Protein AF-A0A8X7R296-F1 (afdb_monomer)

Mean predicted aligned error: 15.23 Å

Structure (mmCIF, N/CA/C/O backbone):
data_AF-A0A8X7R296-F1
#
_entry.id   AF-A0A8X7R296-F1
#
loop_
_atom_site.group_PDB
_atom_site.id
_atom_site.type_symbol
_atom_site.label_atom_id
_atom_site.label_alt_id
_atom_site.label_comp_id
_atom_site.label_a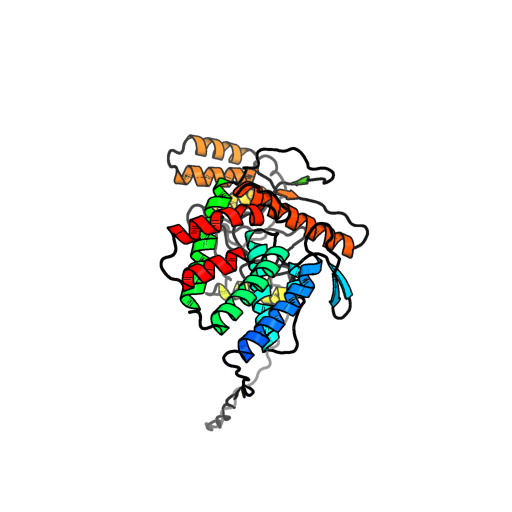sym_id
_atom_site.label_entity_id
_atom_site.label_seq_id
_atom_site.pdbx_PDB_ins_code
_atom_site.Cartn_x
_atom_site.Cartn_y
_atom_site.Cartn_z
_atom_site.occupancy
_atom_site.B_iso_or_equiv
_atom_site.auth_seq_id
_atom_site.auth_comp_id
_atom_site.auth_asym_id
_atom_site.auth_atom_id
_atom_site.pdbx_PDB_model_num
ATOM 1 N N . MET A 1 1 ? -4.028 -14.687 37.277 1.00 32.25 1 MET A N 1
ATOM 2 C CA . MET A 1 1 ? -5.172 -14.828 38.200 1.00 32.25 1 MET A CA 1
ATOM 3 C C . MET A 1 1 ? -5.267 -16.308 38.543 1.00 32.25 1 MET A C 1
ATOM 5 O O . MET A 1 1 ? -5.390 -17.102 37.622 1.00 32.25 1 MET A O 1
ATOM 9 N N . PHE A 1 2 ? -5.073 -16.680 39.810 1.00 21.44 2 PHE A N 1
ATOM 10 C CA . PHE A 1 2 ? -5.195 -18.061 40.290 1.00 21.44 2 PHE A CA 1
ATOM 11 C C . PHE A 1 2 ? -6.380 -18.157 41.248 1.00 21.44 2 PHE A C 1
ATOM 13 O O . PHE A 1 2 ? -6.538 -17.301 42.114 1.00 21.44 2 PHE A O 1
ATOM 20 N N . ALA A 1 3 ? -7.131 -19.245 41.118 1.00 24.81 3 ALA A N 1
ATOM 21 C CA . ALA A 1 3 ? -7.859 -19.893 42.195 1.00 24.81 3 ALA A CA 1
ATOM 22 C C . ALA A 1 3 ? -7.569 -21.395 42.056 1.00 24.81 3 ALA A C 1
ATOM 24 O O . ALA A 1 3 ? -7.641 -21.939 40.955 1.00 24.81 3 ALA A O 1
ATOM 25 N N . VAL A 1 4 ? -7.161 -22.032 43.151 1.00 26.17 4 VAL A N 1
ATOM 26 C CA . VAL A 1 4 ? -6.888 -23.471 43.244 1.00 26.17 4 VAL A CA 1
ATOM 27 C C . VAL A 1 4 ? -7.960 -24.080 44.140 1.00 26.17 4 VAL A C 1
ATOM 29 O O . VAL A 1 4 ? -8.259 -23.520 45.192 1.00 26.17 4 VAL A O 1
ATOM 32 N N . SER A 1 5 ? -8.470 -25.254 43.773 1.00 25.97 5 SER A N 1
ATOM 33 C CA . SER A 1 5 ? -8.954 -26.242 44.739 1.00 25.97 5 SER A CA 1
ATOM 34 C C . SER A 1 5 ? -8.457 -27.645 44.334 1.00 25.97 5 SER A C 1
ATOM 36 O O . SER A 1 5 ? -8.076 -27.844 43.177 1.00 25.97 5 SER A O 1
ATOM 38 N N . PRO A 1 6 ? -8.316 -28.579 45.294 1.00 37.69 6 PRO A N 1
ATOM 39 C CA . PRO A 1 6 ? -7.335 -29.659 45.230 1.00 37.69 6 PRO A CA 1
ATOM 40 C C . PRO A 1 6 ? -7.943 -30.984 44.764 1.00 37.69 6 PRO A C 1
ATOM 42 O O . PRO A 1 6 ? -9.063 -31.324 45.139 1.00 37.69 6 PRO A O 1
ATOM 45 N N . SER A 1 7 ? -7.185 -31.792 44.019 1.00 27.77 7 SER A N 1
ATOM 46 C CA . SER A 1 7 ? -7.490 -33.217 43.829 1.00 27.77 7 SER A CA 1
ATOM 47 C C . SER A 1 7 ? -6.237 -34.022 43.469 1.00 27.77 7 SER A C 1
ATOM 49 O O . SER A 1 7 ? -5.738 -33.955 42.354 1.00 27.77 7 SER A O 1
ATOM 51 N N . TYR A 1 8 ? -5.770 -34.779 44.463 1.00 29.72 8 TYR A N 1
ATOM 52 C CA . TYR A 1 8 ? -5.101 -36.082 44.383 1.00 29.72 8 TYR A CA 1
ATOM 53 C C . TYR A 1 8 ? -3.861 -36.245 43.488 1.00 29.72 8 TYR A C 1
ATOM 55 O O . TYR A 1 8 ? -3.920 -36.683 42.343 1.00 29.72 8 TYR A O 1
ATOM 63 N N . PHE A 1 9 ? -2.700 -36.045 44.119 1.00 28.92 9 PHE A N 1
ATOM 64 C CA . PHE A 1 9 ? -1.478 -36.785 43.807 1.00 28.92 9 PHE A CA 1
ATOM 65 C C . PHE A 1 9 ? -1.543 -38.169 44.476 1.00 28.92 9 PHE A C 1
ATOM 67 O O . PHE A 1 9 ? -1.840 -38.258 45.667 1.00 28.92 9 PHE A O 1
ATOM 74 N N . SER A 1 10 ? -1.201 -39.226 43.739 1.00 29.33 10 SER A N 1
ATOM 75 C CA . SER A 1 10 ? -0.796 -40.518 44.302 1.00 29.33 10 SER A CA 1
ATOM 76 C C . SER A 1 10 ? 0.700 -40.701 44.012 1.00 29.33 10 SER A C 1
ATOM 78 O O . SER A 1 10 ? 1.083 -40.656 42.840 1.00 29.33 10 SER A O 1
ATOM 80 N N . PRO A 1 11 ? 1.579 -40.830 45.023 1.00 30.75 11 PRO A N 1
ATOM 81 C CA . PRO A 1 11 ? 3.006 -41.002 44.795 1.00 30.75 11 PRO A CA 1
ATOM 82 C C . PRO A 1 11 ? 3.338 -42.494 44.681 1.00 30.75 11 PRO A C 1
ATOM 84 O O . PRO A 1 11 ? 3.336 -43.220 45.673 1.00 30.75 11 PRO A O 1
ATOM 87 N N . ALA A 1 12 ? 3.661 -42.964 43.475 1.00 29.72 12 ALA A N 1
ATOM 88 C CA . ALA A 1 12 ? 4.285 -44.272 43.315 1.00 29.72 12 ALA A CA 1
ATOM 89 C C . ALA A 1 12 ? 5.745 -44.194 43.786 1.00 29.72 12 ALA A C 1
ATOM 91 O O . ALA A 1 12 ? 6.591 -43.527 43.189 1.00 29.72 12 ALA A O 1
ATOM 92 N N . THR A 1 13 ? 6.011 -44.866 44.899 1.00 30.28 13 THR A N 1
ATOM 93 C CA . THR A 1 13 ? 7.327 -45.100 45.485 1.00 30.28 13 THR A CA 1
ATOM 94 C C . THR A 1 13 ? 8.173 -45.948 44.533 1.00 30.28 13 THR A C 1
ATOM 96 O O . THR A 1 13 ? 7.827 -47.094 44.261 1.00 30.28 13 THR A O 1
ATOM 99 N N . ILE A 1 14 ? 9.298 -45.419 44.048 1.00 32.19 14 ILE A N 1
ATOM 100 C CA . ILE A 1 14 ? 10.356 -46.227 43.428 1.00 32.19 14 ILE A CA 1
ATOM 101 C C . ILE A 1 14 ? 11.633 -45.998 44.233 1.00 32.19 14 ILE A C 1
ATOM 103 O O . ILE A 1 14 ? 12.154 -44.887 44.329 1.00 32.19 14 ILE A O 1
ATOM 107 N N . SER A 1 15 ? 12.084 -47.070 44.870 1.00 32.31 15 SER A N 1
ATOM 108 C CA . SER A 1 15 ? 13.287 -47.177 45.687 1.00 32.31 15 SER A CA 1
ATOM 109 C C . SER A 1 15 ? 14.568 -47.042 44.844 1.00 32.31 15 SER A C 1
ATOM 111 O O . SER A 1 15 ? 14.596 -47.465 43.687 1.00 32.31 15 SER A O 1
ATOM 113 N N . PRO A 1 16 ? 15.670 -46.496 45.396 1.00 30.05 16 PRO A N 1
ATOM 114 C CA . PRO A 1 16 ? 16.922 -46.380 44.664 1.00 30.05 16 PRO A CA 1
ATOM 115 C C . PRO A 1 16 ? 17.756 -47.656 44.839 1.00 30.05 16 PRO A C 1
ATOM 117 O O . PRO A 1 16 ? 18.419 -47.846 45.859 1.00 30.05 16 PRO A O 1
ATOM 120 N N . SER A 1 17 ? 17.777 -48.534 43.835 1.00 31.56 17 SER A N 1
ATOM 121 C CA . SER A 1 17 ? 18.782 -49.599 43.760 1.00 31.56 17 SER A CA 1
ATOM 122 C C . SER A 1 17 ? 20.071 -49.061 43.134 1.00 31.56 17 SER A C 1
ATOM 124 O O . SER A 1 17 ? 20.116 -48.731 41.948 1.00 31.56 17 SER A O 1
ATOM 126 N N . ARG A 1 18 ? 21.139 -48.992 43.935 1.00 35.25 18 ARG A N 1
ATOM 127 C CA . ARG A 1 18 ? 22.523 -48.817 43.474 1.00 35.25 18 ARG A CA 1
ATOM 128 C C . ARG A 1 18 ? 22.931 -49.993 42.581 1.00 35.25 18 ARG A C 1
ATOM 130 O O . ARG A 1 18 ? 22.953 -51.121 43.059 1.00 35.25 18 ARG A O 1
ATOM 137 N N . SER A 1 19 ? 23.366 -49.731 41.351 1.00 33.00 19 SER A N 1
ATOM 138 C CA . SER A 1 19 ? 24.403 -50.536 40.687 1.00 33.00 19 SER A CA 1
ATOM 139 C C . SER A 1 19 ? 24.993 -49.809 39.470 1.00 33.00 19 SER A C 1
ATOM 141 O O . SER A 1 19 ? 24.275 -49.217 38.672 1.00 33.00 19 SER A O 1
ATOM 143 N N . GLY A 1 20 ? 26.323 -49.862 39.353 1.00 34.09 20 GLY A N 1
ATOM 144 C CA . GLY A 1 20 ? 27.045 -49.788 38.081 1.00 34.09 20 GLY A CA 1
ATOM 145 C C . GLY A 1 20 ? 27.287 -48.406 37.469 1.00 34.09 20 GLY A C 1
ATOM 146 O O . GLY A 1 20 ? 26.498 -47.915 36.668 1.00 34.09 20 GLY A O 1
ATOM 147 N N . GLN A 1 21 ? 28.470 -47.838 37.722 1.00 43.06 21 GLN A N 1
ATOM 148 C CA . GLN A 1 21 ? 29.092 -46.891 36.794 1.00 43.06 21 GLN A CA 1
ATOM 149 C C . GLN A 1 21 ? 29.380 -47.607 35.462 1.00 43.06 21 GLN A C 1
ATOM 151 O O . GLN A 1 21 ? 30.377 -48.309 35.326 1.00 43.06 21 GLN A O 1
ATOM 156 N N . GLY A 1 22 ? 28.504 -47.425 34.477 1.00 34.72 22 GLY A N 1
ATOM 157 C CA . GLY A 1 22 ? 28.733 -47.791 33.081 1.00 34.72 22 GLY A CA 1
ATOM 158 C C . GLY A 1 22 ? 28.617 -46.544 32.213 1.00 34.72 22 GLY A C 1
ATOM 159 O O . GLY A 1 22 ? 27.585 -45.871 32.223 1.00 34.72 22 GLY A O 1
ATOM 160 N N . LYS A 1 23 ? 29.683 -46.197 31.482 1.00 39.69 23 LYS A N 1
ATOM 161 C CA . LYS A 1 23 ? 29.687 -45.096 30.508 1.00 39.69 23 LYS A CA 1
ATOM 162 C C . LYS A 1 23 ? 28.541 -45.310 29.510 1.00 39.69 23 LYS A C 1
ATOM 164 O O . LYS A 1 23 ? 28.574 -46.265 28.739 1.00 39.69 23 LYS A O 1
ATOM 169 N N . LYS A 1 24 ? 27.533 -44.430 29.519 1.00 38.16 24 LYS A N 1
ATOM 170 C CA . LYS A 1 24 ? 26.468 -44.432 28.505 1.00 38.16 24 LYS A CA 1
ATOM 171 C C . LYS A 1 24 ? 27.106 -44.222 27.122 1.00 38.16 24 LYS A C 1
ATOM 173 O O . LYS A 1 24 ? 27.844 -43.245 26.970 1.00 38.16 24 LYS A O 1
ATOM 178 N N . PRO A 1 25 ? 26.840 -45.076 26.119 1.00 38.59 25 PRO A N 1
ATOM 179 C CA . PRO A 1 25 ? 27.273 -44.803 24.758 1.00 38.59 25 PRO A CA 1
ATOM 180 C C . PRO A 1 25 ? 26.563 -43.533 24.276 1.00 38.59 25 PRO A C 1
ATOM 182 O O . PRO A 1 25 ? 25.335 -43.438 24.309 1.00 38.59 25 PRO A O 1
ATOM 185 N N . GLN A 1 26 ? 27.342 -42.526 23.880 1.00 43.84 26 GLN A N 1
ATOM 186 C CA . GLN A 1 26 ? 26.810 -41.342 23.215 1.00 43.84 26 GLN A CA 1
ATOM 187 C C . GLN A 1 26 ? 26.196 -41.795 21.888 1.00 43.84 26 GLN A C 1
ATOM 189 O O . GLN A 1 26 ? 26.910 -42.210 20.979 1.00 43.84 26 GLN A O 1
ATOM 194 N N . LEU A 1 27 ? 24.867 -41.734 21.786 1.00 46.25 27 LEU A N 1
ATOM 195 C CA . LEU A 1 27 ? 24.171 -41.844 20.507 1.00 46.25 27 LEU A CA 1
ATOM 196 C C . LEU A 1 27 ? 24.776 -40.795 19.562 1.00 46.25 27 LEU A C 1
ATOM 198 O O . LEU A 1 27 ? 24.855 -39.624 19.956 1.00 46.25 27 LEU A O 1
ATOM 202 N N . PRO A 1 28 ? 25.222 -41.166 18.349 1.00 42.44 28 PRO A N 1
ATOM 203 C CA . PRO A 1 28 ? 25.764 -40.188 17.424 1.00 42.44 28 PRO A CA 1
ATOM 204 C C . PRO A 1 28 ? 24.664 -39.165 17.152 1.00 42.44 28 PRO A C 1
ATOM 206 O O . PRO A 1 28 ? 23.569 -39.519 16.708 1.00 42.44 28 PRO A O 1
ATOM 209 N N . ARG A 1 29 ? 24.938 -37.891 17.460 1.00 47.31 29 ARG A N 1
ATOM 210 C CA . ARG A 1 29 ? 24.100 -36.772 17.028 1.00 47.31 29 ARG A CA 1
ATOM 211 C C . ARG A 1 29 ? 23.959 -36.916 15.516 1.00 47.31 29 ARG A C 1
ATOM 213 O O . ARG A 1 29 ? 24.919 -36.650 14.797 1.00 47.31 29 ARG A O 1
ATOM 220 N N . LYS A 1 30 ? 22.799 -37.378 15.035 1.00 42.38 30 LYS A N 1
ATOM 221 C CA . LYS A 1 30 ? 22.458 -37.299 13.615 1.00 42.38 30 LYS A CA 1
ATOM 222 C C . LYS A 1 30 ? 22.523 -35.818 13.270 1.00 42.38 30 LYS A C 1
ATOM 224 O O . LYS A 1 30 ? 21.625 -35.062 13.629 1.00 42.38 30 LYS A O 1
ATOM 229 N N . LEU A 1 31 ? 23.626 -35.404 12.650 1.00 40.22 31 LEU A N 1
ATOM 230 C CA . LEU A 1 31 ? 23.714 -34.127 11.966 1.00 40.22 31 LEU A CA 1
ATOM 231 C C . LEU A 1 31 ? 22.526 -34.105 11.014 1.00 40.22 31 LEU A C 1
ATOM 233 O O . LEU A 1 31 ? 22.425 -34.936 10.110 1.00 40.22 31 LEU A O 1
ATOM 237 N N . LEU A 1 32 ? 21.582 -33.215 11.294 1.00 36.75 32 LEU A N 1
ATOM 238 C CA . LEU A 1 32 ? 20.447 -32.959 10.433 1.00 36.75 32 LEU A CA 1
ATOM 239 C C . LEU A 1 32 ? 21.031 -32.242 9.215 1.00 36.75 32 LEU A C 1
ATOM 241 O O . LEU A 1 32 ? 21.147 -31.022 9.181 1.00 36.75 32 LEU A O 1
ATOM 245 N N . VAL A 1 33 ? 21.539 -33.027 8.264 1.00 44.25 33 VAL A N 1
ATOM 246 C CA . VAL A 1 33 ? 22.033 -32.509 6.995 1.00 44.25 33 VAL A CA 1
ATOM 247 C C . VAL A 1 33 ? 20.798 -32.074 6.228 1.00 44.25 33 VAL A C 1
ATOM 249 O O . VAL A 1 33 ? 20.128 -32.883 5.587 1.00 44.25 33 VAL A O 1
ATOM 252 N N . VAL A 1 34 ? 20.470 -30.788 6.328 1.00 50.19 34 VAL A N 1
ATOM 253 C CA . VAL A 1 34 ? 19.532 -30.148 5.413 1.00 50.19 34 VAL A CA 1
ATOM 254 C C . VAL A 1 34 ? 20.194 -30.206 4.040 1.00 50.19 34 VAL A C 1
ATOM 256 O O . VAL A 1 34 ? 21.065 -29.401 3.717 1.00 50.19 34 VAL A O 1
ATOM 259 N N . ARG A 1 35 ? 19.837 -31.212 3.236 1.00 44.44 35 ARG A N 1
ATOM 260 C CA . ARG A 1 35 ? 20.174 -31.227 1.814 1.00 44.44 35 ARG A CA 1
ATOM 261 C C . ARG A 1 35 ? 19.370 -30.106 1.167 1.00 44.44 35 ARG A C 1
ATOM 263 O O . ARG A 1 35 ? 18.205 -30.292 0.835 1.00 44.44 35 ARG A O 1
ATOM 270 N N . ALA A 1 36 ? 19.975 -28.929 1.033 1.00 60.97 36 ALA A N 1
ATOM 271 C CA . ALA A 1 36 ? 19.446 -27.912 0.143 1.00 60.97 36 ALA A CA 1
ATOM 272 C C . ALA A 1 36 ? 19.445 -28.512 -1.271 1.00 60.97 36 ALA A C 1
ATOM 274 O O . ALA A 1 36 ? 20.496 -28.920 -1.766 1.00 60.97 36 ALA A O 1
ATOM 275 N N . GLY A 1 37 ? 18.267 -28.627 -1.889 1.00 66.50 37 GLY A N 1
ATOM 276 C CA . GLY A 1 37 ? 18.167 -28.990 -3.301 1.00 66.50 37 GLY A CA 1
ATOM 277 C C . GLY A 1 37 ? 19.021 -28.049 -4.157 1.00 66.50 37 GLY A C 1
ATOM 278 O O . GLY A 1 37 ? 19.278 -26.906 -3.762 1.00 66.50 37 GLY A O 1
ATOM 279 N N . GLY A 1 38 ? 19.488 -28.530 -5.313 1.00 77.31 38 GLY A N 1
ATOM 280 C CA . GLY A 1 38 ? 20.261 -27.708 -6.246 1.00 77.31 38 GLY A CA 1
ATOM 281 C C . GLY A 1 38 ? 19.511 -26.414 -6.572 1.00 77.31 38 GLY A C 1
ATOM 282 O O . GLY A 1 38 ? 18.326 -26.447 -6.896 1.00 77.31 38 GLY A O 1
ATOM 283 N N . LYS A 1 39 ? 20.182 -25.265 -6.441 1.00 84.06 39 LYS A N 1
ATOM 284 C CA . LYS A 1 39 ? 19.585 -23.961 -6.754 1.00 84.06 39 LYS A CA 1
ATOM 285 C C . LYS A 1 39 ? 19.756 -23.666 -8.241 1.00 84.06 39 LYS A C 1
ATOM 287 O O . LYS A 1 39 ? 20.866 -23.744 -8.759 1.00 84.06 39 LYS A O 1
ATOM 292 N N . ARG A 1 40 ? 18.664 -23.294 -8.910 1.00 83.88 40 ARG A N 1
ATOM 293 C CA . ARG A 1 40 ? 18.690 -22.759 -10.277 1.00 83.88 40 ARG A CA 1
ATOM 294 C C . ARG A 1 40 ? 19.170 -21.309 -10.223 1.00 83.88 40 ARG A C 1
ATOM 296 O O . ARG A 1 40 ? 18.634 -20.522 -9.448 1.00 83.88 40 ARG A O 1
ATOM 303 N N . ILE A 1 41 ? 20.172 -20.968 -11.029 1.00 87.31 41 ILE A N 1
ATOM 304 C CA . ILE A 1 41 ? 20.720 -19.611 -11.121 1.00 87.31 41 ILE A CA 1
ATOM 305 C C . ILE A 1 41 ? 20.628 -19.166 -12.579 1.00 87.31 41 ILE A C 1
ATOM 307 O O . ILE A 1 41 ? 21.134 -19.853 -13.463 1.00 87.31 41 ILE A O 1
ATOM 311 N N . LEU A 1 42 ? 19.960 -18.038 -12.820 1.00 88.25 42 LEU A N 1
ATOM 312 C CA . LEU A 1 42 ? 19.898 -17.379 -14.125 1.00 88.25 42 LEU A CA 1
ATOM 313 C C . LEU A 1 42 ? 20.680 -16.068 -14.078 1.00 88.25 42 LEU A C 1
ATOM 315 O O . LEU A 1 42 ? 20.716 -15.392 -13.048 1.00 88.25 42 LEU A O 1
ATOM 319 N N . TYR A 1 43 ? 21.259 -15.686 -15.213 1.00 88.25 43 TYR A N 1
ATOM 320 C CA . TYR A 1 43 ? 22.085 -14.489 -15.339 1.00 88.25 43 TYR A CA 1
ATOM 321 C C . TYR A 1 43 ? 21.601 -13.591 -16.475 1.00 88.25 43 TYR A C 1
ATOM 323 O O . TYR A 1 43 ? 20.925 -14.030 -17.403 1.00 88.25 43 TYR A O 1
ATOM 331 N N . GLY A 1 44 ? 21.982 -12.316 -16.409 1.00 86.50 44 GLY A N 1
ATOM 332 C CA . GLY A 1 44 ? 21.887 -11.397 -17.539 1.00 86.50 44 GLY A CA 1
ATOM 333 C C . GLY A 1 44 ? 20.464 -11.177 -18.054 1.00 86.50 44 GLY A C 1
ATOM 334 O O . GLY A 1 44 ? 19.623 -10.613 -17.354 1.00 86.50 44 GLY A O 1
ATOM 335 N N . LYS A 1 45 ? 20.243 -11.513 -19.327 1.00 87.38 45 LYS A N 1
ATOM 336 C CA . LYS A 1 45 ? 18.991 -11.266 -20.053 1.00 87.38 45 LYS A CA 1
ATOM 337 C C . LYS A 1 45 ? 17.892 -12.240 -19.622 1.00 87.38 45 LYS A C 1
ATOM 339 O O . LYS A 1 45 ? 16.842 -11.782 -19.189 1.00 87.38 45 LYS A O 1
ATOM 344 N N . ASP A 1 46 ? 18.186 -13.536 -19.611 1.00 88.56 46 ASP A N 1
ATOM 345 C CA . ASP A 1 46 ? 17.222 -14.599 -19.295 1.00 88.56 46 ASP A CA 1
ATOM 346 C C . ASP A 1 46 ? 16.600 -14.428 -17.900 1.00 88.56 46 ASP A C 1
ATOM 348 O O . ASP A 1 46 ? 15.412 -14.662 -17.698 1.00 88.56 46 ASP A O 1
ATOM 352 N N . SER A 1 47 ? 17.395 -13.959 -16.930 1.00 90.75 47 SER A N 1
ATOM 353 C CA . SER A 1 47 ? 16.908 -13.639 -15.581 1.00 90.75 47 SER A CA 1
ATOM 354 C C . SER A 1 47 ? 15.918 -12.469 -15.584 1.00 90.75 47 SER A C 1
ATOM 356 O O . SER A 1 47 ? 14.860 -12.540 -14.962 1.00 90.75 47 SER A O 1
ATOM 358 N N . ARG A 1 48 ? 16.229 -11.396 -16.324 1.00 89.69 48 ARG A N 1
ATOM 359 C CA . ARG A 1 48 ? 15.368 -10.208 -16.425 1.00 89.69 48 ARG A CA 1
ATOM 360 C C . ARG A 1 48 ? 14.072 -10.501 -17.172 1.00 89.69 48 ARG A C 1
ATOM 362 O O . ARG A 1 48 ? 13.030 -10.013 -16.757 1.00 89.69 48 ARG A O 1
ATOM 369 N N . GLU A 1 49 ? 14.131 -11.297 -18.234 1.00 91.94 49 GLU A N 1
ATOM 370 C CA . GLU A 1 49 ? 12.947 -11.697 -19.001 1.00 91.94 49 GLU A CA 1
ATOM 371 C C . GLU A 1 49 ? 12.018 -12.592 -18.178 1.00 91.94 49 GLU A C 1
ATOM 373 O O . GLU A 1 49 ? 10.815 -12.351 -18.159 1.00 91.94 49 GLU A O 1
ATOM 378 N N . ALA A 1 50 ? 12.562 -13.554 -17.425 1.00 92.88 50 ALA A N 1
ATOM 379 C CA . ALA A 1 50 ? 11.765 -14.379 -16.517 1.00 92.88 50 ALA A CA 1
ATOM 380 C C . ALA A 1 50 ? 11.102 -13.544 -15.403 1.00 92.88 50 ALA A C 1
ATOM 382 O O . ALA A 1 50 ? 9.921 -13.720 -15.112 1.00 92.88 50 ALA A O 1
ATOM 383 N N . LEU A 1 51 ? 11.829 -12.589 -14.810 1.00 93.69 51 LEU A N 1
ATOM 384 C CA . LEU A 1 51 ? 11.252 -11.669 -13.822 1.00 93.69 51 LEU A CA 1
ATOM 385 C C . LEU A 1 51 ? 10.148 -10.797 -14.435 1.00 93.69 51 LEU A C 1
ATOM 387 O O . LEU A 1 51 ? 9.079 -10.671 -13.841 1.00 93.69 51 LEU A O 1
ATOM 391 N N . GLN A 1 52 ? 10.382 -10.233 -15.625 1.00 94.69 52 GLN A N 1
ATOM 392 C CA . GLN A 1 52 ? 9.397 -9.417 -16.336 1.00 94.69 52 GLN A CA 1
ATOM 393 C C . GLN A 1 52 ? 8.138 -10.223 -16.668 1.00 94.69 52 GLN A C 1
ATOM 395 O O . GLN A 1 52 ? 7.041 -9.725 -16.457 1.00 94.69 52 GLN A O 1
ATOM 400 N N . ALA A 1 53 ? 8.273 -11.478 -17.105 1.00 95.06 53 ALA A N 1
ATOM 401 C CA . ALA A 1 53 ? 7.129 -12.341 -17.392 1.00 95.06 53 ALA A CA 1
ATOM 402 C C . ALA A 1 53 ? 6.240 -12.559 -16.156 1.00 95.06 53 ALA A C 1
ATOM 404 O O . ALA A 1 53 ? 5.015 -12.560 -16.263 1.00 95.06 53 ALA A O 1
ATOM 405 N N . GLY A 1 54 ? 6.844 -12.706 -14.973 1.00 94.62 54 GLY A N 1
ATOM 406 C CA . GLY A 1 54 ? 6.101 -12.792 -13.716 1.00 94.62 54 GLY A CA 1
ATOM 407 C C . GLY A 1 54 ? 5.394 -11.491 -13.330 1.00 94.62 54 GLY A C 1
ATOM 408 O O . GLY A 1 54 ? 4.234 -11.513 -12.918 1.00 94.62 54 GLY A O 1
ATOM 409 N N . ILE A 1 55 ? 6.078 -10.357 -13.514 1.00 95.62 55 ILE A N 1
ATOM 410 C CA . ILE A 1 55 ? 5.524 -9.010 -13.308 1.00 95.62 55 ILE A CA 1
ATOM 411 C C . ILE A 1 55 ? 4.325 -8.773 -14.232 1.00 95.62 55 ILE A C 1
ATOM 413 O O . ILE A 1 55 ? 3.276 -8.332 -13.765 1.00 95.62 55 ILE A O 1
ATOM 417 N N . ASP A 1 56 ? 4.468 -9.095 -15.518 1.00 95.62 56 ASP A N 1
ATOM 418 C CA . ASP A 1 56 ? 3.441 -8.893 -16.539 1.00 95.62 56 ASP A CA 1
ATOM 419 C C . ASP A 1 56 ? 2.195 -9.729 -16.229 1.00 95.62 56 ASP A C 1
ATOM 421 O O . ASP A 1 56 ? 1.099 -9.180 -16.200 1.00 95.62 56 ASP A O 1
ATOM 425 N N . LYS A 1 57 ? 2.347 -11.015 -15.874 1.00 94.56 57 LYS A N 1
ATOM 426 C CA . LYS A 1 57 ? 1.215 -11.887 -15.499 1.00 94.56 57 LYS A CA 1
ATOM 427 C C . LYS A 1 57 ? 0.392 -11.321 -14.341 1.00 94.56 57 LYS A C 1
ATOM 429 O O . LYS A 1 57 ? -0.837 -11.327 -14.401 1.00 94.56 57 LYS A O 1
ATOM 434 N N . LEU A 1 58 ? 1.055 -10.838 -13.289 1.00 93.81 58 LEU A N 1
ATOM 435 C CA . LEU A 1 58 ? 0.361 -10.257 -12.140 1.00 93.81 58 LEU A CA 1
ATOM 436 C C . LEU A 1 58 ? -0.290 -8.919 -12.500 1.00 93.81 58 LEU A C 1
ATOM 438 O O . LEU A 1 58 ? -1.454 -8.684 -12.176 1.00 93.81 58 LEU A O 1
ATOM 442 N N . ALA A 1 59 ? 0.445 -8.046 -13.184 1.00 94.25 59 ALA A N 1
ATOM 443 C CA . ALA A 1 59 ? -0.052 -6.736 -13.573 1.00 94.25 59 ALA A CA 1
ATOM 444 C C . ALA A 1 59 ? -1.227 -6.830 -14.554 1.00 94.25 59 ALA A C 1
ATOM 446 O O . ALA A 1 59 ? -2.182 -6.075 -14.412 1.00 94.25 59 ALA A O 1
ATOM 447 N N . A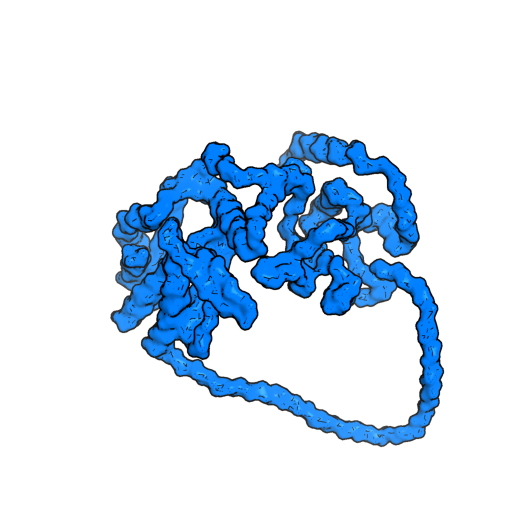SP A 1 60 ? -1.209 -7.772 -15.497 1.00 93.50 60 ASP A N 1
ATOM 448 C CA . ASP A 1 60 ? -2.311 -8.005 -16.431 1.00 93.50 60 ASP A CA 1
ATOM 449 C C . ASP A 1 60 ? -3.579 -8.436 -15.689 1.00 93.50 60 ASP A C 1
ATOM 451 O O . ASP A 1 60 ? -4.650 -7.876 -15.934 1.00 93.50 60 ASP A O 1
ATOM 455 N N . ALA A 1 61 ? -3.451 -9.342 -14.715 1.00 91.69 61 ALA A N 1
ATOM 456 C CA . ALA A 1 61 ? -4.566 -9.795 -13.887 1.00 91.69 61 ALA A CA 1
ATOM 457 C C . ALA A 1 61 ? -5.180 -8.673 -13.033 1.00 91.69 61 ALA A C 1
ATOM 459 O O . ALA A 1 61 ? -6.393 -8.644 -12.847 1.00 91.69 61 ALA A O 1
ATOM 460 N N . VAL A 1 62 ? -4.367 -7.740 -12.531 1.00 92.12 62 VAL A N 1
ATOM 461 C CA . VAL A 1 62 ? -4.842 -6.620 -11.700 1.00 92.12 62 VAL A CA 1
ATOM 462 C C . VAL A 1 62 ? -5.320 -5.439 -12.554 1.00 92.12 62 VAL A C 1
ATOM 464 O O . VAL A 1 62 ? -6.255 -4.738 -12.180 1.00 92.12 62 VAL A O 1
ATOM 467 N N . SER A 1 63 ? -4.748 -5.228 -13.741 1.00 91.44 63 SER A N 1
ATOM 468 C CA . SER A 1 63 ? -5.055 -4.072 -14.598 1.00 91.44 63 SER A CA 1
ATOM 469 C C . SER A 1 63 ? -6.516 -3.994 -15.043 1.00 91.44 63 SER A C 1
ATOM 471 O O . SER A 1 63 ? -7.036 -2.899 -15.264 1.00 91.44 63 SER A O 1
ATOM 473 N N . VAL A 1 64 ? -7.209 -5.134 -15.123 1.00 92.12 64 VAL A N 1
ATOM 474 C CA . VAL A 1 64 ? -8.626 -5.190 -15.507 1.00 92.12 64 VAL A CA 1
ATOM 475 C C . VAL A 1 64 ? -9.544 -4.509 -14.494 1.00 92.12 64 VAL A C 1
ATOM 477 O O . VAL A 1 64 ? -10.664 -4.159 -14.862 1.00 92.12 64 VAL A O 1
ATOM 480 N N . THR A 1 65 ? -9.094 -4.299 -13.251 1.00 89.62 65 THR A N 1
ATOM 481 C CA . THR A 1 65 ? -9.876 -3.625 -12.205 1.00 89.62 65 THR A CA 1
ATOM 482 C C . THR A 1 65 ? -9.696 -2.109 -12.195 1.00 89.62 65 THR A C 1
ATOM 484 O O . THR A 1 65 ? -10.362 -1.419 -11.425 1.00 89.62 65 THR A O 1
ATOM 487 N N . LEU A 1 66 ? -8.829 -1.555 -13.052 1.00 89.94 66 LEU A N 1
ATOM 488 C CA . LEU A 1 66 ? -8.530 -0.127 -13.039 1.00 89.94 66 LEU A CA 1
ATOM 489 C C . LEU A 1 66 ? -9.730 0.725 -13.490 1.00 89.94 66 LEU A C 1
ATOM 491 O O . LEU A 1 66 ? -10.247 0.594 -14.602 1.00 89.94 66 LEU A O 1
ATOM 495 N N . GLY A 1 67 ? -10.079 1.707 -12.659 1.00 86.75 67 GLY A N 1
ATOM 496 C CA . GLY A 1 67 ? -10.991 2.792 -13.010 1.00 86.75 67 GLY A CA 1
ATOM 497 C C . GLY A 1 67 ? -12.482 2.426 -12.957 1.00 86.75 67 GLY A C 1
ATOM 498 O O . GLY A 1 67 ? -12.862 1.315 -12.599 1.00 86.75 67 GLY A O 1
ATOM 499 N N . PRO A 1 68 ? -13.373 3.361 -13.338 1.00 84.75 68 PRO A N 1
ATOM 500 C CA . PRO A 1 68 ? -14.824 3.206 -13.171 1.00 84.75 68 PRO A CA 1
ATOM 501 C C . PRO A 1 68 ? -15.449 2.147 -14.091 1.00 84.75 68 PRO A C 1
ATOM 503 O O . PRO A 1 68 ? -16.589 1.743 -13.883 1.00 84.75 68 PRO A O 1
ATOM 506 N N . ARG A 1 69 ? -14.724 1.719 -15.131 1.00 87.81 69 ARG A N 1
ATOM 507 C CA . ARG A 1 69 ? -15.108 0.620 -16.033 1.00 87.81 69 ARG A CA 1
ATOM 508 C C . ARG A 1 69 ? -14.308 -0.659 -15.763 1.00 87.81 69 ARG A C 1
ATOM 510 O O . ARG A 1 69 ? -14.269 -1.536 -16.627 1.00 87.81 69 ARG A O 1
ATOM 517 N N . GLY A 1 70 ? -13.670 -0.743 -14.595 1.00 85.38 70 GLY A N 1
ATOM 518 C CA . GLY A 1 70 ? -12.993 -1.944 -14.133 1.00 85.38 70 GLY A CA 1
ATOM 519 C C . GLY A 1 70 ? -13.950 -3.135 -14.098 1.00 85.38 70 GLY A C 1
ATOM 520 O O . GLY A 1 70 ? -15.144 -2.997 -13.823 1.00 85.38 70 GLY A O 1
ATOM 521 N N . ARG A 1 71 ? -13.431 -4.312 -14.433 1.00 88.25 71 ARG A N 1
ATOM 522 C CA . ARG A 1 71 ? -14.162 -5.578 -14.405 1.00 88.25 71 ARG A CA 1
ATOM 523 C C . ARG A 1 71 ? -13.850 -6.321 -13.116 1.00 88.25 71 ARG A C 1
ATOM 525 O O . ARG A 1 71 ? -12.765 -6.183 -12.563 1.00 88.25 71 ARG A O 1
ATOM 532 N N . ASN A 1 72 ? -14.793 -7.145 -12.677 1.00 86.19 72 ASN A N 1
ATOM 533 C CA . ASN A 1 72 ? -14.563 -8.031 -11.546 1.00 86.19 72 ASN A CA 1
ATOM 534 C C . ASN A 1 72 ? -13.651 -9.187 -11.960 1.00 86.19 72 ASN A C 1
ATOM 536 O O . ASN A 1 72 ? -13.781 -9.727 -13.062 1.00 86.19 72 ASN A O 1
ATOM 540 N N . VAL A 1 73 ? -12.777 -9.587 -11.047 1.00 88.19 73 VAL A N 1
ATOM 541 C CA . VAL A 1 73 ? -11.934 -10.772 -11.168 1.00 88.19 73 VAL A CA 1
ATOM 542 C C . VAL A 1 73 ? -12.511 -11.860 -10.276 1.00 88.19 73 VAL A C 1
ATOM 544 O O . VAL A 1 73 ? -12.945 -11.609 -9.152 1.00 88.19 73 VAL A O 1
ATOM 547 N N . VAL A 1 74 ? -12.551 -13.078 -10.804 1.00 88.25 74 VAL A N 1
ATOM 548 C CA . VAL A 1 74 ? -13.028 -14.249 -10.073 1.00 88.25 74 VAL A CA 1
ATOM 549 C C . VAL A 1 74 ? -11.815 -15.001 -9.546 1.00 88.25 74 VAL A C 1
ATOM 551 O O . VAL A 1 74 ? -11.000 -15.480 -10.333 1.00 88.25 74 VAL A O 1
ATOM 554 N N . LEU A 1 75 ? -11.698 -15.093 -8.225 1.00 86.12 75 LEU A N 1
ATOM 555 C CA . LEU A 1 75 ? -10.668 -15.865 -7.542 1.00 86.12 75 LEU A CA 1
ATOM 556 C C . LEU A 1 75 ? -11.291 -17.162 -7.028 1.00 86.12 75 LEU A C 1
ATOM 558 O O . LEU A 1 75 ? -12.269 -17.139 -6.280 1.00 86.12 75 LEU A O 1
ATOM 562 N N . ALA A 1 76 ? -10.735 -18.291 -7.458 1.00 83.44 76 ALA A N 1
ATOM 563 C CA . ALA A 1 76 ? -11.098 -19.601 -6.940 1.00 83.44 76 ALA A CA 1
ATOM 564 C C . ALA A 1 76 ? -10.122 -19.970 -5.817 1.00 83.44 76 ALA A C 1
ATOM 566 O O . ALA A 1 76 ? -8.960 -20.278 -6.078 1.00 83.44 76 ALA A O 1
ATOM 567 N N . GLU A 1 77 ? -10.593 -19.918 -4.575 1.00 79.31 77 GLU A N 1
ATOM 568 C CA . GLU A 1 77 ? -9.925 -20.535 -3.429 1.00 79.31 77 GLU A CA 1
ATOM 569 C C . GLU A 1 77 ? -10.463 -21.962 -3.244 1.00 79.31 77 GLU A C 1
ATOM 571 O O . GLU A 1 77 ? -11.535 -22.285 -3.753 1.00 79.31 77 GLU A O 1
ATOM 576 N N . SER A 1 78 ? -9.727 -22.818 -2.522 1.00 74.50 78 SER A N 1
ATOM 577 C CA . SER A 1 78 ? -9.918 -24.281 -2.480 1.00 74.50 78 SER A CA 1
ATOM 578 C C . SER A 1 78 ? -11.370 -24.771 -2.401 1.00 74.50 78 SER A C 1
ATOM 580 O O . SER A 1 78 ? -11.676 -25.768 -3.043 1.00 74.50 78 SER A O 1
ATOM 582 N N . ASP A 1 79 ? -12.255 -24.061 -1.690 1.00 73.81 79 ASP A N 1
ATOM 583 C CA . ASP A 1 79 ? -13.682 -24.403 -1.571 1.00 73.81 79 ASP A CA 1
ATOM 584 C C . ASP A 1 79 ? -14.642 -23.218 -1.818 1.00 73.81 79 ASP A C 1
ATOM 586 O O . ASP A 1 79 ? -15.857 -23.366 -1.672 1.00 73.81 79 ASP A O 1
ATOM 590 N N . THR A 1 80 ? -14.143 -22.027 -2.181 1.00 80.44 80 THR A N 1
ATOM 591 C CA . THR A 1 80 ? -14.993 -20.837 -2.382 1.00 80.44 80 THR A CA 1
ATOM 592 C C . THR A 1 80 ? -14.592 -20.033 -3.612 1.00 80.44 80 THR A C 1
ATOM 594 O O . THR A 1 80 ? -13.418 -19.899 -3.950 1.00 80.44 80 THR A O 1
ATOM 597 N N . ILE A 1 81 ? -15.593 -19.476 -4.292 1.00 82.62 81 ILE A N 1
ATOM 598 C CA . ILE A 1 81 ? -15.390 -18.560 -5.412 1.00 82.62 81 ILE A CA 1
ATOM 599 C C . ILE A 1 81 ? -15.666 -17.148 -4.908 1.00 82.62 81 ILE A C 1
ATOM 601 O O . ILE A 1 81 ? -16.794 -16.833 -4.525 1.00 82.62 81 ILE A O 1
ATOM 605 N N . LYS A 1 82 ? -14.643 -16.295 -4.931 1.00 81.69 82 LYS A N 1
ATOM 606 C CA . LYS A 1 82 ? -14.746 -14.883 -4.563 1.00 81.69 82 LYS A CA 1
ATOM 607 C C . LYS A 1 82 ? -14.758 -14.028 -5.827 1.00 81.69 82 LYS A C 1
ATOM 609 O O . LYS A 1 82 ? -13.941 -14.213 -6.727 1.00 81.69 82 LYS A O 1
ATOM 614 N N . VAL A 1 83 ? -15.694 -13.088 -5.904 1.00 83.94 83 VAL A N 1
ATOM 615 C CA . VAL A 1 83 ? -15.762 -12.091 -6.981 1.00 83.94 83 VAL A CA 1
ATOM 616 C C . VAL A 1 83 ? -15.276 -10.776 -6.397 1.00 83.94 83 VAL A C 1
ATOM 618 O O . VAL A 1 83 ? -15.952 -10.201 -5.550 1.00 83.94 83 VAL A O 1
ATOM 621 N N . ILE A 1 84 ? -14.090 -10.337 -6.808 1.00 82.88 84 ILE A N 1
ATOM 622 C CA . ILE A 1 84 ? -13.380 -9.214 -6.190 1.00 82.88 84 ILE A CA 1
ATOM 623 C C . ILE A 1 84 ? -12.996 -8.200 -7.267 1.00 82.88 84 ILE A C 1
ATOM 625 O O . 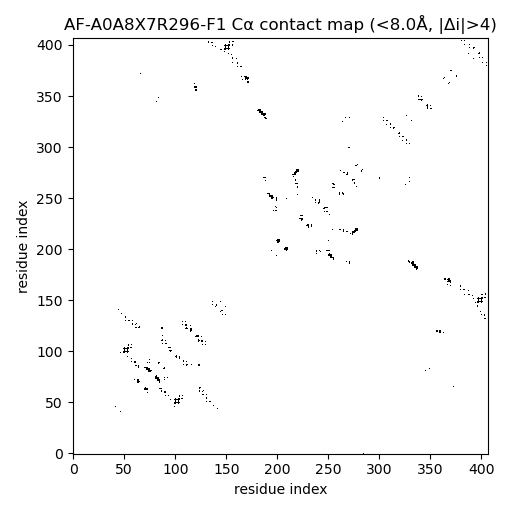ILE A 1 84 ? -12.677 -8.551 -8.403 1.00 82.88 84 ILE A O 1
ATOM 629 N N . ASN A 1 85 ? -13.032 -6.923 -6.906 1.00 80.50 85 ASN A N 1
ATOM 630 C CA . ASN A 1 85 ? -12.569 -5.810 -7.733 1.00 80.50 85 ASN A CA 1
ATOM 631 C C . ASN A 1 85 ? -11.396 -5.036 -7.102 1.00 80.50 85 ASN A C 1
ATOM 633 O O . ASN A 1 85 ? -10.886 -4.108 -7.724 1.00 80.50 85 ASN A O 1
ATOM 637 N N . ASP A 1 86 ? -10.945 -5.420 -5.908 1.00 83.69 86 ASP A N 1
ATOM 638 C CA . ASP A 1 86 ? -9.784 -4.829 -5.247 1.00 83.69 86 ASP A CA 1
ATOM 639 C C . ASP A 1 86 ? -8.464 -5.405 -5.788 1.00 83.69 86 ASP A C 1
ATOM 641 O O . ASP A 1 86 ? -8.200 -6.611 -5.727 1.00 83.69 86 ASP A O 1
ATOM 645 N N . GLY A 1 87 ? -7.603 -4.514 -6.283 1.00 83.81 87 GLY A N 1
ATOM 646 C CA . GLY A 1 87 ? -6.299 -4.864 -6.836 1.00 83.81 87 GLY A CA 1
ATOM 647 C C . GLY A 1 87 ? -5.326 -5.455 -5.813 1.00 83.81 87 GLY A C 1
ATOM 648 O O . GLY A 1 87 ? -4.520 -6.307 -6.184 1.00 83.81 87 GLY A O 1
ATOM 649 N N . VAL A 1 88 ? -5.398 -5.065 -4.532 1.00 85.62 88 VAL A N 1
ATOM 650 C CA . VAL A 1 88 ? -4.485 -5.590 -3.494 1.00 85.62 88 VAL A CA 1
ATOM 651 C C . VAL A 1 88 ? -4.792 -7.046 -3.198 1.00 85.62 88 VAL A C 1
ATOM 653 O O . VAL A 1 88 ? -3.883 -7.875 -3.136 1.00 85.62 88 VAL A O 1
ATOM 656 N N . THR A 1 89 ? -6.072 -7.358 -3.021 1.00 85.38 89 THR A N 1
ATOM 657 C CA . THR A 1 89 ? -6.535 -8.717 -2.744 1.00 85.38 89 THR A CA 1
ATOM 658 C C . THR A 1 89 ? -6.218 -9.648 -3.914 1.00 85.38 89 THR A C 1
ATOM 660 O O . THR A 1 89 ? -5.694 -10.739 -3.698 1.00 85.38 89 THR A O 1
ATOM 663 N N . ILE A 1 90 ? -6.422 -9.190 -5.157 1.00 88.75 90 ILE A N 1
ATOM 664 C CA . ILE A 1 90 ? -6.045 -9.951 -6.359 1.00 88.75 90 ILE A CA 1
ATOM 665 C C . ILE A 1 90 ? -4.533 -10.174 -6.414 1.00 88.75 90 ILE A C 1
ATOM 667 O O . ILE A 1 90 ? -4.094 -11.305 -6.607 1.00 88.75 90 ILE A O 1
ATOM 671 N N . ALA A 1 91 ? -3.726 -9.129 -6.202 1.00 89.31 91 ALA A N 1
ATOM 672 C CA . ALA A 1 91 ? -2.272 -9.248 -6.243 1.00 89.31 91 ALA A CA 1
ATOM 673 C C . ALA A 1 91 ? -1.757 -10.281 -5.230 1.00 89.31 91 ALA A C 1
ATOM 675 O O . ALA A 1 91 ? -0.907 -11.093 -5.584 1.00 89.31 91 ALA A O 1
ATOM 676 N N . LYS A 1 92 ? -2.295 -10.286 -4.001 1.00 88.44 92 LYS A N 1
ATOM 677 C CA . LYS A 1 92 ? -1.913 -11.227 -2.932 1.00 88.44 92 LYS A CA 1
ATOM 678 C C . LYS A 1 92 ? -2.287 -12.680 -3.220 1.00 88.44 92 LYS A C 1
ATOM 680 O O . LYS A 1 92 ? -1.615 -13.572 -2.719 1.00 88.44 92 LYS A O 1
ATOM 685 N N . ALA A 1 93 ? -3.346 -12.917 -3.989 1.00 87.88 93 ALA A N 1
ATOM 686 C CA . ALA A 1 93 ? -3.811 -14.264 -4.307 1.00 87.88 93 ALA A CA 1
ATOM 687 C C . ALA A 1 93 ? -3.017 -14.934 -5.443 1.00 87.88 93 ALA A C 1
ATOM 689 O O . ALA A 1 93 ? -3.124 -16.142 -5.643 1.00 87.88 93 ALA A O 1
ATOM 690 N N . ILE A 1 94 ? -2.250 -14.163 -6.219 1.00 89.38 94 ILE A N 1
ATOM 691 C CA . ILE A 1 94 ? -1.518 -14.678 -7.378 1.00 89.38 94 ILE A CA 1
ATOM 692 C C . ILE A 1 94 ? -0.201 -15.310 -6.925 1.00 89.38 94 ILE A C 1
ATOM 694 O O . ILE A 1 94 ? 0.707 -14.621 -6.473 1.00 89.38 94 ILE A O 1
ATOM 698 N N . GLU A 1 95 ? -0.062 -16.614 -7.141 1.00 91.06 95 GLU A N 1
ATOM 699 C CA . GLU A 1 95 ? 1.206 -17.335 -7.025 1.00 91.06 95 GLU A CA 1
ATOM 700 C C . GLU A 1 95 ? 1.508 -18.051 -8.343 1.00 91.06 95 GLU A C 1
ATOM 702 O O . GLU A 1 95 ? 0.637 -18.682 -8.948 1.00 91.06 95 GLU A O 1
ATOM 707 N N . LEU A 1 96 ? 2.749 -17.932 -8.818 1.00 92.94 96 LEU A N 1
ATOM 708 C CA . LEU A 1 96 ? 3.184 -18.518 -10.084 1.00 92.94 96 LEU A CA 1
ATOM 709 C C . LEU A 1 96 ? 3.980 -19.813 -9.851 1.00 92.94 96 LEU A C 1
ATOM 711 O O . LEU A 1 96 ? 4.760 -19.897 -8.900 1.00 92.94 96 LEU A O 1
ATOM 715 N N . PRO A 1 97 ? 3.847 -20.821 -10.735 1.00 91.81 97 PRO A N 1
ATOM 716 C CA . PRO A 1 97 ? 4.526 -22.106 -10.571 1.00 91.81 97 PRO A CA 1
ATOM 717 C C . PRO A 1 97 ? 6.041 -22.030 -10.813 1.00 91.81 97 PRO A C 1
ATOM 719 O O . PRO A 1 97 ? 6.799 -22.771 -10.185 1.00 91.81 97 PRO A O 1
ATOM 722 N N . ASP A 1 98 ? 6.509 -21.159 -11.718 1.00 92.56 98 ASP A N 1
ATOM 723 C CA . ASP A 1 98 ? 7.947 -20.947 -11.909 1.00 92.56 98 ASP A CA 1
ATOM 724 C C . ASP A 1 98 ? 8.493 -20.045 -10.799 1.00 92.56 98 ASP A C 1
ATOM 726 O O . ASP A 1 98 ? 8.015 -18.937 -10.575 1.00 92.56 98 ASP A O 1
ATOM 730 N N . THR A 1 99 ? 9.538 -20.508 -10.114 1.00 90.81 99 THR A N 1
ATOM 731 C CA . THR A 1 99 ? 10.106 -19.814 -8.951 1.00 90.81 99 THR A CA 1
ATOM 732 C C . THR A 1 99 ? 10.686 -18.434 -9.268 1.00 90.81 99 THR A C 1
ATOM 734 O O . THR A 1 99 ? 10.719 -17.577 -8.389 1.00 90.81 99 THR A O 1
ATOM 737 N N . ILE A 1 100 ? 11.195 -18.223 -10.487 1.00 91.38 100 ILE A N 1
ATOM 738 C CA . ILE A 1 100 ? 11.844 -16.967 -10.887 1.00 91.38 100 ILE A CA 1
ATOM 739 C C . ILE A 1 100 ? 10.784 -15.978 -11.360 1.00 91.38 100 ILE A C 1
ATOM 741 O O . ILE A 1 100 ? 10.810 -14.825 -10.941 1.00 91.38 100 ILE A O 1
ATOM 745 N N . GLU A 1 101 ? 9.804 -16.431 -12.140 1.00 94.06 101 GLU A N 1
ATOM 746 C CA . GLU A 1 101 ? 8.631 -15.611 -12.452 1.00 94.06 101 GLU A CA 1
ATOM 747 C C . GLU A 1 101 ? 7.884 -15.214 -11.169 1.00 94.06 101 GLU A C 1
ATOM 749 O O . GLU A 1 101 ? 7.552 -14.044 -10.974 1.00 94.06 101 GLU A O 1
ATOM 754 N N . ASN A 1 102 ? 7.690 -16.154 -10.238 1.00 94.50 102 ASN A N 1
ATOM 755 C CA . ASN A 1 102 ? 7.042 -15.880 -8.958 1.00 94.50 102 ASN A CA 1
ATOM 756 C C . ASN A 1 102 ? 7.812 -14.847 -8.126 1.00 94.50 102 ASN A C 1
ATOM 758 O O . ASN A 1 102 ? 7.202 -14.025 -7.445 1.00 94.50 102 ASN A O 1
ATOM 762 N N . ALA A 1 103 ? 9.146 -14.832 -8.209 1.00 92.94 103 ALA A N 1
ATOM 763 C CA . ALA A 1 103 ? 9.945 -13.785 -7.579 1.00 92.94 103 ALA A CA 1
ATOM 764 C C . ALA A 1 103 ? 9.623 -12.399 -8.168 1.00 92.94 103 ALA A C 1
ATOM 766 O O . ALA A 1 103 ? 9.506 -11.435 -7.415 1.00 92.94 103 ALA A O 1
ATOM 767 N N . GLY A 1 104 ? 9.416 -12.301 -9.486 1.00 93.50 104 GLY A N 1
ATOM 768 C CA . GLY A 1 104 ? 8.952 -11.077 -10.146 1.00 93.50 104 GLY A CA 1
ATOM 769 C C . GLY A 1 104 ? 7.568 -10.634 -9.661 1.00 93.50 104 GLY A C 1
ATOM 770 O O . GLY A 1 104 ? 7.393 -9.476 -9.282 1.00 93.50 104 GLY A O 1
ATOM 771 N N . ALA A 1 105 ? 6.612 -11.565 -9.587 1.00 94.31 105 ALA A N 1
ATOM 772 C CA . ALA A 1 105 ? 5.276 -11.299 -9.048 1.00 94.31 105 ALA A CA 1
ATOM 773 C C . ALA A 1 105 ? 5.334 -10.809 -7.587 1.00 94.31 105 ALA A C 1
ATOM 775 O O . ALA A 1 105 ? 4.735 -9.789 -7.250 1.00 94.31 105 ALA A O 1
ATOM 776 N N . THR A 1 106 ? 6.148 -11.458 -6.750 1.00 94.12 106 THR A N 1
ATOM 777 C CA . THR A 1 106 ? 6.337 -11.092 -5.334 1.00 94.12 106 THR A CA 1
ATOM 778 C C . THR A 1 106 ? 6.867 -9.662 -5.172 1.00 94.12 106 THR A C 1
ATOM 780 O O . THR A 1 106 ? 6.429 -8.926 -4.289 1.00 94.12 106 THR A O 1
ATOM 783 N N . LEU A 1 107 ? 7.781 -9.218 -6.045 1.00 92.88 107 LEU A N 1
ATOM 784 C CA . LEU A 1 107 ? 8.299 -7.844 -6.001 1.00 92.88 107 LEU A CA 1
ATOM 785 C C . LEU A 1 107 ? 7.200 -6.798 -6.232 1.00 92.88 107 LEU A C 1
ATOM 787 O O . LEU A 1 107 ? 7.224 -5.740 -5.608 1.00 92.88 107 LEU A O 1
ATOM 791 N N . ILE A 1 108 ? 6.238 -7.087 -7.108 1.00 93.00 108 ILE A N 1
ATOM 792 C CA . ILE A 1 108 ? 5.126 -6.177 -7.413 1.00 93.00 108 ILE A CA 1
ATOM 793 C C . ILE A 1 108 ? 4.031 -6.248 -6.349 1.00 93.00 108 ILE A C 1
ATOM 795 O O . ILE A 1 108 ? 3.453 -5.217 -6.006 1.00 93.00 108 ILE A O 1
ATOM 799 N N . GLN A 1 109 ? 3.790 -7.423 -5.762 1.00 92.31 109 GLN A N 1
ATOM 800 C CA . GLN A 1 109 ? 2.919 -7.556 -4.588 1.00 92.31 109 GLN A CA 1
ATOM 801 C C . GLN A 1 109 ? 3.374 -6.630 -3.458 1.00 92.31 109 GLN A C 1
ATOM 803 O O . GLN A 1 109 ? 2.558 -5.935 -2.857 1.00 92.31 109 GLN A O 1
ATOM 808 N N . GLU A 1 110 ? 4.683 -6.550 -3.223 1.00 91.81 110 GLU A N 1
ATOM 809 C CA . GLU A 1 110 ? 5.263 -5.674 -2.206 1.00 91.81 110 GLU A CA 1
ATOM 810 C C . GLU A 1 110 ? 5.001 -4.182 -2.490 1.00 91.81 110 GLU A C 1
ATOM 812 O O . GLU A 1 110 ? 4.778 -3.396 -1.566 1.00 91.81 110 GLU A O 1
ATOM 817 N N . VAL A 1 111 ? 4.990 -3.777 -3.768 1.00 92.25 111 VAL A N 1
ATOM 818 C CA . VAL A 1 111 ? 4.616 -2.411 -4.181 1.00 92.25 111 VAL A CA 1
ATOM 819 C C . VAL A 1 111 ? 3.151 -2.137 -3.843 1.00 92.25 111 VAL A C 1
ATOM 821 O O . VAL A 1 111 ? 2.839 -1.092 -3.271 1.00 92.25 111 VAL A O 1
ATOM 824 N N . ALA A 1 112 ? 2.261 -3.087 -4.138 1.00 90.69 112 ALA A N 1
ATOM 825 C CA . ALA A 1 112 ? 0.837 -2.969 -3.841 1.00 90.69 112 ALA A CA 1
ATOM 826 C C . ALA A 1 112 ? 0.567 -2.874 -2.330 1.00 90.69 112 ALA A C 1
ATOM 828 O O . ALA A 1 112 ? -0.195 -2.011 -1.895 1.00 90.69 112 ALA A O 1
ATOM 829 N N . ILE A 1 113 ? 1.232 -3.709 -1.523 1.00 89.50 113 ILE A N 1
ATOM 830 C CA . ILE A 1 113 ? 1.101 -3.709 -0.058 1.00 89.50 113 ILE A CA 1
ATOM 831 C C . ILE A 1 113 ? 1.528 -2.357 0.517 1.00 89.50 113 ILE A C 1
ATOM 833 O O . ILE A 1 113 ? 0.766 -1.744 1.262 1.00 89.50 113 ILE A O 1
ATOM 837 N N . LYS A 1 114 ? 2.697 -1.844 0.117 1.00 90.88 114 LYS A N 1
ATOM 838 C CA . LYS A 1 114 ? 3.196 -0.545 0.597 1.00 90.88 114 LYS A CA 1
ATOM 839 C C . LYS A 1 114 ? 2.296 0.617 0.196 1.00 90.88 114 LYS A C 1
ATOM 841 O O . LYS A 1 114 ? 2.091 1.531 0.994 1.00 90.88 114 LYS A O 1
ATOM 846 N N . MET A 1 115 ? 1.745 0.585 -1.018 1.00 89.25 115 MET A N 1
ATOM 847 C CA . MET A 1 115 ? 0.804 1.611 -1.468 1.00 89.25 115 MET A CA 1
ATOM 848 C C . MET A 1 115 ? -0.475 1.592 -0.622 1.00 89.25 115 MET A C 1
ATOM 850 O O . MET A 1 115 ? -0.930 2.638 -0.159 1.00 89.25 115 MET A O 1
ATOM 854 N N . ASN A 1 116 ? -1.006 0.400 -0.345 1.00 88.00 116 ASN A N 1
ATOM 855 C CA . ASN A 1 116 ? -2.186 0.236 0.495 1.00 88.00 116 ASN A CA 1
ATOM 856 C C . ASN A 1 116 ? -1.951 0.686 1.948 1.00 88.00 116 ASN A C 1
ATOM 858 O O . ASN A 1 116 ? -2.807 1.324 2.548 1.00 88.00 116 ASN A O 1
ATOM 862 N N . GLU A 1 117 ? -0.782 0.394 2.519 1.00 84.88 117 GLU A N 1
ATOM 863 C CA . GLU A 1 117 ? -0.438 0.825 3.881 1.00 84.88 117 GLU A CA 1
ATOM 864 C C . GLU A 1 117 ? -0.267 2.347 3.999 1.00 84.88 117 GLU A C 1
ATOM 866 O O . GLU A 1 117 ? -0.598 2.927 5.035 1.00 84.88 117 GLU A O 1
ATOM 871 N N . SER A 1 118 ? 0.246 2.999 2.949 1.00 84.50 118 SER A N 1
ATOM 872 C CA . SER A 1 118 ? 0.520 4.439 2.953 1.00 84.50 118 SER A CA 1
ATOM 873 C C . SER A 1 118 ? -0.704 5.284 2.594 1.00 84.50 118 SER A C 1
ATOM 875 O O . SER A 1 118 ? -1.001 6.256 3.289 1.00 84.50 118 SER A O 1
ATOM 877 N N . ALA A 1 119 ? -1.386 4.945 1.498 1.00 82.62 119 ALA A N 1
ATOM 878 C CA . ALA A 1 119 ? -2.480 5.734 0.930 1.00 82.62 119 ALA A CA 1
ATOM 879 C C . ALA A 1 119 ? -3.850 5.051 1.070 1.00 82.62 119 ALA A C 1
ATOM 881 O O . ALA A 1 119 ? -4.864 5.738 1.177 1.00 82.62 119 ALA A O 1
ATOM 882 N N . GLY A 1 120 ? -3.880 3.714 1.096 1.00 80.56 120 GLY A N 1
ATOM 883 C CA . GLY A 1 120 ? -5.114 2.919 1.140 1.00 80.56 120 GLY A CA 1
ATOM 884 C C . GLY A 1 120 ? -5.955 2.967 -0.137 1.00 80.56 120 GLY A C 1
ATOM 885 O O . GLY A 1 120 ? -7.128 2.627 -0.086 1.00 80.56 120 GLY A O 1
ATOM 886 N N . ASP A 1 121 ? -5.371 3.431 -1.244 1.00 84.75 121 ASP A N 1
ATOM 887 C CA . ASP A 1 121 ? -5.925 3.411 -2.603 1.00 84.75 121 ASP A CA 1
ATOM 888 C C . ASP A 1 121 ? -4.760 3.526 -3.615 1.00 84.75 121 ASP A C 1
ATOM 890 O O . ASP A 1 121 ? -3.604 3.735 -3.234 1.00 84.75 121 ASP A O 1
ATOM 894 N N . GLY A 1 122 ? -5.032 3.385 -4.913 1.00 87.50 122 GLY A N 1
ATOM 895 C CA . GLY A 1 122 ? -4.066 3.582 -5.997 1.00 87.50 122 GLY A CA 1
ATOM 896 C C . GLY A 1 122 ? -3.149 2.386 -6.242 1.00 87.50 122 GLY A C 1
ATOM 897 O O . GLY A 1 122 ? -2.139 2.508 -6.934 1.00 87.50 122 GLY A O 1
ATOM 898 N N . THR A 1 123 ? -3.493 1.224 -5.698 1.00 90.44 123 THR A N 1
ATOM 899 C CA . THR A 1 123 ? -2.688 -0.004 -5.755 1.00 90.44 123 THR A CA 1
ATOM 900 C C . THR A 1 123 ? -2.567 -0.528 -7.183 1.00 90.44 123 THR A C 1
ATOM 902 O O . THR A 1 123 ? -1.455 -0.760 -7.655 1.00 90.44 123 THR A O 1
ATOM 905 N N . THR A 1 124 ? -3.677 -0.592 -7.922 1.00 91.50 124 THR A N 1
ATOM 906 C CA . THR A 1 124 ? -3.692 -0.947 -9.349 1.00 91.50 124 THR A CA 1
ATOM 907 C C . THR A 1 124 ? -2.858 0.027 -10.185 1.00 91.50 124 THR A C 1
ATOM 909 O O . THR A 1 124 ? -2.060 -0.399 -11.019 1.00 91.50 124 THR A O 1
ATOM 912 N N . THR A 1 125 ? -2.970 1.335 -9.929 1.00 91.94 125 THR A N 1
ATOM 913 C CA . THR A 1 125 ? -2.162 2.358 -10.614 1.00 91.94 125 THR A CA 1
ATOM 914 C C . THR A 1 125 ? -0.671 2.158 -10.341 1.00 91.94 125 THR A C 1
ATOM 916 O O . THR A 1 125 ? 0.127 2.163 -11.275 1.00 91.94 125 THR A O 1
ATOM 919 N N . ALA A 1 126 ? -0.285 1.920 -9.084 1.00 92.81 126 ALA A N 1
ATOM 920 C CA . ALA A 1 126 ? 1.107 1.694 -8.701 1.00 92.81 126 ALA A CA 1
ATOM 921 C C . ALA A 1 126 ? 1.703 0.443 -9.369 1.00 92.81 126 ALA A C 1
ATOM 923 O O . ALA A 1 126 ? 2.842 0.486 -9.830 1.00 92.81 126 ALA A O 1
ATOM 924 N N . ILE A 1 127 ? 0.929 -0.643 -9.468 1.00 93.56 127 ILE A N 1
ATOM 925 C CA . ILE A 1 127 ? 1.338 -1.880 -10.151 1.00 93.56 127 ILE A CA 1
ATOM 926 C C . ILE A 1 127 ? 1.612 -1.623 -11.638 1.00 93.56 127 ILE A C 1
ATOM 928 O O . ILE A 1 127 ? 2.650 -2.040 -12.152 1.00 93.56 127 ILE A O 1
ATOM 932 N N . ILE A 1 128 ? 0.708 -0.917 -12.325 1.00 92.75 128 ILE A N 1
ATOM 933 C CA . ILE A 1 128 ? 0.842 -0.632 -13.761 1.00 92.75 128 ILE A CA 1
ATOM 934 C C . ILE A 1 128 ? 2.050 0.274 -14.019 1.00 92.75 128 ILE A C 1
ATOM 936 O O . ILE A 1 128 ? 2.874 -0.040 -14.877 1.00 92.75 128 ILE A O 1
ATOM 940 N N . LEU A 1 129 ? 2.204 1.349 -13.238 1.00 92.69 129 LEU A N 1
ATOM 941 C CA . LEU A 1 129 ? 3.366 2.237 -13.343 1.00 92.69 129 LEU A CA 1
ATOM 942 C C . LEU A 1 129 ? 4.673 1.472 -13.088 1.00 92.69 129 LEU A C 1
ATOM 944 O O . LEU A 1 129 ? 5.639 1.628 -13.832 1.00 92.69 129 LEU A O 1
ATOM 948 N N . ALA A 1 130 ? 4.703 0.605 -12.070 1.00 93.75 130 ALA A N 1
ATOM 949 C CA . ALA A 1 130 ? 5.874 -0.211 -11.766 1.00 93.75 130 ALA A CA 1
ATOM 950 C C . ALA A 1 130 ? 6.228 -1.160 -12.920 1.00 93.75 130 ALA A C 1
ATOM 952 O O . ALA A 1 130 ? 7.400 -1.236 -13.292 1.00 93.75 130 ALA A O 1
ATOM 953 N N . ARG A 1 131 ? 5.239 -1.837 -13.523 1.00 93.94 131 ARG A N 1
ATOM 954 C CA . ARG A 1 131 ? 5.456 -2.709 -14.689 1.00 93.94 131 ARG A CA 1
ATOM 955 C C . ARG A 1 131 ? 6.137 -1.955 -15.826 1.00 93.94 131 ARG A C 1
ATOM 957 O O . ARG A 1 131 ? 7.169 -2.413 -16.318 1.00 93.94 131 ARG A O 1
ATOM 964 N N . GLU A 1 132 ? 5.578 -0.819 -16.238 1.00 93.50 132 GLU A N 1
ATOM 965 C CA . GLU A 1 132 ? 6.095 -0.077 -17.392 1.00 93.50 132 GLU A CA 1
ATOM 966 C C . GLU A 1 132 ? 7.477 0.532 -17.106 1.00 93.50 132 GLU A C 1
ATOM 968 O O . GLU A 1 132 ? 8.373 0.451 -17.949 1.00 93.50 132 GLU A O 1
ATOM 973 N N . MET A 1 133 ? 7.710 1.040 -15.889 1.00 93.50 133 MET A N 1
ATOM 974 C CA . MET A 1 133 ? 9.027 1.541 -15.475 1.00 93.50 133 MET A CA 1
ATOM 975 C C . MET A 1 133 ? 10.096 0.443 -15.497 1.00 93.50 133 MET A C 1
ATOM 977 O O . MET A 1 133 ? 11.209 0.672 -15.976 1.00 93.50 133 MET A O 1
ATOM 981 N N . ILE A 1 134 ? 9.774 -0.754 -14.997 1.00 93.31 134 ILE A N 1
ATOM 982 C CA . ILE A 1 134 ? 10.704 -1.891 -14.985 1.00 93.31 134 ILE A CA 1
ATOM 983 C C . ILE A 1 134 ? 10.983 -2.361 -16.413 1.00 93.31 134 ILE A C 1
ATOM 985 O O . ILE A 1 134 ? 12.144 -2.586 -16.760 1.00 93.31 134 ILE A O 1
ATOM 989 N N . LYS A 1 135 ? 9.954 -2.439 -17.261 1.00 93.00 135 LYS A N 1
ATOM 990 C CA . LYS A 1 135 ? 10.084 -2.835 -18.665 1.00 93.00 135 LYS A CA 1
ATOM 991 C C . LYS A 1 135 ? 10.982 -1.874 -19.444 1.00 93.00 135 LYS A C 1
ATOM 993 O O . LYS A 1 135 ? 11.951 -2.307 -20.073 1.00 93.00 135 LYS A O 1
ATOM 998 N N . ALA A 1 136 ? 10.707 -0.573 -19.357 1.00 92.81 136 ALA A N 1
ATOM 999 C CA . ALA A 1 136 ? 11.489 0.465 -20.021 1.00 92.81 136 ALA A CA 1
ATOM 1000 C C . ALA A 1 136 ? 12.930 0.534 -19.479 1.00 92.81 136 ALA A C 1
ATOM 1002 O O . ALA A 1 136 ? 13.885 0.619 -20.254 1.00 92.81 136 ALA A O 1
ATOM 1003 N N . GLY A 1 137 ? 13.114 0.400 -18.162 1.00 92.69 137 GLY A N 1
ATOM 1004 C CA . GLY A 1 137 ? 14.437 0.332 -17.539 1.00 92.69 137 GLY A CA 1
ATOM 1005 C C . GLY A 1 137 ? 15.239 -0.906 -17.952 1.00 92.69 137 GLY A C 1
ATOM 1006 O O . GLY A 1 137 ? 16.424 -0.800 -18.270 1.00 92.69 137 GLY A O 1
ATOM 1007 N N . SER A 1 138 ? 14.604 -2.080 -18.010 1.00 91.50 138 SER A N 1
ATOM 1008 C CA . SER A 1 138 ? 15.242 -3.327 -18.453 1.00 91.50 138 SER A CA 1
ATOM 1009 C C . SER A 1 138 ? 15.731 -3.223 -19.900 1.00 91.50 138 SER A C 1
ATOM 1011 O O . SER A 1 138 ? 16.856 -3.636 -20.204 1.00 91.50 138 SER A O 1
ATOM 1013 N N . LEU A 1 139 ? 14.923 -2.597 -20.762 1.00 91.00 139 LEU A N 1
ATOM 1014 C CA . LEU A 1 139 ? 15.250 -2.308 -22.154 1.00 91.00 139 LEU A CA 1
ATOM 1015 C C . LEU A 1 139 ? 16.420 -1.319 -22.276 1.00 91.00 139 LEU A C 1
ATOM 1017 O O . LEU A 1 139 ? 17.371 -1.603 -23.002 1.00 91.00 139 LEU A O 1
ATOM 1021 N N . ALA A 1 140 ? 16.432 -0.227 -21.505 1.00 91.56 140 ALA A N 1
ATOM 1022 C CA . ALA A 1 140 ? 17.560 0.710 -21.479 1.00 91.56 140 ALA A CA 1
ATOM 1023 C C . ALA A 1 140 ? 18.879 0.021 -21.076 1.00 91.56 140 ALA A C 1
ATOM 1025 O O . ALA A 1 140 ? 19.912 0.208 -21.720 1.00 91.56 140 ALA A O 1
ATOM 1026 N N . ILE A 1 141 ? 18.846 -0.841 -20.054 1.00 91.25 141 ILE A N 1
ATOM 1027 C CA . ILE A 1 141 ? 20.023 -1.608 -19.612 1.00 91.25 141 ILE A CA 1
ATOM 1028 C C . ILE A 1 141 ? 20.453 -2.623 -20.682 1.00 91.25 141 ILE A C 1
ATOM 1030 O O . ILE A 1 141 ? 21.644 -2.867 -20.860 1.00 91.25 141 ILE A O 1
ATOM 1034 N N . ALA A 1 142 ? 19.511 -3.228 -21.415 1.00 89.06 142 ALA A N 1
ATOM 1035 C CA . ALA A 1 142 ? 19.834 -4.123 -22.528 1.00 89.06 142 ALA A CA 1
ATOM 1036 C C . ALA A 1 142 ? 20.582 -3.404 -23.668 1.00 89.06 142 ALA A C 1
ATOM 1038 O O . ALA A 1 142 ? 21.445 -4.016 -24.292 1.00 89.06 142 ALA A O 1
ATOM 1039 N N . PHE A 1 143 ? 20.322 -2.109 -23.876 1.00 89.81 143 PHE A N 1
ATOM 1040 C CA . PHE A 1 143 ? 21.063 -1.254 -24.813 1.00 89.81 143 PHE A CA 1
ATOM 1041 C C . PHE A 1 143 ? 22.402 -0.724 -24.269 1.00 89.81 143 PHE A C 1
ATOM 1043 O O . PHE A 1 143 ? 23.064 0.068 -24.935 1.00 89.81 143 PHE A O 1
ATOM 1050 N N . GLY A 1 144 ? 22.833 -1.170 -23.085 1.00 89.44 144 GLY A N 1
ATOM 1051 C CA . GLY A 1 144 ? 24.122 -0.801 -22.499 1.00 89.44 144 GLY A CA 1
ATOM 1052 C C . GLY A 1 144 ? 24.072 0.395 -21.548 1.00 89.44 144 GLY A C 1
ATOM 1053 O O . GLY A 1 144 ? 25.127 0.878 -21.140 1.00 89.44 144 GLY A O 1
ATOM 1054 N N . ALA A 1 145 ? 22.880 0.865 -21.159 1.00 90.88 145 ALA A N 1
ATOM 1055 C CA . ALA A 1 145 ? 22.769 1.942 -20.182 1.00 90.88 145 ALA A CA 1
ATOM 1056 C C . ALA A 1 145 ? 23.260 1.525 -18.788 1.00 90.88 145 ALA A C 1
ATOM 1058 O O . ALA A 1 145 ? 23.027 0.402 -18.328 1.00 90.88 145 ALA A O 1
ATOM 1059 N N . ASN A 1 146 ? 23.893 2.460 -18.074 1.00 92.88 146 ASN A N 1
ATOM 1060 C CA . ASN A 1 146 ? 24.291 2.234 -16.689 1.00 92.88 146 ASN A CA 1
ATOM 1061 C C . ASN A 1 146 ? 23.055 2.210 -15.773 1.00 92.88 146 ASN A C 1
ATOM 1063 O O . ASN A 1 146 ? 22.412 3.236 -15.549 1.00 92.88 146 ASN A O 1
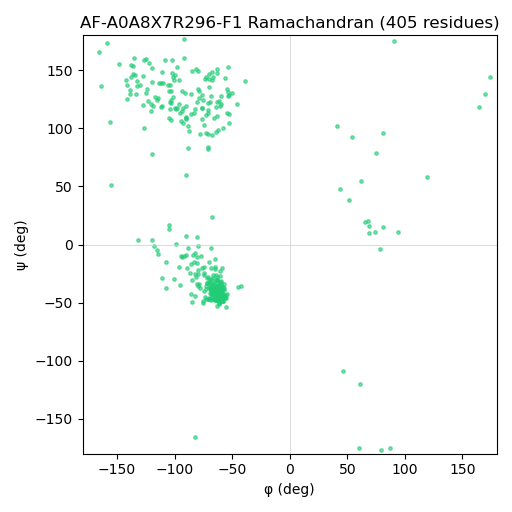ATOM 1067 N N . ALA A 1 147 ? 22.758 1.044 -15.195 1.00 90.94 147 ALA A N 1
ATOM 1068 C CA . ALA A 1 147 ? 21.591 0.841 -14.337 1.00 90.94 147 ALA A CA 1
ATOM 1069 C C . ALA A 1 147 ? 21.537 1.789 -13.120 1.00 90.94 147 ALA A C 1
ATOM 1071 O O . ALA A 1 147 ? 20.452 2.195 -12.704 1.00 90.94 147 ALA A O 1
ATOM 1072 N N . VAL A 1 148 ? 22.690 2.154 -12.546 1.00 93.00 148 VAL A N 1
ATOM 1073 C CA . VAL A 1 148 ? 22.762 3.034 -11.370 1.00 93.00 148 VAL A CA 1
ATOM 1074 C C . VAL A 1 148 ? 22.430 4.472 -11.758 1.00 93.00 148 VAL A C 1
ATOM 1076 O O . VAL A 1 148 ? 21.595 5.092 -11.100 1.00 93.00 148 VAL A O 1
ATOM 1079 N N . SER A 1 149 ? 23.018 4.981 -12.843 1.00 92.75 149 SER A N 1
ATOM 1080 C CA . SER A 1 149 ? 22.711 6.326 -13.346 1.00 92.75 149 SER A CA 1
ATOM 1081 C C . SER A 1 149 ? 21.246 6.444 -13.775 1.00 92.75 149 SER A C 1
ATOM 1083 O O . SER A 1 149 ? 20.575 7.394 -13.381 1.00 92.75 149 SER A O 1
ATOM 1085 N N . VAL A 1 150 ? 20.704 5.445 -14.484 1.00 92.88 150 VAL A N 1
ATOM 1086 C CA . VAL A 1 150 ? 19.282 5.422 -14.881 1.00 92.88 150 VAL A CA 1
ATOM 1087 C C . VAL A 1 150 ? 18.369 5.488 -13.653 1.00 92.88 150 VAL A C 1
ATOM 1089 O O . VAL A 1 150 ? 17.482 6.339 -13.584 1.00 92.88 150 VAL A O 1
ATOM 1092 N N . LYS A 1 151 ? 18.627 4.659 -12.632 1.00 93.31 151 LYS A N 1
ATOM 1093 C CA . LYS A 1 151 ? 17.875 4.682 -11.367 1.00 93.31 151 LYS A CA 1
ATOM 1094 C C . LYS A 1 151 ? 17.964 6.044 -10.669 1.00 93.31 151 LYS A C 1
ATOM 1096 O O . LYS A 1 151 ? 16.961 6.539 -10.155 1.00 93.31 151 LYS A O 1
ATOM 1101 N N . ASN A 1 152 ? 19.149 6.650 -10.625 1.00 92.44 152 ASN A N 1
ATOM 1102 C CA . ASN A 1 152 ? 19.338 7.969 -10.020 1.00 92.44 152 ASN A CA 1
ATOM 1103 C C . ASN A 1 152 ? 18.552 9.047 -10.773 1.00 92.44 152 ASN A C 1
ATOM 1105 O O . ASN A 1 152 ? 17.885 9.864 -10.134 1.00 92.44 152 ASN A O 1
ATOM 1109 N N . GLY A 1 153 ? 18.557 9.002 -12.107 1.00 92.25 153 GLY A N 1
ATOM 1110 C CA . GLY A 1 153 ? 17.766 9.890 -12.952 1.00 92.25 153 GLY A CA 1
ATOM 1111 C C . GLY A 1 153 ? 16.263 9.765 -12.699 1.00 92.25 153 GLY A C 1
ATOM 1112 O O . GLY A 1 153 ? 15.584 10.773 -12.481 1.00 92.25 153 GLY A O 1
ATOM 1113 N N . MET A 1 154 ? 15.748 8.533 -12.615 1.00 92.94 154 MET A N 1
ATOM 1114 C CA . MET A 1 154 ? 14.349 8.276 -12.251 1.00 92.94 154 MET A CA 1
ATOM 1115 C C . MET A 1 154 ? 14.007 8.868 -10.876 1.00 92.94 154 MET A C 1
ATOM 1117 O O . MET A 1 154 ? 13.040 9.615 -10.747 1.00 92.94 154 MET A O 1
ATOM 1121 N N . ASN A 1 155 ? 14.834 8.611 -9.856 1.00 93.31 155 ASN A N 1
ATOM 1122 C CA . ASN A 1 155 ? 14.600 9.101 -8.493 1.00 93.31 155 ASN A CA 1
ATOM 1123 C C . ASN A 1 155 ? 14.593 10.634 -8.404 1.00 93.31 155 ASN A C 1
ATOM 1125 O O . ASN A 1 155 ? 13.727 11.206 -7.740 1.00 93.31 155 ASN A O 1
ATOM 1129 N N . LYS A 1 156 ? 15.546 11.306 -9.066 1.00 92.31 156 LYS A N 1
ATOM 1130 C CA . LYS A 1 156 ? 15.603 12.777 -9.128 1.00 92.31 156 LYS A CA 1
ATOM 1131 C C . LYS A 1 156 ? 14.338 13.343 -9.779 1.00 92.31 156 LYS A C 1
ATOM 1133 O O . LYS A 1 156 ? 13.744 14.276 -9.244 1.00 92.31 156 LYS A O 1
ATOM 1138 N N . THR A 1 157 ? 13.908 12.734 -10.884 1.00 92.44 157 THR A N 1
ATOM 1139 C CA . THR A 1 157 ? 12.713 13.149 -11.631 1.00 92.44 157 THR A CA 1
ATOM 1140 C C . THR A 1 157 ? 11.454 12.998 -10.789 1.00 92.44 157 THR A C 1
ATOM 1142 O O . THR A 1 157 ? 10.733 13.971 -10.600 1.00 92.44 157 THR A O 1
ATOM 1145 N N . VAL A 1 158 ? 11.222 11.816 -10.209 1.00 93.12 158 VAL A N 1
ATOM 1146 C CA . VAL A 1 158 ? 10.049 11.555 -9.358 1.00 93.12 158 VAL A CA 1
ATOM 1147 C C . VAL A 1 158 ? 10.011 12.513 -8.169 1.00 93.12 158 VAL A C 1
ATOM 1149 O O . VAL A 1 158 ? 8.958 13.062 -7.861 1.00 93.12 158 VAL A O 1
ATOM 1152 N N . LYS A 1 159 ? 11.155 12.778 -7.526 1.00 93.69 159 LYS A N 1
ATOM 1153 C CA . LYS A 1 159 ? 11.225 13.698 -6.384 1.00 93.69 159 LYS A CA 1
ATOM 1154 C C . LYS A 1 159 ? 10.779 15.117 -6.749 1.00 93.69 159 LYS A C 1
ATOM 1156 O O . LYS A 1 159 ? 10.023 15.726 -5.995 1.00 93.69 159 LYS A O 1
ATOM 1161 N N . GLU A 1 160 ? 11.226 15.633 -7.891 1.00 92.44 160 GLU A N 1
ATOM 1162 C CA . GLU A 1 160 ? 10.833 16.971 -8.340 1.00 92.44 160 GLU A CA 1
ATOM 1163 C C . GLU A 1 160 ? 9.377 17.006 -8.827 1.00 92.44 160 GLU A C 1
ATOM 1165 O O . GLU A 1 160 ? 8.645 17.938 -8.500 1.00 92.44 160 GLU A O 1
ATOM 1170 N N . LEU A 1 161 ? 8.907 15.957 -9.511 1.00 91.75 161 LEU A N 1
ATOM 1171 C CA . LEU A 1 161 ? 7.498 15.832 -9.900 1.00 91.75 161 LEU A CA 1
ATOM 1172 C C . LEU A 1 161 ? 6.564 15.811 -8.684 1.00 91.75 161 LEU A C 1
ATOM 1174 O O . LEU A 1 161 ? 5.541 16.491 -8.698 1.00 91.75 161 LEU A O 1
ATOM 1178 N N . VAL A 1 162 ? 6.927 15.106 -7.608 1.00 92.25 162 VAL A N 1
ATOM 1179 C CA . VAL A 1 162 ? 6.171 15.115 -6.343 1.00 92.25 162 VAL A CA 1
ATOM 1180 C C . VAL A 1 162 ? 6.133 16.520 -5.735 1.00 92.25 162 VAL A C 1
ATOM 1182 O O . VAL A 1 162 ? 5.087 16.953 -5.255 1.00 92.25 162 VAL A O 1
ATOM 1185 N N . ARG A 1 163 ? 7.233 17.279 -5.808 1.00 91.06 163 ARG A N 1
ATOM 1186 C CA . ARG A 1 163 ? 7.262 18.676 -5.346 1.00 91.06 163 ARG A CA 1
ATOM 1187 C C . ARG A 1 163 ? 6.302 19.555 -6.151 1.00 91.06 163 ARG A C 1
ATOM 1189 O O . ARG A 1 163 ? 5.558 20.347 -5.574 1.00 91.06 163 ARG A O 1
ATOM 1196 N N . VAL A 1 164 ? 6.292 19.409 -7.476 1.00 90.25 164 VAL A N 1
ATOM 1197 C CA . VAL A 1 164 ? 5.348 20.121 -8.353 1.00 90.25 164 VAL A CA 1
ATOM 1198 C C . VAL A 1 164 ? 3.907 19.719 -8.055 1.00 90.25 164 VAL A C 1
ATOM 1200 O O . VAL A 1 164 ? 3.030 20.581 -7.999 1.00 90.25 164 VAL A O 1
ATOM 1203 N N . LEU A 1 165 ? 3.665 18.433 -7.810 1.00 89.88 165 LEU A N 1
ATOM 1204 C CA . LEU A 1 165 ? 2.351 17.911 -7.465 1.00 89.88 165 LEU A CA 1
ATOM 1205 C C . LEU A 1 165 ? 1.819 18.526 -6.165 1.00 89.88 165 LEU A C 1
ATOM 1207 O O . LEU A 1 165 ? 0.677 18.975 -6.131 1.00 89.88 165 LEU A O 1
ATOM 1211 N N . GLN A 1 166 ? 2.658 18.631 -5.131 1.00 87.81 166 GLN A N 1
ATOM 1212 C CA . GLN A 1 166 ? 2.294 19.274 -3.865 1.00 87.81 166 GLN A CA 1
ATOM 1213 C C . GLN A 1 166 ? 1.916 20.748 -4.054 1.00 87.81 166 GLN A C 1
ATOM 1215 O O . GLN A 1 166 ? 0.934 21.203 -3.470 1.00 87.81 166 GLN A O 1
ATOM 1220 N N . MET A 1 167 ? 2.632 21.484 -4.914 1.00 88.38 167 MET A N 1
ATOM 1221 C CA . MET A 1 167 ? 2.291 22.878 -5.239 1.00 88.38 167 MET A CA 1
ATOM 1222 C C . MET A 1 167 ? 0.962 23.009 -5.994 1.00 88.38 167 MET A C 1
ATOM 1224 O O . MET A 1 167 ? 0.264 24.006 -5.826 1.00 88.38 167 MET A O 1
ATOM 1228 N N . LYS A 1 168 ? 0.616 22.023 -6.833 1.00 86.31 168 LYS A N 1
ATOM 1229 C CA . LYS A 1 168 ? -0.651 21.982 -7.581 1.00 86.31 168 LYS A CA 1
ATOM 1230 C C . LYS A 1 168 ? -1.813 21.390 -6.765 1.00 86.31 168 LYS A C 1
ATOM 1232 O O . LYS A 1 168 ? -2.950 21.444 -7.232 1.00 86.31 168 LYS A O 1
ATOM 1237 N N . SER A 1 169 ? -1.548 20.821 -5.585 1.00 87.69 169 SER A N 1
ATOM 1238 C CA . SER A 1 169 ? -2.572 20.193 -4.746 1.00 87.69 169 SER A CA 1
ATOM 1239 C C . SER A 1 169 ? -3.560 21.220 -4.190 1.00 87.69 169 SER A C 1
ATOM 1241 O O . SER A 1 169 ? -3.196 22.338 -3.816 1.00 87.69 169 SER A O 1
ATOM 1243 N N . VAL A 1 170 ? -4.835 20.836 -4.130 1.00 86.06 170 VAL A N 1
ATOM 1244 C CA . VAL A 1 170 ? -5.898 21.667 -3.558 1.00 86.06 170 VAL A CA 1
ATOM 1245 C C . VAL A 1 170 ? -6.266 21.122 -2.176 1.00 86.06 170 VAL A C 1
ATOM 1247 O O . VAL A 1 170 ? -6.661 19.959 -2.076 1.00 86.06 170 VAL A O 1
ATOM 1250 N N . PRO A 1 171 ? -6.177 21.920 -1.094 1.00 83.94 171 PRO A N 1
ATOM 1251 C CA . PRO A 1 171 ? -6.541 21.455 0.240 1.00 83.94 171 PRO A CA 1
ATOM 1252 C C . PRO A 1 171 ? -8.058 21.261 0.365 1.00 83.94 171 PRO A C 1
ATOM 1254 O O . PRO A 1 171 ? -8.847 22.126 -0.024 1.00 83.94 171 PRO A O 1
ATOM 1257 N N . VAL A 1 172 ? -8.472 20.148 0.971 1.00 78.62 172 VAL A N 1
ATOM 1258 C CA . VAL A 1 172 ? -9.888 19.827 1.199 1.00 78.62 172 VAL A CA 1
ATOM 1259 C C . VAL A 1 172 ? -10.430 20.666 2.365 1.00 78.62 172 VAL A C 1
ATOM 1261 O O . VAL A 1 172 ? -9.957 20.547 3.492 1.00 78.62 172 VAL A O 1
ATOM 1264 N N . LYS A 1 173 ? -11.424 21.531 2.106 1.00 65.81 173 LYS A N 1
ATOM 1265 C CA . LYS A 1 173 ? -12.015 22.452 3.107 1.00 65.81 173 LYS A CA 1
ATOM 1266 C C . LYS A 1 173 ? -13.522 22.252 3.370 1.00 65.81 173 LYS A C 1
ATOM 1268 O O . LYS A 1 173 ? -14.103 23.027 4.124 1.00 65.81 173 LYS A O 1
ATOM 1273 N N . GLY A 1 174 ? -14.171 21.252 2.764 1.00 59.88 174 GLY A N 1
ATOM 1274 C CA . GLY A 1 174 ? -15.640 21.135 2.729 1.00 59.88 174 GLY A CA 1
ATOM 1275 C C . GLY A 1 174 ? -16.235 19.869 3.363 1.00 59.88 174 GLY A C 1
ATOM 1276 O O . GLY A 1 174 ? -15.605 18.817 3.364 1.00 59.88 174 GLY A O 1
ATOM 1277 N N . LYS A 1 175 ? -17.477 20.001 3.867 1.00 58.31 175 LYS A N 1
ATOM 1278 C CA . LYS A 1 175 ? -18.371 18.946 4.409 1.00 58.31 175 LYS A CA 1
ATOM 1279 C C . LYS A 1 175 ? -19.520 18.562 3.450 1.00 58.31 175 LYS A C 1
ATOM 1281 O O . LYS A 1 175 ? -20.510 17.976 3.880 1.00 58.31 175 LYS A O 1
ATOM 1286 N N . SER A 1 176 ? -19.461 18.963 2.187 1.00 53.34 176 SER A N 1
ATOM 1287 C CA . SER A 1 176 ? -20.536 18.724 1.222 1.00 53.34 176 SER A CA 1
ATOM 1288 C C . SER A 1 176 ? -20.189 17.529 0.344 1.00 53.34 176 SER A C 1
ATOM 1290 O O . SER A 1 176 ? -19.196 17.597 -0.372 1.00 53.34 176 SER A O 1
ATOM 1292 N N . ASP A 1 177 ? -21.026 16.491 0.444 1.00 41.62 177 ASP A N 1
ATOM 1293 C CA . ASP A 1 177 ? -21.178 15.324 -0.449 1.00 41.62 177 ASP A CA 1
ATOM 1294 C C . ASP A 1 177 ? -20.916 13.964 0.211 1.00 41.62 177 ASP A C 1
ATOM 1296 O O . ASP A 1 177 ? -20.107 13.163 -0.244 1.00 41.62 177 ASP A O 1
ATOM 1300 N N . VAL A 1 178 ? -21.676 13.655 1.269 1.00 40.66 178 VAL A N 1
ATOM 1301 C CA . VAL A 1 178 ? -21.811 12.276 1.763 1.00 40.66 178 VAL A CA 1
ATOM 1302 C C . VAL A 1 178 ? -23.300 11.940 1.851 1.00 40.66 178 VAL A C 1
ATOM 1304 O O . VAL A 1 178 ? -23.988 12.365 2.777 1.00 40.66 178 VAL A O 1
ATOM 1307 N N . LYS A 1 179 ? -23.820 11.220 0.850 1.00 45.75 179 LYS A N 1
ATOM 1308 C CA . LYS A 1 179 ? -25.166 10.623 0.878 1.00 45.75 179 LYS A CA 1
ATOM 1309 C C . LYS A 1 179 ? -25.078 9.160 1.328 1.00 45.75 179 LYS A C 1
ATOM 1311 O O . LYS A 1 179 ? -24.168 8.446 0.933 1.00 45.75 179 LYS A O 1
ATOM 1316 N N . GLU A 1 180 ? -26.065 8.758 2.131 1.00 40.16 180 GLU A N 1
ATOM 1317 C CA . GLU A 1 180 ? -26.426 7.371 2.484 1.00 40.16 180 GLU A CA 1
ATOM 1318 C C . GLU A 1 180 ? -25.378 6.521 3.220 1.00 40.16 180 GLU A C 1
ATOM 1320 O O . GLU A 1 180 ? -25.085 5.385 2.858 1.00 40.16 180 GLU A O 1
ATOM 1325 N N . THR A 1 181 ? -24.859 7.005 4.348 1.00 47.69 181 THR A N 1
ATOM 1326 C CA . THR A 1 181 ? -24.255 6.110 5.349 1.00 47.69 181 THR A CA 1
ATOM 1327 C C . THR A 1 181 ? -24.603 6.597 6.749 1.00 47.69 181 THR A C 1
ATOM 1329 O O . THR A 1 181 ? -24.370 7.757 7.086 1.00 47.69 181 THR A O 1
ATOM 1332 N N . SER A 1 182 ? -25.190 5.727 7.576 1.00 50.19 182 SER A N 1
ATOM 1333 C CA . SER A 1 182 ? -25.422 6.038 8.986 1.00 50.19 182 SER A CA 1
ATOM 1334 C C . SER A 1 182 ? -24.103 5.908 9.741 1.00 50.19 182 SER A C 1
ATOM 1336 O O . SER A 1 182 ? -23.600 4.801 9.947 1.00 50.19 182 SER A O 1
ATOM 1338 N N . VAL A 1 183 ? -23.538 7.038 10.145 1.00 59.28 183 VAL A N 1
ATOM 1339 C CA . VAL A 1 183 ? -22.384 7.080 11.042 1.00 59.28 183 VAL A CA 1
ATOM 1340 C C . VAL A 1 183 ? -22.916 7.191 12.463 1.00 59.28 183 VAL A C 1
ATOM 1342 O O . VAL A 1 183 ? -23.589 8.166 12.795 1.00 59.28 183 VAL A O 1
ATOM 1345 N N . ILE A 1 184 ? -22.633 6.195 13.300 1.00 60.22 184 ILE A N 1
ATOM 1346 C CA . ILE A 1 184 ? -22.929 6.272 14.731 1.00 60.22 184 ILE A CA 1
ATOM 1347 C C . ILE A 1 184 ? -21.645 6.721 15.409 1.00 60.22 184 ILE A C 1
ATOM 1349 O O . ILE A 1 184 ? -20.615 6.070 15.276 1.00 60.22 184 ILE A O 1
ATOM 1353 N N . VAL A 1 185 ? -21.683 7.847 16.112 1.00 64.75 185 VAL A N 1
ATOM 1354 C CA . VAL A 1 185 ? -20.562 8.247 16.963 1.00 64.75 185 VAL A CA 1
ATOM 1355 C C . VAL A 1 185 ? -20.761 7.573 18.312 1.00 64.75 185 VAL A C 1
ATOM 1357 O O . VAL A 1 185 ? -21.722 7.869 19.018 1.00 64.75 185 VAL A O 1
ATOM 1360 N N . GLU A 1 186 ? -19.878 6.640 18.639 1.00 68.12 186 GLU A N 1
ATOM 1361 C CA . GLU A 1 186 ? -19.812 5.982 19.939 1.00 68.12 186 GLU A CA 1
ATOM 1362 C C . GLU A 1 186 ? -18.662 6.579 20.760 1.00 68.12 186 GLU A C 1
ATOM 1364 O O . GLU A 1 186 ? -17.739 7.202 20.233 1.00 68.12 186 GLU A O 1
ATOM 1369 N N . GLU A 1 187 ? -18.704 6.426 22.080 1.00 67.56 187 GLU A N 1
ATOM 1370 C CA . GLU A 1 187 ? -17.570 6.798 22.925 1.00 67.56 187 GLU A CA 1
ATOM 1371 C C . GLU A 1 187 ? -16.467 5.741 22.775 1.00 67.56 187 GLU A C 1
ATOM 1373 O O . GLU A 1 187 ? -16.695 4.552 22.990 1.00 67.56 187 GLU A O 1
ATOM 1378 N N . GLY A 1 188 ? -15.255 6.158 22.412 1.00 70.38 188 GLY A N 1
ATOM 1379 C CA . GLY A 1 188 ? -14.131 5.242 22.249 1.00 70.38 188 GLY A CA 1
ATOM 1380 C C . GLY A 1 188 ? -12.793 5.967 22.168 1.00 70.38 188 GLY A C 1
ATOM 1381 O O . GLY A 1 188 ? -12.743 7.182 21.992 1.00 70.38 188 GLY A O 1
ATOM 1382 N N . MET A 1 189 ? -11.702 5.213 22.310 1.00 72.38 189 MET A N 1
ATOM 1383 C CA . MET A 1 189 ? -10.336 5.742 22.309 1.00 72.38 189 MET A CA 1
ATOM 1384 C C . MET A 1 189 ? -9.438 4.904 21.397 1.00 72.38 189 MET A C 1
ATOM 1386 O O . MET A 1 189 ? -9.461 3.676 21.465 1.00 72.38 189 MET A O 1
ATOM 1390 N N . LYS A 1 190 ? -8.591 5.560 20.593 1.00 76.12 190 LYS A N 1
ATOM 1391 C CA . LYS A 1 190 ? -7.509 4.915 19.830 1.00 76.12 190 LYS A CA 1
ATOM 1392 C C . LYS A 1 190 ? -6.145 5.306 20.404 1.00 76.12 190 LYS A C 1
ATOM 1394 O O . LYS A 1 190 ? -5.908 6.472 20.723 1.00 76.12 190 LYS A O 1
ATOM 1399 N N . PHE A 1 191 ? -5.231 4.342 20.494 1.00 78.19 191 PHE A N 1
ATOM 1400 C CA . PHE A 1 191 ? -3.847 4.558 20.919 1.00 78.19 191 PHE A CA 1
ATOM 1401 C C . PHE A 1 191 ? -2.859 3.760 20.052 1.00 78.19 191 PHE A C 1
ATOM 1403 O O . PHE A 1 191 ? -3.192 2.714 19.498 1.00 78.19 191 PHE A O 1
ATOM 1410 N N . ASP A 1 192 ? -1.616 4.235 19.971 1.00 72.06 192 ASP A N 1
ATOM 1411 C CA . ASP A 1 192 ? -0.590 3.709 19.059 1.00 72.06 192 ASP A CA 1
ATOM 1412 C C . ASP A 1 192 ? 0.227 2.573 19.702 1.00 72.06 192 ASP A C 1
ATOM 1414 O O . ASP A 1 192 ? 1.445 2.671 19.907 1.00 72.06 192 ASP A O 1
ATOM 1418 N N . LYS A 1 193 ? -0.459 1.492 20.100 1.00 78.12 193 LYS A N 1
ATOM 1419 C CA . LYS A 1 193 ? 0.162 0.261 20.620 1.00 78.12 193 LYS A CA 1
ATOM 1420 C C . LYS A 1 193 ? -0.533 -0.981 20.074 1.00 78.12 193 LYS A C 1
ATOM 1422 O O . LYS A 1 193 ? -1.746 -1.108 20.163 1.00 78.12 193 LYS A O 1
ATOM 1427 N N . GLY A 1 194 ? 0.271 -1.906 19.552 1.00 78.44 194 GLY A N 1
ATOM 1428 C CA . GLY A 1 194 ? -0.183 -3.210 19.073 1.00 78.44 194 GLY A CA 1
ATOM 1429 C C . GLY A 1 194 ? -0.124 -4.308 20.138 1.00 78.44 194 GLY A C 1
ATOM 1430 O O . GLY A 1 194 ? 0.365 -4.112 21.258 1.00 78.44 194 GLY A O 1
ATOM 1431 N N . TYR A 1 195 ? -0.598 -5.491 19.752 1.00 81.19 195 TYR A N 1
ATOM 1432 C CA . TYR A 1 195 ? -0.514 -6.710 20.551 1.00 81.19 195 TYR A CA 1
ATOM 1433 C C . TYR A 1 195 ? 0.944 -7.135 20.794 1.00 81.19 195 TYR A C 1
ATOM 1435 O O . TYR A 1 195 ? 1.828 -6.939 19.963 1.00 81.19 195 TYR A O 1
ATOM 1443 N N . MET A 1 196 ? 1.212 -7.743 21.952 1.00 79.88 196 MET A N 1
ATOM 1444 C CA . MET A 1 196 ? 2.559 -8.198 22.327 1.00 79.88 196 MET A CA 1
ATOM 1445 C C . MET A 1 196 ? 3.022 -9.455 21.586 1.00 79.88 196 MET A C 1
ATOM 1447 O O . MET A 1 196 ? 4.224 -9.680 21.482 1.00 79.88 196 MET A O 1
ATOM 1451 N N . SER A 1 197 ? 2.088 -10.275 21.101 1.00 80.44 197 SER A N 1
ATOM 1452 C CA . SER A 1 197 ? 2.372 -11.513 20.376 1.00 80.44 197 SER A CA 1
ATOM 1453 C C . SER A 1 197 ? 1.414 -11.668 19.190 1.00 80.44 197 SER A C 1
ATOM 1455 O O . SER A 1 197 ? 0.205 -11.529 19.396 1.00 80.44 197 SER A O 1
ATOM 1457 N N . PRO A 1 198 ? 1.902 -12.013 17.981 1.00 83.62 198 PRO A N 1
ATOM 1458 C CA . PRO A 1 198 ? 1.054 -12.313 16.822 1.00 83.62 198 PRO A CA 1
ATOM 1459 C C . PRO A 1 198 ? 0.078 -13.470 17.052 1.00 83.62 198 PRO A C 1
ATOM 1461 O O . PRO A 1 198 ? -0.947 -13.559 16.391 1.00 83.62 198 PRO A O 1
ATOM 1464 N N . HIS A 1 199 ? 0.330 -14.338 18.034 1.00 84.19 199 HIS A N 1
ATOM 1465 C CA . HIS A 1 199 ? -0.611 -15.402 18.393 1.00 84.19 199 HIS A CA 1
ATOM 1466 C C . HIS A 1 199 ? -1.945 -14.877 18.953 1.00 84.19 199 HIS A C 1
ATOM 1468 O O . HIS A 1 199 ? -2.916 -15.630 19.060 1.00 84.19 199 HIS A O 1
ATOM 1474 N N . PHE A 1 200 ? -2.030 -13.587 19.289 1.00 83.38 200 PHE A N 1
ATOM 1475 C CA . PHE A 1 200 ? -3.284 -12.960 19.688 1.00 83.38 200 PHE A CA 1
ATOM 1476 C C . PHE A 1 200 ? -4.193 -12.573 18.519 1.00 83.38 200 PHE A C 1
ATOM 1478 O O . PHE A 1 200 ? -5.369 -12.339 18.786 1.00 83.38 200 PHE A O 1
ATOM 1485 N N . ILE A 1 201 ? -3.724 -12.625 17.268 1.00 84.12 201 ILE A N 1
ATOM 1486 C CA . ILE A 1 201 ? -4.541 -12.390 16.067 1.00 84.12 201 ILE A CA 1
ATOM 1487 C C . ILE A 1 201 ? -5.762 -13.323 16.066 1.00 84.12 201 ILE A C 1
ATOM 1489 O O . ILE A 1 201 ? -5.653 -14.509 16.400 1.00 84.12 201 ILE A O 1
ATOM 1493 N N . THR A 1 202 ? -6.933 -12.761 15.773 1.00 82.06 202 THR A N 1
ATOM 1494 C CA . THR A 1 202 ? -8.191 -13.503 15.590 1.00 82.06 202 THR A CA 1
ATOM 1495 C C . THR A 1 202 ? -8.586 -13.524 14.121 1.00 82.06 202 THR A C 1
ATOM 1497 O O . THR A 1 202 ? -9.014 -14.565 13.636 1.00 82.06 202 THR A O 1
ATOM 1500 N N . ASN A 1 203 ? -8.362 -12.423 13.400 1.00 78.81 203 ASN A N 1
ATOM 1501 C CA . ASN A 1 203 ? -8.554 -12.341 11.958 1.00 78.81 203 ASN A CA 1
ATOM 1502 C C . ASN A 1 203 ? -7.193 -12.392 11.245 1.00 78.81 203 ASN A C 1
ATOM 1504 O O . ASN A 1 203 ? -6.417 -11.436 11.302 1.00 78.81 203 ASN A O 1
ATOM 1508 N N . GLN A 1 204 ? -6.898 -13.523 10.598 1.00 76.88 204 GLN A N 1
ATOM 1509 C CA . GLN A 1 204 ? -5.622 -13.748 9.910 1.00 76.88 204 GLN A CA 1
ATOM 1510 C C . GLN A 1 204 ? -5.468 -12.892 8.648 1.00 76.88 204 GLN A C 1
ATOM 1512 O O . GLN A 1 204 ? -4.359 -12.448 8.365 1.00 76.88 204 GLN A O 1
ATOM 1517 N N . GLU A 1 205 ? -6.560 -12.593 7.942 1.00 67.69 205 GLU A N 1
ATOM 1518 C CA . GLU A 1 205 ? -6.529 -11.803 6.706 1.00 67.69 205 GLU A CA 1
ATOM 1519 C C . GLU A 1 205 ? -6.129 -10.351 6.977 1.00 67.69 205 GLU A C 1
ATOM 1521 O O . GLU A 1 205 ? -5.279 -9.784 6.289 1.00 67.69 205 GLU A O 1
ATOM 1526 N N . LYS A 1 206 ? -6.701 -9.755 8.030 1.00 68.69 206 LYS A N 1
ATOM 1527 C CA . LYS A 1 206 ? -6.409 -8.369 8.427 1.00 68.69 206 LYS A CA 1
ATOM 1528 C C . LYS A 1 206 ? -5.251 -8.247 9.412 1.00 68.69 206 LYS A C 1
ATOM 1530 O O . LYS A 1 206 ? -4.819 -7.138 9.714 1.00 68.69 206 LYS A O 1
ATOM 1535 N N . SER A 1 207 ? -4.755 -9.369 9.938 1.00 77.44 207 SER A N 1
ATOM 1536 C CA . SER A 1 207 ? -3.811 -9.387 11.061 1.00 77.44 207 SER A CA 1
ATOM 1537 C C . SER A 1 207 ? -4.306 -8.555 12.259 1.00 77.44 207 SER A C 1
ATOM 1539 O O . SER A 1 207 ? -3.529 -7.879 12.937 1.00 77.44 207 SER A O 1
ATOM 1541 N N . THR A 1 208 ? -5.617 -8.597 12.532 1.00 79.50 208 THR A N 1
ATOM 1542 C CA . THR A 1 208 ? -6.270 -7.843 13.615 1.00 79.50 208 THR A CA 1
ATOM 1543 C C . THR A 1 208 ? -6.719 -8.746 14.763 1.00 79.50 208 THR A C 1
ATOM 1545 O O . THR A 1 208 ? -6.876 -9.965 14.637 1.00 79.50 208 THR A O 1
ATOM 1548 N N . VAL A 1 209 ? -6.899 -8.124 15.930 1.00 82.75 209 VAL A N 1
ATOM 1549 C CA . VAL A 1 209 ? -7.490 -8.748 17.116 1.00 82.75 209 VAL A CA 1
ATOM 1550 C C . VAL A 1 209 ? -8.836 -8.089 17.366 1.00 82.75 209 VAL A C 1
ATOM 1552 O O . VAL A 1 209 ? -8.899 -6.889 17.622 1.00 82.75 209 VAL A O 1
ATOM 1555 N N . GLU A 1 210 ? -9.895 -8.882 17.307 1.00 82.19 210 GLU A N 1
ATOM 1556 C CA . GLU A 1 210 ? -11.278 -8.437 17.456 1.00 82.19 210 GLU A CA 1
ATOM 1557 C C . GLU A 1 210 ? -11.942 -9.244 18.576 1.00 82.19 210 GLU A C 1
ATOM 1559 O O . GLU A 1 210 ? -11.849 -10.473 18.605 1.00 82.19 210 GLU A O 1
ATOM 1564 N N . PHE A 1 211 ? -12.596 -8.551 19.509 1.00 81.00 211 PHE A N 1
ATOM 1565 C CA . PHE A 1 211 ? -13.379 -9.162 20.580 1.00 81.00 211 PHE A CA 1
ATOM 1566 C C . PHE A 1 211 ? -14.736 -8.475 20.692 1.00 81.00 211 PHE A C 1
ATOM 1568 O O . PHE A 1 211 ? -14.809 -7.249 20.628 1.00 81.00 211 PHE A O 1
ATOM 1575 N N . ASP A 1 212 ? -15.785 -9.257 20.941 1.00 74.50 212 ASP A N 1
ATOM 1576 C CA . ASP A 1 212 ? -17.096 -8.736 21.327 1.00 74.50 212 ASP A CA 1
ATOM 1577 C C . ASP A 1 212 ? -17.218 -8.709 22.861 1.00 74.50 212 ASP A C 1
ATOM 1579 O O . ASP A 1 212 ? -16.875 -9.685 23.532 1.00 74.50 212 ASP A O 1
ATOM 1583 N N . LYS A 1 213 ? -17.670 -7.576 23.418 1.00 73.75 213 LYS A N 1
ATOM 1584 C CA . LYS A 1 213 ? -17.917 -7.355 24.863 1.00 73.75 213 LYS A CA 1
ATOM 1585 C C . LYS A 1 213 ? -16.812 -7.889 25.793 1.00 73.75 213 LYS A C 1
ATOM 1587 O O . LYS A 1 213 ? -17.079 -8.565 26.790 1.00 73.75 213 LYS A O 1
ATOM 1592 N N . ALA A 1 214 ? -15.555 -7.579 25.486 1.00 77.81 214 ALA A N 1
ATOM 1593 C CA . ALA A 1 214 ? -14.422 -8.001 26.305 1.00 77.81 214 ALA A CA 1
ATOM 1594 C C . ALA A 1 214 ? -14.336 -7.234 27.635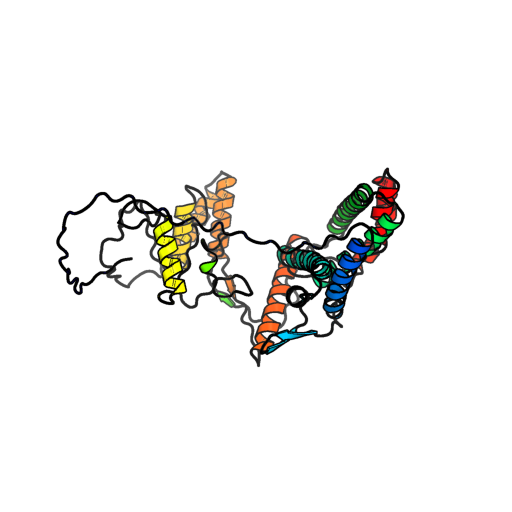 1.00 77.81 214 ALA A C 1
ATOM 1596 O O . ALA A 1 214 ? -14.574 -6.029 27.698 1.00 77.81 214 ALA A O 1
ATOM 1597 N N . LYS A 1 215 ? -13.909 -7.927 28.697 1.00 78.31 215 LYS A N 1
ATOM 1598 C CA . LYS A 1 215 ? -13.503 -7.277 29.950 1.00 78.31 215 LYS A CA 1
ATOM 1599 C C . LYS A 1 215 ? -12.093 -6.713 29.801 1.00 78.31 215 LYS A C 1
ATOM 1601 O O . LYS A 1 215 ? -11.190 -7.420 29.356 1.00 78.31 215 LYS A O 1
ATOM 1606 N N . ILE A 1 216 ? -11.908 -5.462 30.209 1.00 79.62 216 ILE A N 1
ATOM 1607 C CA . ILE A 1 216 ? -10.623 -4.764 30.148 1.00 79.62 216 ILE A CA 1
ATOM 1608 C C . ILE A 1 216 ? -10.045 -4.703 31.561 1.00 79.62 216 ILE A C 1
ATOM 1610 O O . ILE A 1 216 ? -10.745 -4.356 32.507 1.00 79.62 216 ILE A O 1
ATOM 1614 N N . LEU A 1 217 ? -8.769 -5.061 31.701 1.00 78.75 217 LEU A N 1
ATOM 1615 C CA . LEU A 1 217 ? -7.999 -4.897 32.931 1.00 78.75 217 LEU A CA 1
ATOM 1616 C C . LEU A 1 217 ? -6.883 -3.894 32.663 1.00 78.75 217 LEU A C 1
ATOM 1618 O O . LEU A 1 217 ? -6.095 -4.085 31.734 1.00 78.75 217 LEU A O 1
ATOM 1622 N N . VAL A 1 218 ? -6.795 -2.854 33.488 1.00 78.94 218 VAL A N 1
ATOM 1623 C CA . VAL A 1 218 ? -5.794 -1.798 33.339 1.00 78.94 218 VAL A CA 1
ATOM 1624 C C . VAL A 1 218 ? -4.855 -1.828 34.540 1.00 78.94 218 VAL A C 1
ATOM 1626 O O . VAL A 1 218 ? -5.293 -1.737 35.684 1.00 78.94 218 VAL A O 1
ATOM 1629 N N . THR A 1 219 ? -3.551 -1.956 34.295 1.00 77.81 219 THR A N 1
ATOM 1630 C CA . THR A 1 219 ? -2.536 -1.940 35.356 1.00 77.81 219 THR A CA 1
ATOM 1631 C C . THR A 1 219 ? -1.272 -1.217 34.907 1.00 77.81 219 THR A C 1
ATOM 1633 O O . THR A 1 219 ? -0.858 -1.326 33.750 1.00 77.81 219 THR A O 1
ATOM 1636 N N . ASP A 1 220 ? -0.666 -0.460 35.821 1.00 76.94 220 ASP A N 1
ATOM 1637 C CA . ASP A 1 220 ? 0.653 0.156 35.640 1.00 76.94 220 ASP A CA 1
ATOM 1638 C C . ASP A 1 220 ? 1.800 -0.792 36.030 1.00 76.94 220 ASP A C 1
ATOM 1640 O O . ASP A 1 220 ? 2.953 -0.588 35.627 1.00 76.94 220 ASP A O 1
ATOM 1644 N N . GLN A 1 221 ? 1.485 -1.853 36.778 1.00 73.69 221 GLN A N 1
ATOM 1645 C CA . GLN A 1 221 ? 2.448 -2.832 37.243 1.00 73.69 221 GLN A CA 1
ATOM 1646 C C . GLN A 1 221 ? 2.803 -3.850 36.161 1.00 73.69 221 GLN A C 1
ATOM 1648 O O . GLN A 1 221 ? 2.009 -4.254 35.308 1.00 73.69 221 GLN A O 1
ATOM 1653 N N . LYS A 1 222 ? 4.044 -4.330 36.236 1.00 69.69 222 LYS A N 1
ATOM 1654 C CA . LYS A 1 222 ? 4.470 -5.486 35.455 1.00 69.69 222 LYS A CA 1
ATOM 1655 C C . LYS A 1 222 ? 3.804 -6.734 36.029 1.00 69.69 222 LYS A C 1
ATOM 1657 O O . LYS A 1 222 ? 4.024 -7.069 37.188 1.00 69.69 222 LYS A O 1
ATOM 1662 N N . ILE A 1 223 ? 3.037 -7.442 35.204 1.00 66.62 223 ILE A N 1
ATOM 1663 C CA . ILE A 1 223 ? 2.404 -8.704 35.596 1.00 66.62 223 ILE A CA 1
ATOM 1664 C C . ILE A 1 223 ? 3.489 -9.785 35.687 1.00 66.62 223 ILE A C 1
ATOM 1666 O O . ILE A 1 223 ? 3.875 -10.384 34.686 1.00 66.62 223 ILE A O 1
ATOM 1670 N N . THR A 1 224 ? 3.996 -10.021 36.893 1.00 60.09 224 THR A N 1
ATOM 1671 C CA . THR A 1 224 ? 4.861 -11.158 37.225 1.00 60.09 224 THR A CA 1
ATOM 1672 C C . THR A 1 224 ? 4.067 -12.179 38.028 1.00 60.09 224 THR A C 1
ATOM 1674 O O . THR A 1 224 ? 3.303 -11.807 38.917 1.00 60.09 224 THR A O 1
ATOM 1677 N N . SER A 1 225 ? 4.227 -13.469 37.724 1.00 50.09 225 SER A N 1
ATOM 1678 C CA . SER A 1 225 ? 3.649 -14.521 38.562 1.00 50.09 225 SER A CA 1
ATOM 1679 C C . SER A 1 225 ? 4.274 -14.481 39.962 1.00 50.09 225 SER A C 1
ATOM 1681 O O . SER A 1 225 ? 5.429 -14.092 40.121 1.00 50.09 225 SER A O 1
ATOM 1683 N N . ALA A 1 226 ? 3.517 -14.899 40.978 1.00 47.03 226 ALA A N 1
ATOM 1684 C CA . ALA A 1 226 ? 3.971 -14.969 42.372 1.00 47.03 226 ALA A CA 1
ATOM 1685 C C . ALA A 1 226 ? 5.038 -16.060 42.616 1.00 47.03 226 ALA A C 1
ATOM 1687 O O . ALA A 1 226 ? 5.547 -16.184 43.726 1.00 47.03 226 ALA A O 1
ATOM 1688 N N . LYS A 1 22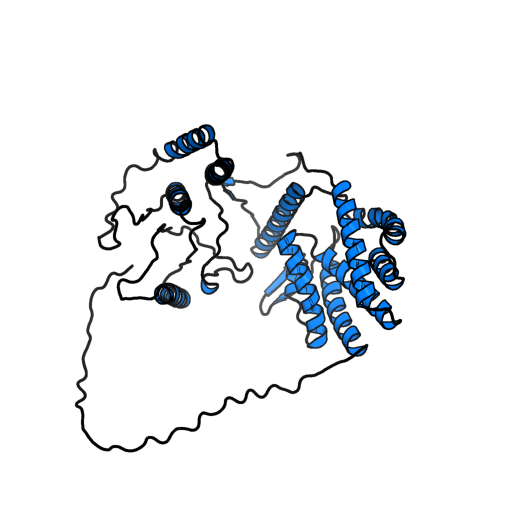7 ? 5.378 -16.851 41.588 1.00 43.53 227 LYS A N 1
ATOM 1689 C CA . LYS A 1 227 ? 6.552 -17.726 41.578 1.00 43.53 227 LYS A CA 1
ATOM 1690 C C . LYS A 1 227 ? 7.642 -17.050 40.750 1.00 43.53 227 LYS A C 1
ATOM 1692 O O . LYS A 1 227 ? 7.382 -16.562 39.657 1.00 43.53 227 LYS A O 1
ATOM 1697 N N . GLU A 1 228 ? 8.796 -16.943 41.386 1.00 43.12 228 GLU A N 1
ATOM 1698 C CA . GLU A 1 228 ? 9.946 -16.093 41.098 1.00 43.12 228 GLU A CA 1
ATOM 1699 C C . GLU A 1 228 ? 10.304 -15.915 39.620 1.00 43.12 228 GLU A C 1
ATOM 1701 O O . GLU A 1 228 ? 10.306 -16.878 38.869 1.00 43.12 228 GLU A O 1
ATOM 1706 N N . LYS A 1 229 ? 10.696 -14.670 39.282 1.00 43.38 229 LYS A N 1
ATOM 1707 C CA . LYS A 1 229 ? 11.456 -14.238 38.092 1.00 43.38 229 LYS A CA 1
ATOM 1708 C C . LYS A 1 229 ? 11.033 -14.929 36.794 1.00 43.38 229 LYS A C 1
ATOM 1710 O O . LYS A 1 229 ? 11.519 -16.002 36.557 1.00 43.38 229 LYS A O 1
ATOM 1715 N N . TYR A 1 230 ? 10.259 -14.266 35.931 1.00 45.44 230 TYR A N 1
ATOM 1716 C CA . TYR A 1 230 ? 10.469 -14.118 34.470 1.00 45.44 230 TYR A CA 1
ATOM 1717 C C . TYR A 1 230 ? 9.150 -13.625 33.837 1.00 45.44 230 TYR A C 1
ATOM 1719 O O . TYR A 1 230 ? 8.118 -14.284 33.879 1.00 45.44 230 TYR A O 1
ATOM 1727 N N . LEU A 1 231 ? 9.163 -12.434 33.225 1.00 46.62 231 LEU A N 1
ATOM 1728 C CA . LEU A 1 231 ? 8.000 -11.861 32.514 1.00 46.62 231 LEU A CA 1
ATOM 1729 C C . LEU A 1 231 ? 7.583 -12.670 31.274 1.00 46.62 231 LEU A C 1
ATOM 1731 O O . LEU A 1 231 ? 6.455 -12.530 30.806 1.00 46.62 231 LEU A O 1
ATOM 1735 N N . ALA A 1 232 ? 8.497 -13.481 30.736 1.00 52.22 232 ALA A N 1
ATOM 1736 C CA . ALA A 1 232 ? 8.258 -14.313 29.562 1.00 52.22 232 ALA A CA 1
ATOM 1737 C C . ALA A 1 232 ? 7.209 -15.405 29.838 1.00 52.22 232 ALA A C 1
ATOM 1739 O O . ALA A 1 232 ? 6.345 -15.646 28.999 1.00 52.22 232 ALA A O 1
ATOM 1740 N N . GLU A 1 233 ? 7.199 -15.971 31.048 1.00 63.50 233 GLU A N 1
ATOM 1741 C CA . GLU A 1 233 ? 6.374 -17.137 31.377 1.00 63.50 233 GLU A CA 1
ATOM 1742 C C . GLU A 1 233 ? 4.872 -16.825 31.380 1.00 63.50 233 GLU A C 1
ATOM 1744 O O . GLU A 1 233 ? 4.068 -17.623 30.905 1.00 63.50 233 GLU A O 1
ATOM 1749 N N . VAL A 1 234 ? 4.456 -15.641 31.847 1.00 69.25 234 VAL A N 1
ATOM 1750 C CA . VAL A 1 234 ? 3.024 -15.287 31.897 1.00 69.25 234 VAL A CA 1
ATOM 1751 C C . VAL A 1 234 ? 2.453 -15.079 30.494 1.00 69.25 234 VAL A C 1
ATOM 1753 O O . VAL A 1 234 ? 1.349 -15.539 30.206 1.00 69.25 234 VAL A O 1
ATOM 1756 N N . LEU A 1 235 ? 3.196 -14.407 29.608 1.00 74.25 235 LEU A N 1
ATOM 1757 C CA . LEU A 1 235 ? 2.760 -14.197 28.228 1.00 74.25 235 LEU A CA 1
ATOM 1758 C C . LEU A 1 235 ? 2.654 -15.533 27.485 1.00 74.25 235 LEU A C 1
ATOM 1760 O O . LEU A 1 235 ? 1.671 -15.761 26.783 1.00 74.25 235 LEU A O 1
ATOM 1764 N N . GLU A 1 236 ? 3.634 -16.417 27.670 1.00 76.06 236 GLU A N 1
ATOM 1765 C CA . GLU A 1 236 ? 3.644 -17.751 27.072 1.00 76.06 236 GLU A CA 1
ATOM 1766 C C . GLU A 1 236 ? 2.468 -18.600 27.556 1.00 76.06 236 GLU A C 1
ATOM 1768 O O . GLU A 1 236 ? 1.769 -19.181 26.729 1.00 76.06 236 GLU A O 1
ATOM 1773 N N . ILE A 1 237 ? 2.165 -18.598 28.858 1.00 79.06 237 ILE A N 1
ATOM 1774 C CA . ILE A 1 237 ? 0.996 -19.300 29.410 1.00 79.06 237 ILE A CA 1
ATOM 1775 C C . ILE A 1 237 ? -0.306 -18.774 28.791 1.00 79.06 237 ILE A C 1
ATOM 1777 O O . ILE A 1 237 ? -1.163 -19.563 28.396 1.00 79.06 237 ILE A O 1
ATOM 1781 N N . LEU A 1 238 ? -0.465 -17.452 28.659 1.00 78.62 238 LEU A N 1
ATOM 1782 C CA . LEU A 1 238 ? -1.655 -16.863 28.032 1.00 78.62 238 LEU A CA 1
ATOM 1783 C C . LEU A 1 238 ? -1.773 -17.249 26.553 1.00 78.62 238 LEU A C 1
ATOM 1785 O O . LEU A 1 238 ? -2.868 -17.545 26.079 1.00 78.62 238 LEU A O 1
ATOM 1789 N N . VAL A 1 239 ? -0.653 -17.281 25.830 1.00 81.69 239 VAL A N 1
ATOM 1790 C CA . VAL A 1 239 ? -0.611 -17.716 24.429 1.00 81.69 239 VAL A CA 1
ATOM 1791 C C . VAL A 1 239 ? -0.958 -19.199 24.300 1.00 81.69 239 VAL A C 1
ATOM 1793 O O . VAL A 1 239 ? -1.737 -19.557 23.419 1.00 81.69 239 VAL A O 1
ATOM 1796 N N . VAL A 1 240 ? -0.413 -20.060 25.162 1.00 83.62 240 VAL A N 1
ATOM 1797 C CA . VAL A 1 240 ? -0.701 -21.503 25.165 1.00 83.62 240 VAL A CA 1
ATOM 1798 C C . VAL A 1 240 ? -2.173 -21.748 25.479 1.00 83.62 240 VAL A C 1
ATOM 1800 O O . VAL A 1 240 ? -2.839 -22.449 24.723 1.00 83.62 240 VAL A O 1
ATOM 1803 N N . ASN A 1 241 ? -2.712 -21.102 26.513 1.00 81.88 241 ASN A N 1
ATOM 1804 C CA . ASN A 1 241 ? -4.117 -21.250 26.887 1.00 81.88 241 ASN A CA 1
ATOM 1805 C C . ASN A 1 241 ? -5.064 -20.722 25.800 1.00 81.88 241 ASN A C 1
ATOM 1807 O O . ASN A 1 241 ? -6.113 -21.321 25.569 1.00 81.88 241 ASN A O 1
ATOM 1811 N N . LYS A 1 242 ? -4.689 -19.647 25.089 1.00 81.25 242 LYS A N 1
ATOM 1812 C CA . LYS A 1 242 ? -5.437 -19.186 23.912 1.00 81.25 242 LYS A CA 1
ATOM 1813 C C . LYS A 1 242 ? -5.388 -20.210 22.780 1.00 81.25 242 LYS A C 1
ATOM 1815 O O . LYS A 1 242 ? -6.427 -20.536 22.218 1.00 81.25 242 LYS A O 1
ATOM 1820 N N . LYS A 1 243 ? -4.205 -20.742 22.448 1.00 82.88 243 LYS A N 1
ATOM 1821 C CA . LYS A 1 243 ? -4.056 -21.777 21.406 1.00 82.88 243 LYS A CA 1
ATOM 1822 C C . LYS A 1 243 ? -4.844 -23.047 21.731 1.00 82.88 243 LYS A C 1
ATOM 1824 O O . LYS A 1 243 ? -5.335 -23.699 20.822 1.00 82.88 243 LYS A O 1
ATOM 1829 N N . GLN A 1 244 ? -4.973 -23.374 23.014 1.00 83.88 244 GLN A N 1
ATOM 1830 C CA . GLN A 1 244 ? -5.783 -24.487 23.510 1.00 83.88 244 GLN A CA 1
ATOM 1831 C C . GLN A 1 244 ? -7.287 -24.164 23.587 1.00 83.88 244 GLN A C 1
ATOM 1833 O O . GLN A 1 244 ? -8.066 -25.028 23.972 1.00 83.88 244 GLN A O 1
ATOM 1838 N N . GLY A 1 245 ? -7.706 -22.939 23.244 1.00 80.19 245 GLY A N 1
ATOM 1839 C CA . GLY A 1 245 ? -9.109 -22.516 23.250 1.00 80.19 245 GLY A CA 1
ATOM 1840 C C . GLY A 1 245 ? -9.707 -22.289 24.643 1.00 80.19 245 GLY A C 1
ATOM 1841 O O . GLY A 1 245 ? -10.915 -22.121 24.760 1.00 80.19 245 GLY A O 1
ATOM 1842 N N . LEU A 1 246 ? -8.889 -22.274 25.701 1.00 78.69 246 LEU A N 1
ATOM 1843 C CA . LEU A 1 246 ? -9.359 -22.131 27.084 1.00 78.69 246 LEU A CA 1
ATOM 1844 C C . LEU A 1 246 ? -9.796 -20.698 27.401 1.00 78.69 246 LEU A C 1
ATOM 1846 O O . LEU A 1 246 ? -10.773 -20.489 28.117 1.00 78.69 246 LEU A O 1
ATOM 1850 N N . ILE A 1 247 ? -9.052 -19.707 26.897 1.00 78.31 247 ILE A N 1
ATOM 1851 C CA . ILE A 1 247 ? -9.333 -18.282 27.106 1.00 78.31 247 ILE A CA 1
ATOM 1852 C C . ILE A 1 247 ? -9.059 -17.475 25.837 1.00 78.31 247 ILE A C 1
ATOM 1854 O O . ILE A 1 247 ? -8.016 -17.618 25.201 1.00 78.31 247 ILE A O 1
ATOM 1858 N N . ASN A 1 248 ? -9.959 -16.551 25.515 1.00 78.00 248 ASN A N 1
ATOM 1859 C CA . ASN A 1 248 ? -9.738 -15.543 24.485 1.00 78.00 248 ASN A CA 1
ATOM 1860 C C . ASN A 1 248 ? -9.164 -14.285 25.138 1.00 78.00 248 ASN A C 1
ATOM 1862 O O . ASN A 1 248 ? -9.868 -13.551 25.826 1.00 78.00 248 ASN A O 1
ATOM 1866 N N . VAL A 1 249 ? -7.860 -14.072 24.964 1.00 81.00 249 VAL A N 1
ATOM 1867 C CA . VAL A 1 249 ? -7.115 -12.977 25.597 1.00 81.00 249 VAL A CA 1
ATOM 1868 C C . VAL A 1 249 ? -6.178 -12.318 24.593 1.00 81.00 249 VAL A C 1
ATOM 1870 O O . VAL A 1 249 ? -5.625 -12.982 23.716 1.00 81.00 249 VAL A O 1
ATOM 1873 N N . ALA A 1 250 ? -5.970 -11.013 24.743 1.00 82.00 250 ALA A N 1
ATOM 1874 C CA . ALA A 1 250 ? -4.878 -10.300 24.102 1.00 82.00 250 ALA A CA 1
ATOM 1875 C C . ALA A 1 250 ? -4.196 -9.382 25.108 1.00 82.00 250 ALA A C 1
ATOM 1877 O O . ALA A 1 250 ? -4.833 -8.827 26.002 1.00 82.00 250 ALA A O 1
ATOM 1878 N N . VAL A 1 251 ? -2.885 -9.225 24.946 1.00 82.50 251 VAL A N 1
ATOM 1879 C CA . VAL A 1 251 ? -2.072 -8.362 25.800 1.00 82.50 251 VAL A CA 1
ATOM 1880 C C . VAL A 1 251 ? -1.486 -7.247 24.952 1.00 82.50 251 VAL A C 1
ATOM 1882 O O . VAL A 1 251 ? -0.840 -7.502 23.932 1.00 82.50 251 VAL A O 1
ATOM 1885 N N . VAL A 1 252 ? -1.697 -6.013 25.398 1.00 82.81 252 VAL A N 1
ATOM 1886 C CA . VAL A 1 252 ? -1.222 -4.794 24.744 1.00 82.81 252 VAL A CA 1
ATOM 1887 C C . VAL A 1 252 ? -0.296 -4.055 25.702 1.00 82.81 252 VAL A C 1
ATOM 1889 O O . VAL A 1 252 ? -0.538 -4.000 26.907 1.00 82.81 252 VAL A O 1
ATOM 1892 N N . LYS A 1 253 ? 0.797 -3.495 25.178 1.00 81.88 253 LYS A N 1
ATOM 1893 C CA . LYS A 1 253 ? 1.702 -2.677 25.996 1.00 81.88 253 LYS A CA 1
ATOM 1894 C C . LYS A 1 253 ? 1.030 -1.356 26.361 1.00 81.88 253 LYS A C 1
ATOM 1896 O O . LYS A 1 253 ? 0.402 -0.735 25.511 1.00 81.88 253 LYS A O 1
ATOM 1901 N N . CYS A 1 254 ? 1.267 -0.885 27.585 1.00 77.38 254 CYS A N 1
ATOM 1902 C CA . CYS A 1 254 ? 0.834 0.438 28.033 1.00 77.38 254 CYS A CA 1
ATOM 1903 C C . CYS A 1 254 ? 1.251 1.539 27.028 1.00 77.38 254 CYS A C 1
ATOM 1905 O O . CYS A 1 254 ? 2.435 1.602 26.657 1.00 77.38 254 CYS A O 1
ATOM 1907 N N . PRO A 1 255 ? 0.326 2.421 26.605 1.00 73.81 255 PRO A N 1
ATOM 1908 C CA . PRO A 1 255 ? 0.663 3.605 25.823 1.00 73.81 255 PRO A CA 1
ATOM 1909 C C . PRO A 1 255 ? 1.414 4.634 26.689 1.00 73.81 255 PRO A C 1
ATOM 1911 O O . PRO A 1 255 ? 1.179 4.742 27.888 1.00 73.81 255 PRO A O 1
ATOM 1914 N N . GLY A 1 256 ? 2.345 5.383 26.091 1.00 70.12 256 GLY A N 1
ATOM 1915 C CA . GLY A 1 256 ? 3.123 6.422 26.783 1.00 70.12 256 GLY A CA 1
ATOM 1916 C C . GLY A 1 256 ? 4.450 5.968 27.415 1.00 70.12 256 GLY A C 1
ATOM 1917 O O . GLY A 1 256 ? 4.822 4.791 27.397 1.00 70.12 256 GLY A O 1
ATOM 1918 N N . MET A 1 257 ? 5.198 6.934 27.961 1.00 68.56 257 MET A N 1
ATOM 1919 C CA . MET A 1 257 ? 6.533 6.758 28.554 1.00 68.56 257 MET A CA 1
ATOM 1920 C C . MET A 1 257 ? 6.584 7.398 29.951 1.00 68.56 257 MET A C 1
ATOM 1922 O O . MET A 1 257 ? 6.053 8.492 30.128 1.00 68.56 257 MET A O 1
ATOM 1926 N N . LEU A 1 258 ? 7.209 6.697 30.909 1.00 66.06 258 LEU A N 1
ATOM 1927 C CA . LEU A 1 258 ? 7.450 7.138 32.295 1.00 66.06 258 LEU A CA 1
ATOM 1928 C C . LEU A 1 258 ? 6.205 7.759 32.962 1.00 66.06 258 LEU A C 1
ATOM 1930 O O . LEU A 1 258 ? 5.243 7.032 33.213 1.00 66.06 258 LEU A O 1
ATOM 1934 N N . ASP A 1 259 ? 6.202 9.072 33.186 1.00 63.94 259 ASP A N 1
ATOM 1935 C CA . ASP A 1 259 ? 5.217 9.781 34.016 1.00 63.94 259 ASP A CA 1
ATOM 1936 C C . ASP A 1 259 ? 3.843 9.940 33.349 1.00 63.94 259 ASP A C 1
ATOM 1938 O O . ASP A 1 259 ? 2.813 9.974 34.016 1.00 63.94 259 ASP A O 1
ATOM 1942 N N . GLY A 1 260 ? 3.793 9.947 32.012 1.00 67.19 260 GLY A N 1
ATOM 1943 C CA . GLY A 1 260 ? 2.533 10.062 31.265 1.00 67.19 260 GLY A CA 1
ATOM 1944 C C . GLY A 1 260 ? 1.709 8.770 31.212 1.00 67.19 260 GLY A C 1
ATOM 1945 O O . GLY A 1 260 ? 0.568 8.793 30.759 1.00 67.19 260 GLY A O 1
ATOM 1946 N N . LYS A 1 261 ? 2.275 7.632 31.643 1.00 74.81 261 LYS A N 1
ATOM 1947 C CA . LYS A 1 261 ? 1.612 6.320 31.557 1.00 74.81 261 LYS A CA 1
ATOM 1948 C C . LYS A 1 261 ? 0.426 6.207 32.500 1.00 74.81 261 LYS A C 1
ATOM 1950 O O . LYS A 1 261 ? -0.637 5.772 32.080 1.00 74.81 261 LYS A O 1
ATOM 1955 N N . LYS A 1 262 ? 0.606 6.609 33.760 1.00 78.06 262 LYS A N 1
ATOM 1956 C CA . LYS A 1 262 ? -0.427 6.485 34.799 1.00 78.06 262 LYS A CA 1
ATOM 1957 C C . LYS A 1 262 ? -1.664 7.303 34.439 1.00 78.06 262 LYS A C 1
ATOM 1959 O O . LYS A 1 262 ? -2.772 6.789 34.496 1.00 78.06 262 LYS A O 1
ATOM 1964 N N . ALA A 1 263 ? -1.446 8.527 33.962 1.00 76.06 263 ALA A N 1
ATOM 1965 C CA . ALA A 1 263 ? -2.511 9.413 33.517 1.00 76.06 263 ALA A CA 1
ATOM 1966 C C . ALA A 1 263 ? -3.292 8.830 32.321 1.00 76.06 263 ALA A C 1
ATOM 1968 O O . ALA A 1 263 ? -4.515 8.806 32.341 1.00 76.06 263 ALA A O 1
ATOM 1969 N N . LEU A 1 264 ? -2.600 8.271 31.318 1.00 77.31 264 LEU A N 1
ATOM 1970 C CA . LEU A 1 264 ? -3.251 7.608 30.178 1.00 77.31 264 LEU A CA 1
ATOM 1971 C C . LEU A 1 264 ? -3.993 6.322 30.567 1.00 77.31 264 LEU A C 1
ATOM 1973 O O . LEU A 1 264 ? -5.049 6.030 30.015 1.00 77.31 264 LEU A O 1
ATOM 1977 N N . LEU A 1 265 ? -3.447 5.527 31.487 1.00 79.75 265 LEU A N 1
ATOM 1978 C CA . LEU A 1 265 ? -4.111 4.318 31.976 1.00 79.75 265 LEU A CA 1
ATOM 1979 C C . LEU A 1 265 ? -5.374 4.663 32.771 1.00 79.75 265 LEU A C 1
ATOM 1981 O O . LEU A 1 265 ? -6.396 4.004 32.600 1.00 79.75 265 LEU A O 1
ATOM 1985 N N . GLN A 1 266 ? -5.326 5.724 33.576 1.00 78.81 266 GLN A N 1
ATOM 1986 C CA . GLN A 1 266 ? -6.491 6.250 34.281 1.00 78.81 266 GLN A CA 1
ATOM 1987 C C . GLN A 1 266 ? -7.569 6.735 33.301 1.00 78.81 266 GLN A C 1
ATOM 1989 O O . GLN A 1 266 ? -8.731 6.371 33.463 1.00 78.81 266 GLN A O 1
ATOM 1994 N N . ASP A 1 267 ? -7.184 7.451 32.240 1.00 77.75 267 ASP A N 1
ATOM 1995 C CA . ASP A 1 267 ? -8.099 7.870 31.170 1.00 77.75 267 ASP A CA 1
ATOM 1996 C C . ASP A 1 267 ? -8.802 6.662 30.515 1.00 77.75 267 ASP A C 1
ATOM 1998 O O . ASP A 1 267 ? -10.019 6.666 30.313 1.00 77.75 267 ASP A O 1
ATOM 2002 N N . ILE A 1 268 ? -8.048 5.594 30.215 1.00 78.56 268 ILE A N 1
ATOM 2003 C CA . ILE A 1 268 ? -8.585 4.351 29.634 1.00 78.56 268 ILE A CA 1
ATOM 2004 C C . ILE A 1 268 ? -9.551 3.672 30.607 1.00 78.56 268 ILE A C 1
ATOM 2006 O O . ILE A 1 268 ? -10.632 3.244 30.200 1.00 78.56 268 ILE A O 1
ATOM 2010 N N . ALA A 1 269 ? -9.185 3.569 31.884 1.00 77.75 269 ALA A N 1
ATOM 2011 C CA . ALA A 1 269 ? -10.029 2.976 32.914 1.00 77.75 269 ALA A CA 1
ATOM 2012 C C . ALA A 1 269 ? -11.344 3.752 33.084 1.00 77.75 269 ALA A C 1
ATOM 2014 O O . ALA A 1 269 ? -12.414 3.149 33.115 1.00 77.75 269 ALA A O 1
ATOM 2015 N N . LEU A 1 270 ? -11.287 5.088 33.079 1.00 76.44 270 LEU A N 1
ATOM 2016 C CA . LEU A 1 270 ? -12.464 5.951 33.176 1.00 76.44 270 LEU A CA 1
ATOM 2017 C C . LEU A 1 270 ? -13.411 5.784 31.974 1.00 76.44 270 LEU A C 1
ATOM 2019 O O . LEU A 1 270 ? -14.628 5.668 32.152 1.00 76.44 270 LEU A O 1
ATOM 2023 N N . MET A 1 271 ? -12.855 5.749 30.757 1.00 72.75 271 MET A N 1
ATOM 2024 C CA . MET A 1 271 ? -13.609 5.542 29.512 1.00 72.75 271 MET A CA 1
ATOM 2025 C C . MET A 1 271 ? -14.295 4.175 29.488 1.00 72.75 271 MET A C 1
ATOM 2027 O O . MET A 1 271 ? -15.484 4.064 29.196 1.00 72.75 271 MET A O 1
ATOM 2031 N N . THR A 1 272 ? -13.544 3.129 29.826 1.00 74.56 272 THR A N 1
ATOM 2032 C CA . THR A 1 272 ? -14.004 1.735 29.736 1.00 74.56 272 THR A CA 1
ATOM 2033 C C . THR A 1 272 ? -14.826 1.288 30.944 1.00 74.56 272 THR A C 1
ATOM 2035 O O . THR A 1 272 ? -15.501 0.265 30.872 1.00 74.56 272 THR A O 1
ATOM 2038 N N . GLY A 1 273 ? -14.793 2.044 32.047 1.00 71.50 273 GLY A N 1
ATOM 2039 C CA . GLY A 1 273 ? -15.353 1.623 33.333 1.00 71.50 273 GLY A CA 1
ATOM 2040 C C . GLY A 1 273 ? -14.587 0.456 33.968 1.00 71.50 273 GLY A C 1
ATOM 2041 O O . GLY A 1 273 ? -15.153 -0.264 34.785 1.00 71.50 273 GLY A O 1
ATOM 2042 N N . ALA A 1 274 ? -13.338 0.227 33.553 1.00 74.38 274 ALA A N 1
ATOM 2043 C CA . ALA A 1 274 ? -12.489 -0.834 34.078 1.00 74.38 274 ALA A CA 1
ATOM 2044 C C . ALA A 1 274 ? -11.822 -0.425 35.397 1.00 74.38 274 ALA A C 1
ATOM 2046 O O . ALA A 1 274 ? -11.500 0.744 35.611 1.00 74.38 274 ALA A O 1
ATOM 2047 N N . ASP A 1 275 ? -11.531 -1.411 36.246 1.00 69.25 275 ASP A N 1
ATOM 2048 C CA . ASP A 1 275 ? -10.740 -1.193 37.454 1.00 69.25 275 ASP A CA 1
ATOM 2049 C C . ASP A 1 275 ? -9.284 -0.871 37.081 1.00 69.25 275 ASP A C 1
ATOM 2051 O O . ASP A 1 275 ? -8.605 -1.655 36.405 1.00 69.25 275 ASP A O 1
ATOM 2055 N N . TYR A 1 276 ? -8.795 0.287 37.533 1.00 73.25 276 TYR A N 1
ATOM 2056 C CA . TYR A 1 276 ? -7.391 0.667 37.405 1.00 73.25 276 TYR A CA 1
ATOM 2057 C C . TYR A 1 276 ? -6.601 0.200 38.626 1.00 73.25 276 TYR A C 1
ATOM 2059 O O . TYR A 1 276 ? -6.739 0.744 39.721 1.00 73.25 276 TYR A O 1
ATOM 2067 N N . LEU A 1 277 ? -5.740 -0.798 38.429 1.00 71.44 277 LEU A N 1
ATOM 2068 C CA . LEU A 1 277 ? -4.821 -1.270 39.458 1.00 71.44 277 LEU A CA 1
ATOM 2069 C C . LEU A 1 277 ? -3.529 -0.455 39.401 1.00 71.44 277 LEU A C 1
ATOM 2071 O O . LEU A 1 277 ? -2.649 -0.749 38.587 1.00 71.44 277 LEU A O 1
ATOM 2075 N N . ALA A 1 278 ? -3.440 0.553 40.270 1.00 65.88 278 ALA A N 1
ATOM 2076 C CA . ALA A 1 278 ? -2.245 1.367 40.455 1.00 65.88 278 ALA A CA 1
ATOM 2077 C C . ALA A 1 278 ? -1.341 0.781 41.544 1.00 65.88 278 ALA A C 1
ATOM 2079 O O . ALA A 1 278 ? -1.782 0.530 42.669 1.00 65.88 278 ALA A O 1
ATOM 2080 N N . GLY A 1 279 ? -0.056 0.626 41.240 1.00 61.12 279 GLY A N 1
ATOM 2081 C CA . GLY A 1 279 ? 0.901 0.072 42.188 1.00 61.12 279 GLY A CA 1
ATOM 2082 C C . GLY A 1 279 ? 1.168 0.934 43.418 1.00 61.12 279 GLY A C 1
ATOM 2083 O O . GLY A 1 279 ? 1.489 0.392 44.473 1.00 61.12 279 GLY A O 1
ATOM 2084 N N . ASP A 1 280 ? 0.980 2.247 43.306 1.00 54.47 280 ASP A N 1
ATOM 2085 C CA . ASP A 1 280 ? 1.210 3.194 44.403 1.00 54.47 280 ASP A CA 1
ATOM 2086 C C . ASP A 1 280 ? 0.110 3.138 45.481 1.00 54.47 280 ASP A C 1
ATOM 2088 O O . ASP A 1 280 ? 0.328 3.575 46.607 1.00 54.47 280 ASP A O 1
ATOM 2092 N N . LEU A 1 281 ? -1.071 2.596 45.153 1.00 45.97 281 LEU A N 1
ATOM 2093 C CA . LEU A 1 281 ? -2.243 2.544 46.040 1.00 45.97 281 LEU A CA 1
ATOM 2094 C C . LEU A 1 281 ? -2.298 1.273 46.913 1.00 45.97 281 LEU A C 1
ATOM 2096 O O . LEU A 1 281 ? -3.295 1.033 47.589 1.00 45.97 281 LEU A O 1
ATOM 2100 N N . GLY A 1 282 ? -1.250 0.438 46.913 1.00 41.88 282 GLY A N 1
ATOM 2101 C CA . GLY A 1 282 ? -1.158 -0.747 47.782 1.00 41.88 282 GLY A CA 1
ATOM 2102 C C . GLY A 1 282 ? -2.135 -1.884 47.447 1.00 41.88 282 GLY A C 1
ATOM 2103 O O . GLY A 1 282 ? -2.245 -2.849 48.203 1.00 41.88 282 GLY A O 1
ATOM 2104 N N . MET A 1 283 ? -2.835 -1.810 46.311 1.00 42.56 283 MET A N 1
ATOM 2105 C CA . MET A 1 283 ? -3.771 -2.844 45.870 1.00 42.56 283 MET A CA 1
ATOM 2106 C C . MET A 1 283 ? -3.001 -4.026 45.267 1.00 42.56 283 MET A C 1
ATOM 2108 O O . MET A 1 283 ? -2.629 -4.023 44.096 1.00 42.56 283 MET A O 1
ATOM 2112 N N . SER A 1 284 ? -2.737 -5.044 46.086 1.00 38.72 284 SER A N 1
ATOM 2113 C CA . SER A 1 284 ? -2.180 -6.318 45.623 1.00 38.72 284 SER A CA 1
ATOM 2114 C C . SER A 1 284 ? -3.286 -7.262 45.129 1.00 38.72 284 SER A C 1
ATOM 2116 O O . SER A 1 284 ? -4.405 -7.249 45.635 1.00 38.72 284 SER A O 1
ATOM 2118 N N . LEU A 1 285 ? -2.966 -8.123 44.155 1.00 43.50 285 LEU A N 1
ATOM 2119 C CA . LEU A 1 285 ? -3.845 -9.147 43.549 1.00 43.50 285 LEU A CA 1
ATOM 2120 C C . LEU A 1 285 ? -4.236 -10.305 44.505 1.00 43.50 285 LEU A C 1
ATOM 2122 O O . LEU A 1 285 ? -4.553 -11.408 44.059 1.00 43.50 285 LEU A O 1
ATOM 2126 N N . MET A 1 286 ? -4.187 -10.079 45.817 1.00 27.41 286 MET A N 1
ATOM 2127 C CA . MET A 1 286 ? -4.418 -11.062 46.875 1.00 27.41 286 MET A CA 1
ATOM 2128 C C . MET A 1 286 ? -5.611 -10.624 47.730 1.00 27.41 286 MET A C 1
ATOM 2130 O O . MET A 1 286 ? -5.453 -10.093 48.823 1.00 27.41 286 MET A O 1
ATOM 2134 N N . GLY A 1 287 ? -6.824 -10.827 47.221 1.00 28.64 287 GLY A N 1
ATOM 2135 C CA . GLY A 1 287 ? -8.048 -10.584 47.982 1.00 28.64 287 GLY A CA 1
ATOM 2136 C C . GLY A 1 287 ? -9.277 -10.640 47.089 1.00 28.64 287 GLY A C 1
ATOM 2137 O O . GLY A 1 287 ? -9.294 -10.040 46.021 1.00 28.64 287 GLY A O 1
ATOM 2138 N N . GLN A 1 288 ? -10.278 -11.415 47.497 1.00 31.28 288 GLN A N 1
ATOM 2139 C CA . GLN A 1 288 ? -11.532 -11.648 46.779 1.00 31.28 288 GLN A CA 1
ATOM 2140 C C . GLN A 1 288 ? -12.152 -10.345 46.245 1.00 31.28 288 GLN A C 1
ATOM 2142 O O . GLN A 1 288 ? -12.502 -9.451 47.010 1.00 31.28 288 GLN A O 1
ATOM 2147 N N . LEU A 1 289 ? -12.338 -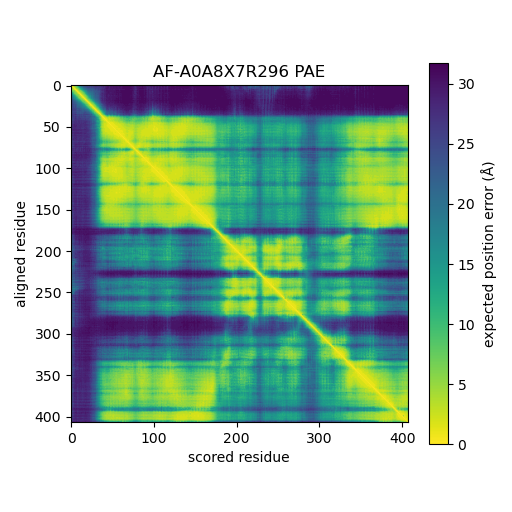10.268 44.924 1.00 32.28 289 LEU A N 1
ATOM 2148 C CA . LEU A 1 289 ? -13.122 -9.222 44.264 1.00 32.28 289 LEU A CA 1
ATOM 2149 C C . LEU A 1 289 ? -14.613 -9.440 44.560 1.00 32.28 289 LEU A C 1
ATOM 2151 O O . LEU A 1 289 ? -15.348 -10.009 43.756 1.00 32.28 289 LEU A O 1
ATOM 2155 N N . GLN A 1 290 ? -15.062 -8.982 45.725 1.00 25.20 290 GLN A N 1
ATOM 2156 C CA . GLN A 1 290 ? -16.468 -8.689 45.973 1.00 25.20 290 GLN A CA 1
ATOM 2157 C C . GLN A 1 290 ? -16.702 -7.235 45.539 1.00 25.20 290 GLN A C 1
ATOM 2159 O O . GLN A 1 290 ? -16.596 -6.301 46.329 1.00 25.20 290 GLN A O 1
ATOM 2164 N N . ILE A 1 291 ? -16.928 -7.031 44.238 1.00 35.28 291 ILE A N 1
ATOM 2165 C CA . ILE A 1 291 ? -17.205 -5.702 43.682 1.00 35.28 291 ILE A CA 1
ATOM 2166 C C . ILE A 1 291 ? -18.637 -5.324 44.067 1.00 35.28 291 ILE A C 1
ATOM 2168 O O . ILE A 1 291 ? -19.609 -5.827 43.501 1.00 35.28 291 ILE A O 1
ATOM 2172 N N . SER A 1 292 ? -18.755 -4.449 45.063 1.00 23.20 292 SER A N 1
ATOM 2173 C CA . SER A 1 292 ? -19.989 -3.740 45.382 1.00 23.20 292 SER A CA 1
ATOM 2174 C C . SER A 1 292 ? -20.335 -2.804 44.227 1.00 23.20 292 SER A C 1
ATOM 2176 O O . SER A 1 292 ? -19.685 -1.781 44.016 1.00 23.20 292 SER A O 1
ATOM 2178 N N . TRP A 1 293 ? -21.380 -3.152 43.483 1.00 34.16 293 TRP A N 1
ATOM 2179 C CA . TRP A 1 293 ? -22.015 -2.268 42.518 1.00 34.16 293 TRP A CA 1
ATOM 2180 C C . TRP A 1 293 ? -22.760 -1.169 43.262 1.00 34.16 293 TRP A C 1
ATOM 2182 O O . TRP A 1 293 ? -23.709 -1.465 43.980 1.00 34.16 293 TRP A O 1
ATOM 2192 N N . THR A 1 294 ? -22.346 0.085 43.095 1.00 30.12 294 THR A N 1
ATOM 2193 C CA . THR A 1 294 ? -23.211 1.279 43.003 1.00 30.12 294 THR A CA 1
ATOM 2194 C C . THR A 1 294 ? -22.342 2.540 42.969 1.00 30.12 294 THR A C 1
ATOM 2196 O O . THR A 1 294 ? -21.323 2.619 43.641 1.00 30.12 294 THR A O 1
ATOM 2199 N N . HIS A 1 295 ? -22.786 3.539 42.200 1.00 33.50 295 HIS A N 1
ATOM 2200 C CA . HIS A 1 295 ? -22.192 4.875 42.024 1.00 33.50 295 HIS A CA 1
ATOM 2201 C C . HIS A 1 295 ? -20.926 4.988 41.168 1.00 33.50 295 HIS A C 1
ATOM 2203 O O . HIS A 1 295 ? -19.847 5.250 41.686 1.00 33.50 295 HIS A O 1
ATOM 2209 N N . GLN A 1 296 ? -21.062 4.972 39.836 1.00 34.84 296 GLN A N 1
ATOM 2210 C CA . GLN A 1 296 ? -20.009 5.526 38.971 1.00 34.84 296 GLN A CA 1
ATOM 2211 C C . GLN A 1 296 ? -20.513 5.986 37.591 1.00 34.84 296 GLN A C 1
ATOM 2213 O O . GLN A 1 296 ? -19.945 5.660 36.560 1.00 34.84 296 GLN A O 1
ATOM 2218 N N . LEU A 1 297 ? -21.574 6.800 37.560 1.00 32.22 297 LEU A N 1
ATOM 2219 C CA . LEU A 1 297 ? -21.933 7.566 36.351 1.00 32.22 297 LEU A CA 1
ATOM 2220 C C . LEU A 1 297 ? -21.639 9.075 36.470 1.00 32.22 297 LEU A C 1
ATOM 2222 O O . LEU A 1 297 ? -21.510 9.752 35.457 1.00 32.22 297 LEU A O 1
ATOM 2226 N N . ASN A 1 298 ? -21.398 9.598 37.682 1.00 31.42 298 ASN A N 1
ATOM 2227 C CA . ASN A 1 298 ? -21.236 11.044 37.914 1.00 31.42 298 ASN A CA 1
ATOM 2228 C C . ASN A 1 298 ? -19.783 11.561 38.003 1.00 31.42 298 ASN A C 1
ATOM 2230 O O . ASN A 1 298 ? -19.589 12.762 38.170 1.00 31.42 298 ASN A O 1
ATOM 2234 N N . ARG A 1 299 ? -18.747 10.717 37.861 1.00 40.50 299 ARG A N 1
ATOM 2235 C CA . ARG A 1 299 ? -17.332 11.172 37.862 1.00 40.50 299 ARG A CA 1
ATOM 2236 C C . ARG A 1 299 ? -16.730 11.429 36.473 1.00 40.50 299 ARG A C 1
ATOM 2238 O O . ARG A 1 299 ? -15.682 12.059 36.393 1.00 40.50 299 ARG A O 1
ATOM 2245 N N . ARG A 1 300 ? -17.410 11.042 35.384 1.00 44.78 300 ARG A N 1
ATOM 2246 C CA . ARG A 1 300 ? -16.912 11.187 33.996 1.00 44.78 300 ARG A CA 1
ATOM 2247 C C . ARG A 1 300 ? -16.718 12.643 33.537 1.00 44.78 300 ARG A C 1
ATOM 2249 O O . ARG A 1 300 ? -15.867 12.913 32.699 1.00 44.78 300 ARG A O 1
ATOM 2256 N N . PHE A 1 301 ? -17.457 13.598 34.110 1.00 40.12 301 PHE A N 1
ATOM 2257 C CA . PHE A 1 301 ? -17.401 15.014 33.707 1.00 40.12 301 PHE A CA 1
ATOM 2258 C C . PHE A 1 301 ? -16.426 15.882 34.523 1.00 40.12 301 PHE A C 1
ATOM 2260 O O . PHE A 1 301 ? -16.169 17.025 34.137 1.00 40.12 301 PHE A O 1
ATOM 2267 N N . GLY A 1 302 ? -15.889 15.371 35.638 1.00 47.97 302 GLY A N 1
ATOM 2268 C CA . GLY A 1 302 ? -14.999 16.127 36.530 1.00 47.97 302 GLY A CA 1
ATOM 2269 C C . GLY A 1 302 ? -13.584 16.291 35.970 1.00 47.97 302 GLY A C 1
ATOM 2270 O O . GLY A 1 302 ? -13.075 17.408 35.894 1.00 47.97 302 GLY A O 1
ATOM 2271 N N . GLU A 1 303 ? -12.973 15.198 35.504 1.00 53.38 303 GLU A N 1
ATOM 2272 C CA . GLU A 1 303 ? -11.571 15.194 35.054 1.00 53.38 303 GLU A CA 1
ATOM 2273 C C . GLU A 1 303 ? -11.370 15.912 33.709 1.00 53.38 303 GLU A C 1
ATOM 2275 O O . GLU A 1 303 ? -10.399 16.645 33.548 1.00 53.38 303 GLU A O 1
ATOM 2280 N N . ASN A 1 304 ? -12.325 15.827 32.772 1.00 55.97 304 ASN A N 1
ATOM 2281 C CA . ASN A 1 304 ? -12.263 16.579 31.507 1.00 55.97 304 ASN A CA 1
ATOM 2282 C C . ASN A 1 304 ? -12.297 18.104 31.718 1.00 55.97 304 ASN A C 1
ATOM 2284 O O . ASN A 1 304 ? -11.732 18.865 30.931 1.00 55.97 304 ASN A O 1
ATOM 2288 N N . ARG A 1 305 ? -12.970 18.572 32.778 1.00 57.16 305 ARG A N 1
ATOM 2289 C CA . ARG A 1 305 ? -13.026 19.996 33.132 1.00 57.16 305 ARG A CA 1
ATOM 2290 C C . ARG A 1 305 ? -11.741 20.442 33.836 1.00 57.16 305 ARG A C 1
ATOM 2292 O O . ARG A 1 305 ? -11.311 21.568 33.612 1.00 57.16 305 ARG A O 1
ATOM 2299 N N . GLN A 1 306 ? -11.130 19.555 34.622 1.00 63.50 306 GLN A N 1
ATOM 2300 C CA . GLN A 1 306 ? -9.838 19.786 35.265 1.00 63.50 306 GLN A CA 1
ATOM 2301 C C . GLN A 1 306 ? -8.706 19.845 34.230 1.00 63.50 306 GLN A C 1
ATOM 2303 O O . GLN A 1 306 ? -8.012 20.847 34.169 1.00 63.50 306 GLN A O 1
ATOM 2308 N N . MET A 1 307 ? -8.629 18.889 33.297 1.00 60.09 307 MET A N 1
ATOM 2309 C CA . MET A 1 307 ? -7.614 18.893 32.231 1.00 60.09 307 MET A CA 1
ATOM 2310 C C . MET A 1 307 ? -7.680 20.131 31.327 1.00 60.09 307 MET A C 1
ATOM 2312 O O . MET A 1 307 ? -6.652 20.610 30.858 1.00 60.09 307 MET A O 1
ATOM 2316 N N . LYS A 1 308 ? -8.879 20.680 31.083 1.00 65.06 308 LYS A N 1
ATOM 2317 C CA . LYS A 1 308 ? -9.037 21.946 30.345 1.00 65.06 308 LYS A CA 1
ATOM 2318 C C . LYS A 1 308 ? -8.535 23.163 31.129 1.00 65.06 308 LYS A C 1
ATOM 2320 O O . LYS A 1 308 ? -8.094 24.118 30.499 1.00 65.06 308 LYS A O 1
ATOM 2325 N N . LYS A 1 309 ? -8.601 23.137 32.465 1.00 69.44 309 LYS A N 1
ATOM 2326 C CA . LYS A 1 309 ? -7.982 24.159 33.325 1.00 69.44 309 LYS A CA 1
ATOM 2327 C C . LYS A 1 309 ? -6.468 23.988 33.366 1.00 69.44 309 LYS A C 1
ATOM 2329 O O . LYS A 1 309 ? -5.759 24.952 33.118 1.00 69.44 309 LYS A O 1
ATOM 2334 N N . ASP A 1 310 ? -5.992 22.756 33.531 1.00 65.44 310 ASP A N 1
ATOM 2335 C CA . ASP A 1 310 ? -4.562 22.437 33.532 1.00 65.44 310 ASP A CA 1
ATOM 2336 C C . ASP A 1 310 ? -3.899 22.835 32.197 1.00 65.44 310 ASP A C 1
ATOM 2338 O O . ASP A 1 310 ? -2.769 23.315 32.180 1.00 65.44 310 ASP A O 1
ATOM 2342 N N . LEU A 1 311 ? -4.614 22.706 31.068 1.00 67.06 311 LEU A N 1
ATOM 2343 C CA . LEU A 1 311 ? -4.161 23.192 29.757 1.00 67.06 311 LEU A CA 1
ATOM 2344 C C . LEU A 1 311 ? -3.987 24.718 29.718 1.00 67.06 311 LEU A C 1
ATOM 2346 O O . LEU A 1 311 ? -3.081 25.201 29.046 1.00 67.06 311 LEU A O 1
ATOM 2350 N N . ALA A 1 312 ? -4.859 25.462 30.402 1.00 67.81 312 ALA A N 1
ATOM 2351 C CA . ALA A 1 312 ? -4.825 26.922 30.448 1.00 67.81 312 ALA A CA 1
ATOM 2352 C C . ALA A 1 312 ? -3.775 27.463 31.435 1.00 67.81 312 ALA A C 1
ATOM 2354 O O . ALA A 1 312 ? -3.299 28.577 31.252 1.00 67.81 312 ALA A O 1
ATOM 2355 N N . GLU A 1 313 ? -3.419 26.682 32.457 1.00 71.94 313 GLU A N 1
ATOM 2356 C CA . GLU A 1 313 ? -2.439 27.045 33.493 1.00 71.94 313 GLU A CA 1
ATOM 2357 C C . GLU A 1 313 ? -1.003 26.590 33.162 1.00 71.94 313 GLU A C 1
ATOM 2359 O O . GLU A 1 313 ? -0.056 26.979 33.841 1.00 71.94 313 GLU A O 1
ATOM 2364 N N . THR A 1 314 ? -0.812 25.761 32.129 1.00 71.69 314 THR A N 1
ATOM 2365 C CA . THR A 1 314 ? 0.504 25.214 31.770 1.00 71.69 314 THR A CA 1
ATOM 2366 C C . THR A 1 314 ? 1.216 26.059 30.708 1.00 71.69 314 THR A C 1
ATOM 2368 O O . THR A 1 314 ? 0.831 26.044 29.541 1.00 71.69 314 THR A O 1
ATOM 2371 N N . ASP A 1 315 ? 2.345 26.673 31.076 1.00 63.69 315 ASP A N 1
ATOM 2372 C CA . ASP A 1 315 ? 3.186 27.476 30.163 1.00 63.69 315 ASP A CA 1
ATOM 2373 C C . ASP A 1 315 ? 4.159 26.644 29.300 1.00 63.69 315 ASP A C 1
ATOM 2375 O O . ASP A 1 315 ? 4.842 27.154 28.408 1.00 63.69 315 ASP A O 1
ATOM 2379 N N . ASN A 1 316 ? 4.260 25.336 29.554 1.00 74.75 316 ASN A N 1
ATOM 2380 C CA . ASN A 1 316 ? 5.180 24.456 28.838 1.00 74.75 316 ASN A CA 1
ATOM 2381 C C . ASN A 1 316 ? 4.531 23.841 27.587 1.00 74.75 316 ASN A C 1
ATOM 2383 O O . ASN A 1 316 ? 3.775 22.874 27.695 1.00 74.75 316 ASN A O 1
ATOM 2387 N N . SER A 1 317 ? 4.950 24.310 26.405 1.00 71.50 317 SER A N 1
ATOM 2388 C CA . SER A 1 317 ? 4.531 23.822 25.075 1.00 71.50 317 SER A CA 1
ATOM 2389 C C . SER A 1 317 ? 4.511 22.286 24.935 1.00 71.50 317 SER A C 1
ATOM 2391 O O . SER A 1 317 ? 3.592 21.723 24.334 1.00 71.50 317 SER A O 1
ATOM 2393 N N . TYR A 1 318 ? 5.461 21.574 25.557 1.00 69.69 318 TYR A N 1
ATOM 2394 C CA . TYR A 1 318 ? 5.508 20.106 25.526 1.00 69.69 318 TYR A CA 1
ATOM 2395 C C . TYR A 1 318 ? 4.347 19.449 26.289 1.00 69.69 318 TYR A C 1
ATOM 2397 O O . TYR A 1 318 ? 3.769 18.457 25.837 1.00 69.69 318 TYR A O 1
ATOM 2405 N N . MET A 1 319 ? 3.998 19.992 27.455 1.00 65.75 319 MET A N 1
ATOM 2406 C CA . MET A 1 319 ? 2.917 19.473 28.297 1.00 65.75 319 MET A CA 1
ATOM 2407 C C . MET A 1 319 ? 1.552 19.892 27.748 1.00 65.75 319 MET A C 1
ATOM 2409 O O . MET A 1 319 ? 0.643 19.064 27.704 1.00 65.75 319 MET A O 1
ATOM 2413 N N . THR A 1 320 ? 1.441 21.115 27.221 1.00 73.06 320 THR A N 1
ATOM 2414 C CA . THR A 1 320 ? 0.252 21.616 26.517 1.00 73.06 320 THR A CA 1
ATOM 2415 C C . THR A 1 320 ? -0.133 20.694 25.356 1.00 73.06 320 THR A C 1
ATOM 2417 O O . THR A 1 320 ? -1.289 20.286 25.251 1.00 73.06 320 THR A O 1
ATOM 2420 N N . GLY A 1 321 ? 0.840 20.271 24.536 1.00 71.31 321 GLY A N 1
ATOM 2421 C CA . GLY A 1 321 ? 0.606 19.319 23.445 1.00 71.31 321 GLY A CA 1
ATOM 2422 C C . GLY A 1 321 ? 0.081 17.960 23.923 1.00 71.31 321 GLY A C 1
ATOM 2423 O O . GLY A 1 321 ? -0.898 17.449 23.380 1.00 71.31 321 GLY A O 1
ATOM 2424 N N . LYS A 1 322 ? 0.668 17.392 24.987 1.00 74.81 322 LYS A N 1
ATOM 2425 C CA . LYS A 1 322 ? 0.222 16.105 25.555 1.00 74.81 322 LYS A CA 1
ATOM 2426 C C . LYS A 1 322 ? -1.169 16.169 26.181 1.00 74.81 322 LYS A C 1
ATOM 2428 O O . LYS A 1 322 ? -1.936 15.216 26.059 1.00 74.81 322 LYS A O 1
ATOM 2433 N N . ILE A 1 323 ? -1.495 17.261 26.869 1.00 71.62 323 ILE A N 1
ATOM 2434 C CA . ILE A 1 323 ? -2.821 17.457 27.470 1.00 71.62 323 ILE A CA 1
ATOM 2435 C C . ILE A 1 323 ? -3.865 17.636 26.362 1.00 71.62 323 ILE A C 1
ATOM 2437 O O . ILE A 1 323 ? -4.915 16.999 26.412 1.00 71.62 323 ILE A O 1
ATOM 2441 N N . ALA A 1 324 ? -3.557 18.411 25.317 1.00 72.75 324 ALA A N 1
ATOM 2442 C CA . ALA A 1 324 ? -4.430 18.560 24.155 1.00 72.75 324 ALA A CA 1
ATOM 2443 C C . ALA A 1 324 ? -4.687 17.218 23.444 1.00 72.75 324 ALA A C 1
ATOM 2445 O O . ALA A 1 324 ? -5.830 16.911 23.108 1.00 72.75 324 ALA A O 1
ATOM 2446 N N . GLU A 1 325 ? -3.657 16.381 23.280 1.00 72.06 325 GLU A N 1
ATOM 2447 C CA . GLU A 1 325 ? -3.786 15.040 22.697 1.00 72.06 325 GLU A CA 1
ATOM 2448 C C . GLU A 1 325 ? -4.698 14.129 23.537 1.00 72.06 325 GLU A C 1
ATOM 2450 O O . GLU A 1 325 ? -5.552 13.423 22.996 1.00 72.06 325 GLU A O 1
ATOM 2455 N N . ARG A 1 326 ? -4.565 14.170 24.869 1.00 72.50 326 ARG A N 1
ATOM 2456 C CA . ARG A 1 326 ? -5.426 13.415 25.794 1.00 72.50 326 ARG A CA 1
ATOM 2457 C C . ARG A 1 326 ? -6.875 13.884 25.733 1.00 72.50 326 ARG A C 1
ATOM 2459 O O . ARG A 1 326 ? -7.771 13.058 25.585 1.00 72.50 326 ARG A O 1
ATOM 2466 N N . ILE A 1 327 ? -7.104 15.197 25.765 1.00 72.00 327 ILE A N 1
ATOM 2467 C CA . ILE A 1 327 ? -8.446 15.783 25.645 1.00 72.00 327 ILE A CA 1
ATOM 2468 C C . ILE A 1 327 ? -9.078 15.393 24.308 1.00 72.00 327 ILE A C 1
ATOM 2470 O O . ILE A 1 327 ? -10.248 15.018 24.286 1.00 72.00 327 ILE A O 1
ATOM 2474 N N . ALA A 1 328 ? -8.322 15.435 23.207 1.00 70.06 328 ALA A N 1
ATOM 2475 C CA . ALA A 1 328 ? -8.808 15.026 21.893 1.00 70.06 328 ALA A CA 1
ATOM 2476 C C . ALA A 1 328 ? -9.183 13.537 21.858 1.00 70.06 328 ALA A C 1
ATOM 2478 O O . ALA A 1 328 ? -10.225 13.186 21.314 1.00 70.06 328 ALA A O 1
ATOM 2479 N N . LYS A 1 329 ? -8.386 12.663 22.486 1.00 73.25 329 LYS A N 1
ATOM 2480 C CA . LYS A 1 329 ? -8.670 11.221 22.569 1.00 73.25 329 LYS A CA 1
ATOM 2481 C C . LYS A 1 329 ? -9.866 10.888 23.466 1.00 73.25 329 LYS A C 1
ATOM 2483 O O . LYS A 1 329 ? -10.590 9.948 23.164 1.00 73.25 329 LYS A O 1
ATOM 2488 N N . LEU A 1 330 ? -10.075 11.647 24.541 1.00 70.88 330 LEU A N 1
ATOM 2489 C CA . LEU A 1 330 ? -11.208 11.481 25.458 1.00 70.88 330 LEU A CA 1
ATOM 2490 C C . LEU A 1 330 ? -12.505 12.104 24.929 1.00 70.88 330 LEU A C 1
ATOM 2492 O O . LEU A 1 330 ? -13.584 11.582 25.176 1.00 70.88 330 LEU A O 1
ATOM 2496 N N . SER A 1 331 ? -12.408 13.232 24.223 1.00 67.62 331 SER A N 1
ATOM 2497 C CA . SER A 1 331 ? -13.571 13.998 23.746 1.00 67.62 331 SER A CA 1
ATOM 2498 C C . SER A 1 331 ? -13.963 13.666 22.305 1.00 67.62 331 SER A C 1
ATOM 2500 O O . SER A 1 331 ? -15.069 13.995 21.891 1.00 67.62 331 SER A O 1
ATOM 2502 N N . GLY A 1 332 ? -13.052 13.079 21.523 1.00 65.94 332 GLY A N 1
ATOM 2503 C CA . GLY A 1 332 ? -13.219 12.873 20.082 1.00 65.94 332 GLY A CA 1
ATOM 2504 C C . GLY A 1 332 ? -14.154 11.726 19.705 1.00 65.94 332 GLY A C 1
ATOM 2505 O O . GLY A 1 332 ? -14.672 11.725 18.590 1.00 65.94 332 GLY A O 1
ATOM 2506 N N . GLY A 1 333 ? -14.398 10.785 20.623 1.00 69.75 333 GLY A N 1
ATOM 2507 C CA . GLY A 1 333 ? -15.205 9.593 20.361 1.00 69.75 333 GLY A CA 1
ATOM 2508 C C . GLY A 1 333 ? -14.633 8.705 19.247 1.00 69.75 333 GLY A C 1
ATOM 2509 O O . GLY A 1 333 ? -13.551 8.937 18.705 1.00 69.75 333 GLY A O 1
ATOM 2510 N N . VAL A 1 334 ? -15.374 7.659 18.899 1.00 71.50 334 VAL A N 1
ATOM 2511 C CA . VAL A 1 334 ? -15.097 6.755 17.782 1.00 71.50 334 VAL A CA 1
ATOM 2512 C C . VAL A 1 334 ? -16.345 6.668 16.916 1.00 71.50 334 VAL A C 1
ATOM 2514 O O . VAL A 1 334 ? -17.408 6.249 17.359 1.00 71.50 334 VAL A O 1
ATOM 2517 N N . ALA A 1 335 ? -16.213 7.050 15.651 1.00 70.19 335 ALA A N 1
ATOM 2518 C CA . ALA A 1 335 ? -17.261 6.835 14.667 1.00 70.19 335 ALA A CA 1
ATOM 2519 C C . ALA A 1 335 ? -17.275 5.361 14.234 1.00 70.19 335 ALA A C 1
ATOM 2521 O O . ALA A 1 335 ? -16.307 4.866 13.655 1.00 70.19 335 ALA A O 1
ATOM 2522 N N . VAL A 1 336 ? -18.381 4.671 14.500 1.00 72.00 336 VAL A N 1
ATOM 2523 C CA . VAL A 1 336 ? -18.657 3.311 14.044 1.00 72.00 336 VAL A CA 1
ATOM 2524 C C . VAL A 1 336 ? -19.531 3.384 12.795 1.00 72.00 336 VAL A C 1
ATOM 2526 O O . VAL A 1 336 ? -20.662 3.876 12.820 1.00 72.00 336 VAL A O 1
ATOM 2529 N N . ILE A 1 337 ? -18.995 2.878 11.685 1.00 77.50 337 ILE A N 1
ATOM 2530 C CA . ILE A 1 337 ? -19.716 2.753 10.418 1.00 77.50 337 ILE A CA 1
ATOM 2531 C C . ILE A 1 337 ? -20.291 1.340 10.350 1.00 77.50 337 ILE A C 1
ATOM 2533 O O . ILE A 1 337 ? -19.546 0.362 10.281 1.00 77.50 337 ILE A O 1
ATOM 2537 N N . LYS A 1 338 ? -21.622 1.229 10.387 1.00 75.44 338 LYS A N 1
ATOM 2538 C CA . LYS A 1 338 ? -22.318 -0.053 10.231 1.00 75.44 338 LYS A CA 1
ATOM 2539 C C . LYS A 1 338 ? -22.623 -0.280 8.755 1.00 75.44 338 LYS A C 1
ATOM 2541 O O . LYS A 1 338 ? -23.336 0.511 8.144 1.00 75.44 338 LYS A O 1
ATOM 2546 N N . VAL A 1 339 ? -22.076 -1.357 8.201 1.00 79.06 339 VAL A N 1
ATOM 2547 C CA . VAL A 1 339 ? -22.242 -1.742 6.795 1.00 79.06 339 VAL A CA 1
ATOM 2548 C C . VAL A 1 339 ? -23.246 -2.886 6.718 1.00 79.06 339 VAL A C 1
ATOM 2550 O O . VAL A 1 339 ? -23.069 -3.901 7.386 1.00 79.06 339 VAL A O 1
ATOM 2553 N N . GLY A 1 340 ? -24.310 -2.707 5.935 1.00 77.81 340 GLY A N 1
ATOM 2554 C CA . GLY A 1 340 ? -25.297 -3.751 5.651 1.00 77.81 340 GLY A CA 1
ATOM 2555 C C . GLY A 1 340 ? -25.100 -4.361 4.261 1.00 77.81 340 GLY A C 1
ATOM 2556 O O . GLY A 1 340 ? -24.713 -3.653 3.325 1.00 77.81 340 GLY A O 1
ATOM 2557 N N . GLY A 1 341 ? -25.410 -5.652 4.127 1.00 78.38 341 GLY A N 1
ATOM 2558 C CA . GLY A 1 341 ? -25.419 -6.404 2.868 1.00 78.38 341 GLY A CA 1
ATOM 2559 C C . GLY A 1 341 ? -26.488 -7.499 2.897 1.00 78.38 341 GLY A C 1
ATOM 2560 O O . GLY A 1 341 ? -26.899 -7.923 3.979 1.00 78.38 341 GLY A O 1
ATOM 2561 N N . HIS A 1 342 ? -26.972 -7.921 1.725 1.00 77.50 342 HIS A N 1
ATOM 2562 C CA . HIS A 1 342 ? -27.992 -8.972 1.620 1.00 77.50 342 HIS A CA 1
ATOM 2563 C C . HIS A 1 342 ? -27.390 -10.380 1.714 1.00 77.50 342 HIS A C 1
ATOM 2565 O O . HIS A 1 342 ? -28.056 -11.304 2.178 1.00 77.50 342 HIS A O 1
ATOM 2571 N N . THR A 1 343 ? -26.129 -10.533 1.305 1.00 80.62 343 THR A N 1
ATOM 2572 C CA . THR A 1 343 ? -25.328 -11.756 1.445 1.00 80.62 343 THR A CA 1
ATOM 2573 C C . THR A 1 343 ? -24.020 -11.455 2.174 1.00 80.62 343 THR A C 1
ATOM 2575 O O . THR A 1 343 ? -23.569 -10.310 2.216 1.00 80.62 343 THR A O 1
ATOM 2578 N N . GLU A 1 344 ? -23.387 -12.486 2.738 1.00 76.00 344 GLU A N 1
ATOM 2579 C CA . GLU A 1 344 ? -22.086 -12.367 3.415 1.00 76.00 344 GLU A CA 1
ATOM 2580 C C . GLU A 1 344 ? -20.996 -11.838 2.469 1.00 76.00 344 GLU A C 1
ATOM 2582 O O . GLU A 1 344 ? -20.289 -10.893 2.805 1.00 76.00 344 GLU A O 1
ATOM 2587 N N . THR A 1 345 ? -20.966 -12.339 1.232 1.00 76.25 345 THR A N 1
ATOM 2588 C CA . THR A 1 345 ? -20.041 -11.887 0.181 1.00 76.25 345 THR A CA 1
ATOM 2589 C C . THR A 1 345 ? -20.216 -10.412 -0.186 1.00 76.25 345 THR A C 1
ATOM 2591 O O . THR A 1 345 ? -19.236 -9.697 -0.376 1.00 76.25 345 THR A O 1
ATOM 2594 N N . GLU A 1 346 ? -21.460 -9.926 -0.263 1.00 77.75 346 GLU A N 1
ATOM 2595 C CA . GLU A 1 346 ? -21.738 -8.514 -0.540 1.00 77.75 346 GLU A CA 1
ATOM 2596 C C . GLU A 1 346 ? -21.352 -7.629 0.653 1.00 77.75 346 GLU A C 1
ATOM 2598 O O . GLU A 1 346 ? -20.854 -6.516 0.475 1.00 77.75 346 GLU A O 1
ATOM 2603 N N . LEU A 1 347 ? -21.571 -8.114 1.878 1.00 80.25 347 LEU A N 1
ATOM 2604 C CA . LEU A 1 347 ? -21.195 -7.401 3.094 1.00 80.25 347 LEU A CA 1
ATOM 2605 C C . LEU A 1 347 ? -19.675 -7.213 3.171 1.00 80.25 347 LEU A C 1
ATOM 2607 O O . LEU A 1 347 ? -19.218 -6.108 3.471 1.00 80.25 347 LEU A O 1
ATOM 2611 N N . GLU A 1 348 ? -18.903 -8.260 2.881 1.00 77.00 348 GLU A N 1
ATOM 2612 C CA . GLU A 1 348 ? -17.438 -8.212 2.859 1.00 77.00 348 GLU A CA 1
ATOM 2613 C C . GLU A 1 348 ? -16.906 -7.238 1.803 1.00 77.00 348 GLU A C 1
ATOM 2615 O O . GLU A 1 348 ? -16.103 -6.363 2.135 1.00 77.00 348 GLU A O 1
ATOM 2620 N N . ASP A 1 349 ? -17.412 -7.306 0.570 1.00 77.06 349 ASP A N 1
ATOM 2621 C CA . ASP A 1 349 ? -17.037 -6.389 -0.515 1.00 77.06 349 ASP A CA 1
ATOM 2622 C C . ASP A 1 349 ? -17.369 -4.924 -0.170 1.00 77.06 349 ASP A C 1
ATOM 2624 O O . ASP A 1 349 ? -16.516 -4.037 -0.269 1.00 77.06 349 ASP A O 1
ATOM 2628 N N . ARG A 1 350 ? -18.575 -4.645 0.347 1.00 80.38 350 ARG A N 1
ATOM 2629 C CA . ARG A 1 350 ? -18.941 -3.289 0.799 1.00 80.38 350 ARG A CA 1
ATOM 2630 C C . ARG A 1 350 ? -18.049 -2.797 1.938 1.00 80.38 350 ARG A C 1
ATOM 2632 O O . ARG A 1 350 ? -17.708 -1.614 1.975 1.00 80.38 350 ARG A O 1
ATOM 2639 N N . LYS A 1 351 ? -17.672 -3.678 2.869 1.00 82.44 351 LYS A N 1
ATOM 2640 C CA . LYS A 1 351 ? -16.787 -3.338 3.992 1.00 82.44 351 LYS A CA 1
ATOM 2641 C C . LYS A 1 351 ? -15.399 -2.932 3.498 1.00 82.44 351 LYS A C 1
ATOM 2643 O O . LYS A 1 351 ? -14.877 -1.936 3.995 1.00 82.44 351 LYS A O 1
ATOM 2648 N N . LEU A 1 352 ? -14.838 -3.656 2.527 1.00 79.19 352 LEU A N 1
ATOM 2649 C CA . LEU A 1 352 ? -13.547 -3.325 1.911 1.00 79.19 352 LEU A CA 1
ATOM 2650 C C . LEU A 1 352 ? -13.599 -1.955 1.222 1.00 79.19 352 LEU A C 1
ATOM 2652 O O . LEU A 1 352 ? -12.819 -1.073 1.566 1.00 79.19 352 LEU A O 1
ATOM 2656 N N . ARG A 1 353 ? -14.608 -1.704 0.379 1.00 81.44 353 ARG A N 1
ATOM 2657 C CA . ARG A 1 353 ? -14.748 -0.411 -0.321 1.00 81.44 353 ARG A CA 1
ATOM 2658 C C . ARG A 1 353 ? -14.880 0.784 0.620 1.00 81.44 353 ARG A C 1
ATOM 2660 O O . ARG A 1 353 ? -14.354 1.859 0.345 1.00 81.44 353 ARG A O 1
ATOM 2667 N N . ILE A 1 354 ? -15.603 0.619 1.728 1.00 83.94 354 ILE A N 1
ATOM 2668 C CA . ILE A 1 354 ? -15.744 1.674 2.741 1.00 83.94 354 ILE A CA 1
ATOM 2669 C C . ILE A 1 354 ? -14.418 1.907 3.471 1.00 83.94 354 ILE A C 1
ATOM 2671 O O . ILE A 1 354 ? -14.095 3.045 3.814 1.00 83.94 354 ILE A O 1
ATOM 2675 N N . GLU A 1 355 ? -13.643 0.851 3.714 1.00 81.25 355 GLU A N 1
ATOM 2676 C CA . GLU A 1 355 ? -12.324 0.954 4.330 1.00 81.25 355 GLU A CA 1
ATOM 2677 C C . GLU A 1 355 ? -11.332 1.709 3.434 1.00 81.25 355 GLU A C 1
ATOM 2679 O O . GLU A 1 355 ? -10.662 2.624 3.929 1.00 81.25 355 GLU A O 1
ATOM 2684 N N . ASP A 1 356 ? -11.325 1.412 2.135 1.00 83.06 356 ASP A N 1
ATOM 2685 C CA . ASP A 1 356 ? -10.504 2.102 1.134 1.00 83.06 356 ASP A CA 1
ATOM 2686 C C . ASP A 1 356 ? -10.924 3.569 1.000 1.00 83.06 356 ASP A C 1
ATOM 2688 O O . ASP A 1 356 ? -10.103 4.478 1.139 1.00 83.06 356 ASP A O 1
ATOM 2692 N N . ALA A 1 357 ? -12.230 3.837 0.880 1.00 83.88 357 ALA A N 1
ATOM 2693 C CA . ALA A 1 357 ? -12.763 5.199 0.818 1.00 83.88 357 ALA A CA 1
ATOM 2694 C C . ALA A 1 357 ? -12.403 6.027 2.064 1.00 83.88 357 ALA A C 1
ATOM 2696 O O . ALA A 1 357 ? -12.061 7.211 1.965 1.00 83.88 357 ALA A O 1
ATOM 2697 N N . LYS A 1 358 ? -12.437 5.410 3.252 1.00 84.88 358 LYS A N 1
ATOM 2698 C CA . LYS A 1 358 ? -12.018 6.042 4.510 1.00 84.88 358 LYS A CA 1
ATOM 2699 C C . LYS A 1 358 ? -10.532 6.403 4.470 1.00 84.88 358 LYS A C 1
ATOM 2701 O O . LYS A 1 358 ? -10.171 7.522 4.839 1.00 84.88 358 LYS A O 1
ATOM 2706 N N . ASN A 1 359 ? -9.672 5.479 4.042 1.00 84.50 359 ASN A N 1
ATOM 2707 C CA . ASN A 1 359 ? -8.230 5.717 3.971 1.00 84.50 359 ASN A CA 1
ATOM 2708 C C . ASN A 1 359 ? -7.892 6.812 2.943 1.00 84.50 359 ASN A C 1
ATOM 2710 O O . ASN A 1 359 ? -7.183 7.760 3.288 1.00 84.50 359 ASN A O 1
ATOM 2714 N N . ALA A 1 360 ? -8.498 6.759 1.754 1.00 84.44 360 ALA A N 1
ATOM 2715 C CA . ALA A 1 360 ? -8.345 7.769 0.708 1.00 84.44 360 ALA A CA 1
ATOM 2716 C C . ALA A 1 360 ? -8.791 9.165 1.176 1.00 84.44 360 ALA A C 1
ATOM 2718 O O . ALA A 1 360 ? -8.099 10.158 0.949 1.00 84.44 360 ALA A O 1
ATOM 2719 N N . THR A 1 361 ? -9.905 9.253 1.912 1.00 83.94 361 THR A N 1
ATOM 2720 C CA . THR A 1 361 ? -10.386 10.524 2.482 1.00 83.94 361 THR A CA 1
ATOM 2721 C C . THR A 1 361 ? -9.392 11.096 3.494 1.00 83.94 361 THR A C 1
ATOM 2723 O O . THR A 1 361 ? -9.107 12.293 3.483 1.00 83.94 361 THR A O 1
ATOM 2726 N N . PHE A 1 362 ? -8.814 10.257 4.358 1.00 83.00 362 PHE A N 1
ATOM 2727 C CA . PHE A 1 362 ? -7.797 10.710 5.309 1.00 83.00 362 PHE A CA 1
ATOM 2728 C C . PHE A 1 362 ? -6.495 11.138 4.629 1.00 83.00 362 PHE A C 1
ATOM 2730 O O . PHE A 1 362 ? -5.883 12.107 5.081 1.00 83.00 362 PHE A O 1
ATOM 2737 N N . ALA A 1 363 ? -6.085 10.469 3.550 1.00 84.12 363 ALA A N 1
ATOM 2738 C CA . ALA A 1 363 ? -4.950 10.898 2.737 1.00 84.12 363 ALA A CA 1
ATOM 2739 C C . ALA A 1 363 ? -5.222 12.269 2.092 1.00 84.12 363 ALA A C 1
ATOM 2741 O O . ALA A 1 363 ? -4.433 13.200 2.261 1.00 84.12 363 ALA A O 1
ATOM 2742 N N . ALA A 1 364 ? -6.396 12.440 1.479 1.00 84.56 364 ALA A N 1
ATOM 2743 C CA . ALA A 1 364 ? -6.830 13.697 0.869 1.00 84.56 364 ALA A CA 1
ATOM 2744 C C . ALA A 1 364 ? -6.896 14.864 1.871 1.00 84.56 364 ALA A C 1
ATOM 2746 O O . ALA A 1 364 ? -6.546 15.997 1.544 1.00 84.56 364 ALA A O 1
ATOM 2747 N N . MET A 1 365 ? -7.305 14.606 3.116 1.00 81.62 365 MET A N 1
ATOM 2748 C CA . MET A 1 365 ? -7.299 15.624 4.174 1.00 81.62 365 MET A CA 1
ATOM 2749 C C . MET A 1 365 ? -5.887 16.046 4.603 1.00 81.62 365 MET A C 1
ATOM 2751 O O . MET A 1 365 ? -5.712 17.178 5.051 1.00 81.62 365 MET A O 1
ATOM 2755 N N . ARG A 1 366 ? -4.893 15.153 4.507 1.00 82.38 366 ARG A N 1
ATOM 2756 C CA . ARG A 1 366 ? -3.501 15.440 4.896 1.00 82.38 366 ARG A CA 1
ATOM 2757 C C . ARG A 1 366 ? -2.733 16.174 3.804 1.00 82.38 366 ARG A C 1
ATOM 2759 O O . ARG A 1 366 ? -2.009 17.113 4.115 1.00 82.38 366 ARG A O 1
ATOM 2766 N N . GLU A 1 367 ? -2.879 15.733 2.558 1.00 84.19 367 GLU A N 1
ATOM 2767 C CA . GLU A 1 367 ? -2.015 16.151 1.443 1.00 84.19 367 GLU A CA 1
ATOM 2768 C C . GLU A 1 367 ? -2.750 16.951 0.358 1.00 84.19 367 GLU A C 1
ATOM 2770 O O . GLU A 1 367 ? -2.112 17.523 -0.522 1.00 84.19 367 GLU A O 1
ATOM 2775 N N . GLY A 1 368 ? -4.079 17.048 0.435 1.00 85.00 368 GLY A N 1
ATOM 2776 C CA . GLY A 1 368 ? -4.911 17.672 -0.590 1.00 85.00 368 GLY A CA 1
ATOM 2777 C C . GLY A 1 368 ? -5.326 16.700 -1.696 1.00 85.00 368 GLY A C 1
ATOM 2778 O O . GLY A 1 368 ? -5.075 15.498 -1.638 1.00 85.00 368 GLY A O 1
ATOM 2779 N N . ILE A 1 369 ? -6.008 17.235 -2.708 1.00 88.56 369 ILE A N 1
ATOM 2780 C CA . ILE A 1 369 ? -6.504 16.486 -3.868 1.00 88.56 369 ILE A CA 1
ATOM 2781 C C . ILE A 1 369 ? -5.963 17.062 -5.173 1.00 88.56 369 ILE A C 1
ATOM 2783 O O . ILE A 1 369 ? -5.615 18.242 -5.263 1.00 88.56 369 ILE A O 1
ATOM 2787 N N . VAL A 1 370 ? -5.933 16.215 -6.199 1.00 89.75 370 VAL A N 1
ATOM 2788 C CA . VAL A 1 370 ? -5.515 16.549 -7.564 1.00 89.75 370 VAL A CA 1
ATOM 2789 C C . VAL A 1 370 ? -6.498 15.946 -8.572 1.00 89.75 370 VAL A C 1
ATOM 2791 O O . VAL A 1 370 ? -7.232 15.018 -8.218 1.00 89.75 370 VAL A O 1
ATOM 2794 N N . PRO A 1 371 ? -6.548 16.443 -9.822 1.00 88.56 371 PRO A N 1
ATOM 2795 C CA . PRO A 1 371 ? -7.391 15.856 -10.860 1.00 88.56 371 PRO A CA 1
ATOM 2796 C C . PRO A 1 371 ? -7.143 14.347 -11.036 1.00 88.56 371 PRO A C 1
ATOM 2798 O O . PRO A 1 371 ? -6.001 13.894 -11.150 1.00 88.56 371 PRO A O 1
ATOM 2801 N N . GLY A 1 372 ? -8.221 13.563 -11.051 1.00 88.25 372 GLY A N 1
ATOM 2802 C CA . GLY A 1 372 ? -8.168 12.106 -11.187 1.00 88.25 372 GLY A CA 1
ATOM 2803 C C . GLY A 1 372 ? -8.036 11.619 -12.636 1.00 88.25 372 GLY A C 1
ATOM 2804 O O . GLY A 1 372 ? -7.718 12.377 -13.552 1.00 88.25 372 GLY A O 1
ATOM 2805 N N . GLY A 1 373 ? -8.288 10.323 -12.847 1.00 84.69 373 GLY A N 1
ATOM 2806 C CA . GLY A 1 373 ? -8.371 9.719 -14.186 1.00 84.69 373 GLY A CA 1
ATOM 2807 C C . GLY A 1 373 ? -7.062 9.718 -14.983 1.00 84.69 373 GLY A C 1
ATOM 2808 O O . GLY A 1 373 ? -7.096 9.634 -16.204 1.00 84.69 373 GLY A O 1
ATOM 2809 N N . GLY A 1 374 ? -5.918 9.866 -14.312 1.00 86.12 374 GLY A N 1
ATOM 2810 C CA . GLY A 1 374 ? -4.604 9.952 -14.953 1.00 86.12 374 GLY A CA 1
ATOM 2811 C C . GLY A 1 374 ? -4.269 11.321 -15.560 1.00 86.12 374 GLY A C 1
ATOM 2812 O O . GLY A 1 374 ? -3.133 11.527 -15.979 1.00 86.12 374 GLY A O 1
ATOM 2813 N N . ALA A 1 375 ? -5.192 12.291 -15.543 1.00 88.75 375 ALA A N 1
ATOM 2814 C CA . ALA A 1 375 ? -4.964 13.626 -16.104 1.00 88.75 375 ALA A CA 1
ATOM 2815 C C . ALA A 1 375 ? -3.791 14.354 -15.431 1.00 88.75 375 ALA A C 1
ATOM 2817 O O . ALA A 1 375 ? -2.991 15.010 -16.094 1.00 88.75 375 ALA A O 1
ATOM 2818 N N . THR A 1 376 ? -3.645 14.188 -14.114 1.00 88.62 376 THR A N 1
ATOM 2819 C CA . THR A 1 376 ? -2.502 14.721 -13.365 1.00 88.62 376 THR A CA 1
ATOM 2820 C C . THR A 1 376 ? -1.162 14.259 -13.938 1.00 88.62 376 THR A C 1
ATOM 2822 O O . THR A 1 376 ? -0.270 15.089 -14.086 1.00 88.62 376 THR A O 1
ATOM 2825 N N . TYR A 1 377 ? -1.012 12.980 -14.301 1.00 87.88 377 TYR A N 1
ATOM 2826 C CA . TYR A 1 377 ? 0.242 12.485 -14.877 1.00 87.88 377 TYR A CA 1
ATOM 2827 C C . TYR A 1 377 ? 0.536 13.158 -16.218 1.00 87.88 377 TYR A C 1
ATOM 2829 O O . TYR A 1 377 ? 1.648 13.634 -16.421 1.00 87.88 377 TYR A O 1
ATOM 2837 N N . ILE A 1 378 ? -0.481 13.324 -17.069 1.00 88.19 378 ILE A N 1
ATOM 2838 C CA . ILE A 1 378 ? -0.353 14.030 -18.352 1.00 88.19 378 ILE A CA 1
ATOM 2839 C C . ILE A 1 378 ? 0.120 15.475 -18.135 1.00 88.19 378 ILE A C 1
ATOM 2841 O O . ILE A 1 378 ? 1.054 15.923 -18.789 1.00 88.19 378 ILE A O 1
ATOM 2845 N N . HIS A 1 379 ? -0.453 16.195 -17.167 1.00 87.44 379 HIS A N 1
ATOM 2846 C CA . HIS A 1 379 ? -0.030 17.564 -16.840 1.00 87.44 379 HIS A CA 1
ATOM 2847 C C . HIS A 1 379 ? 1.368 17.664 -16.214 1.00 87.44 379 HIS A C 1
ATOM 2849 O O . HIS A 1 379 ? 1.951 18.749 -16.179 1.00 87.44 379 HIS A O 1
ATOM 2855 N N . LEU A 1 380 ? 1.882 16.572 -15.648 1.00 88.31 380 LEU A N 1
ATOM 2856 C CA . LEU A 1 380 ? 3.238 16.505 -15.110 1.00 88.31 380 LEU A CA 1
ATOM 2857 C C . LEU A 1 380 ? 4.278 16.242 -16.207 1.00 88.31 380 LEU A C 1
ATOM 2859 O O . LEU A 1 380 ? 5.423 16.667 -16.047 1.00 88.31 380 LEU A O 1
ATOM 2863 N N . LEU A 1 381 ? 3.892 15.620 -17.329 1.00 88.00 381 LEU A N 1
ATOM 2864 C CA . LEU A 1 381 ? 4.790 15.384 -18.468 1.00 88.00 381 LEU A CA 1
ATOM 2865 C C . LEU A 1 381 ? 5.390 16.687 -19.009 1.00 88.00 381 LEU A C 1
ATOM 2867 O O . LEU A 1 381 ? 6.578 16.720 -19.328 1.00 88.00 381 LEU A O 1
ATOM 2871 N N . ASP A 1 382 ? 4.613 17.773 -19.025 1.00 87.69 382 ASP A N 1
ATOM 2872 C CA . ASP A 1 382 ? 5.058 19.097 -19.488 1.00 87.69 382 ASP A CA 1
ATOM 2873 C C . ASP A 1 382 ? 6.236 19.664 -18.672 1.00 87.69 382 ASP A C 1
ATOM 2875 O O . ASP A 1 382 ? 7.005 20.499 -19.157 1.00 87.69 382 ASP A O 1
ATOM 2879 N N . GLU A 1 383 ? 6.416 19.201 -17.433 1.00 88.00 383 GLU A N 1
ATOM 2880 C CA . GLU A 1 383 ? 7.487 19.657 -16.545 1.00 88.00 383 GLU A CA 1
ATOM 2881 C C . GLU A 1 383 ? 8.771 18.827 -16.700 1.00 88.00 383 GLU A C 1
ATOM 2883 O O . GLU A 1 383 ? 9.865 19.308 -16.391 1.00 88.00 383 GLU A O 1
ATOM 2888 N N . ILE A 1 384 ? 8.693 17.606 -17.244 1.00 86.94 384 ILE A N 1
ATOM 2889 C CA . ILE A 1 384 ? 9.853 16.709 -17.377 1.00 86.94 384 ILE A CA 1
ATOM 2890 C C . ILE A 1 384 ? 10.966 17.298 -18.266 1.00 86.94 384 ILE A C 1
ATOM 2892 O O . ILE A 1 384 ? 12.135 17.213 -17.876 1.00 86.94 384 ILE A O 1
ATOM 2896 N N . PRO A 1 385 ? 10.685 17.948 -19.415 1.00 88.19 385 PRO A N 1
ATOM 2897 C CA . PRO A 1 385 ? 11.724 18.608 -20.206 1.00 88.19 385 PRO A CA 1
ATOM 2898 C C . PRO A 1 385 ? 12.476 19.701 -19.435 1.00 88.19 385 PRO A C 1
ATOM 2900 O O . PRO A 1 385 ? 13.665 19.915 -19.682 1.00 88.19 385 PRO A O 1
ATOM 2903 N N . ARG A 1 386 ? 11.808 20.389 -18.498 1.00 88.12 386 ARG A N 1
ATOM 2904 C CA . ARG A 1 386 ? 12.453 21.383 -17.626 1.00 88.12 386 ARG A CA 1
ATOM 2905 C C . ARG A 1 386 ? 13.357 20.690 -16.612 1.00 88.12 386 ARG A C 1
ATOM 2907 O O . ARG A 1 386 ? 14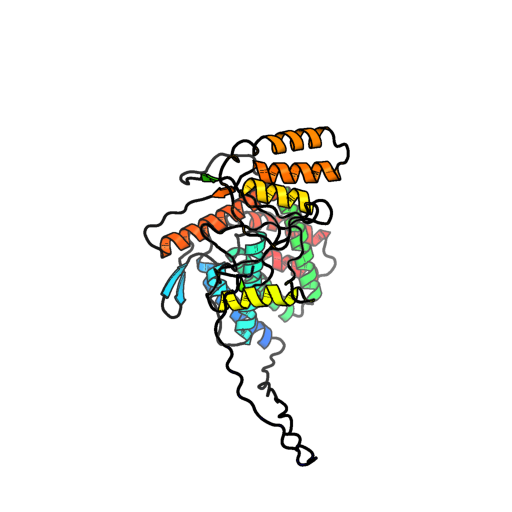.522 21.052 -16.500 1.00 88.12 386 ARG A O 1
ATOM 2914 N N . ILE A 1 387 ? 12.860 19.635 -15.964 1.00 86.06 387 ILE A N 1
ATOM 2915 C CA . ILE A 1 387 ? 13.616 18.822 -14.999 1.00 86.06 387 ILE A CA 1
ATOM 2916 C C . ILE A 1 387 ? 14.902 18.270 -15.627 1.00 86.06 387 ILE A C 1
ATOM 2918 O O . ILE A 1 387 ? 15.974 18.414 -15.041 1.00 86.06 387 ILE A O 1
ATOM 2922 N N . LYS A 1 388 ? 14.822 17.716 -16.845 1.00 86.00 388 LYS A N 1
ATOM 2923 C CA . LYS A 1 388 ? 15.990 17.194 -17.577 1.00 86.00 388 LYS A CA 1
ATOM 2924 C C . LYS A 1 388 ? 17.079 18.241 -17.773 1.00 86.00 388 LYS A C 1
ATOM 2926 O O . LYS A 1 388 ? 18.247 17.951 -17.555 1.00 86.00 388 LYS A O 1
ATOM 2931 N N . LYS A 1 389 ? 16.704 19.462 -18.160 1.00 84.44 389 LYS A N 1
ATOM 2932 C CA . LYS A 1 389 ? 17.666 20.547 -18.412 1.00 84.44 389 LYS A CA 1
ATOM 2933 C C . LYS A 1 389 ? 18.295 21.099 -17.135 1.00 84.44 389 LYS A C 1
ATOM 2935 O O . LYS A 1 389 ? 19.403 21.614 -17.193 1.00 84.44 389 LYS A O 1
ATOM 2940 N N . THR A 1 390 ? 17.584 21.043 -16.011 1.00 82.31 390 THR A N 1
ATOM 2941 C CA . THR A 1 390 ? 18.019 21.687 -14.764 1.00 82.31 390 THR A CA 1
ATOM 2942 C C . THR A 1 390 ? 18.767 20.744 -13.823 1.00 82.31 390 THR A C 1
ATOM 2944 O O . THR A 1 390 ? 19.660 21.194 -13.115 1.00 82.31 390 THR A O 1
ATOM 2947 N N . LEU A 1 391 ? 18.398 19.460 -13.774 1.00 78.56 391 LEU A N 1
ATOM 2948 C CA . LEU A 1 391 ? 18.826 18.540 -12.709 1.00 78.56 391 LEU A CA 1
ATOM 2949 C C . LEU A 1 391 ? 19.718 17.384 -13.181 1.00 78.56 391 LEU A C 1
ATOM 2951 O O . LEU A 1 391 ? 20.164 16.595 -12.342 1.00 78.56 391 LEU A O 1
ATOM 2955 N N . MET A 1 392 ? 19.944 17.244 -14.491 1.00 79.19 392 MET A N 1
ATOM 2956 C CA . MET A 1 392 ? 20.623 16.076 -15.058 1.00 79.19 392 MET A CA 1
ATOM 2957 C C . MET A 1 392 ? 21.906 16.460 -15.777 1.00 79.19 392 MET A C 1
ATOM 2959 O O . MET A 1 392 ? 21.886 17.197 -16.761 1.00 79.19 392 MET A O 1
ATOM 2963 N N . GLU A 1 393 ? 23.011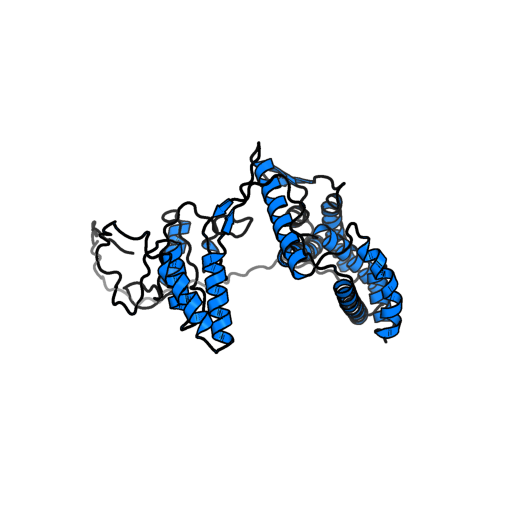 15.911 -15.284 1.00 77.44 393 GLU A N 1
ATOM 2964 C CA . GLU A 1 393 ? 24.356 16.144 -15.817 1.00 77.44 393 GLU A CA 1
ATOM 2965 C C . GLU A 1 393 ? 24.817 14.984 -16.719 1.00 77.44 393 GLU A C 1
ATOM 2967 O O . GLU A 1 393 ? 25.555 15.204 -17.675 1.00 77.44 393 GLU A O 1
ATOM 2972 N N . ASP A 1 394 ? 24.347 13.759 -16.450 1.00 86.44 394 ASP A N 1
ATOM 2973 C CA . ASP A 1 394 ? 24.703 12.531 -17.176 1.00 86.44 394 ASP A CA 1
ATOM 2974 C C . ASP A 1 394 ? 23.612 12.139 -18.194 1.00 86.44 394 ASP A C 1
ATOM 2976 O O . ASP A 1 394 ? 22.412 12.212 -17.915 1.00 86.44 394 ASP A O 1
ATOM 2980 N N . LEU A 1 395 ? 24.027 11.650 -19.367 1.00 87.25 395 LEU A N 1
ATOM 2981 C CA . LEU A 1 395 ? 23.142 11.116 -20.407 1.00 87.25 395 LEU A CA 1
ATOM 2982 C C . LEU A 1 395 ? 22.299 9.945 -19.880 1.00 87.25 395 LEU A C 1
ATOM 2984 O O . LEU A 1 395 ? 21.114 9.841 -20.190 1.00 87.25 395 LEU A O 1
ATOM 2988 N N . TYR A 1 396 ? 22.876 9.074 -19.048 1.00 88.62 396 TYR A N 1
ATOM 2989 C CA . TYR A 1 396 ? 22.126 7.950 -18.480 1.00 88.62 396 TYR A CA 1
ATOM 2990 C C . TYR A 1 396 ? 21.093 8.394 -17.438 1.00 88.62 396 TYR A C 1
ATOM 2992 O O . TYR A 1 396 ? 20.061 7.740 -17.287 1.00 88.62 396 TYR A O 1
ATOM 3000 N N . GLU A 1 397 ? 21.322 9.515 -16.749 1.00 89.62 397 GLU A N 1
ATOM 3001 C CA . GLU A 1 397 ? 20.298 10.113 -15.888 1.00 89.62 397 GLU A CA 1
ATOM 3002 C C . GLU A 1 397 ? 19.140 10.678 -16.722 1.00 89.62 397 GLU A C 1
ATOM 3004 O O . GLU A 1 397 ? 17.982 10.470 -16.357 1.00 89.62 397 GLU A O 1
ATOM 3009 N N . GLN A 1 398 ? 19.436 11.307 -17.867 1.00 89.62 398 GLN A N 1
ATOM 3010 C CA . GLN A 1 398 ? 18.422 11.800 -18.812 1.00 89.62 398 GLN A CA 1
ATOM 3011 C C . GLN A 1 398 ? 17.531 10.675 -19.338 1.00 89.62 398 GLN A C 1
ATOM 3013 O O . GLN A 1 398 ? 16.308 10.814 -19.300 1.00 89.62 398 GLN A O 1
ATOM 3018 N N . ILE A 1 399 ? 18.122 9.527 -19.689 1.00 90.81 399 ILE A N 1
ATOM 3019 C CA . ILE A 1 399 ? 17.377 8.308 -20.042 1.00 90.81 399 ILE A CA 1
ATOM 3020 C C . ILE A 1 399 ? 16.449 7.881 -18.891 1.00 90.81 399 ILE A C 1
ATOM 3022 O O . ILE A 1 399 ? 15.310 7.485 -19.125 1.00 90.81 399 ILE A O 1
ATOM 3026 N N . GLY A 1 400 ? 16.891 8.009 -17.636 1.00 89.75 400 GLY A N 1
ATOM 3027 C CA . GLY A 1 400 ? 16.042 7.779 -16.463 1.00 89.75 400 GLY A CA 1
ATOM 3028 C C . GLY A 1 400 ? 14.816 8.698 -16.408 1.00 89.75 400 GLY A C 1
ATOM 3029 O O . GLY A 1 400 ? 13.720 8.239 -16.092 1.00 89.75 400 GLY A O 1
ATOM 3030 N N . ALA A 1 401 ? 14.961 9.978 -16.755 1.00 90.38 401 ALA A N 1
ATOM 3031 C CA . ALA A 1 401 ? 13.821 10.892 -16.869 1.00 90.38 401 ALA A CA 1
ATOM 3032 C C . ALA A 1 401 ? 12.940 10.614 -18.097 1.00 90.38 401 ALA A C 1
ATOM 3034 O O . ALA A 1 401 ? 11.732 10.825 -18.032 1.00 90.38 401 ALA A O 1
ATOM 3035 N N . ASP A 1 402 ? 13.515 10.165 -19.217 1.00 90.50 402 ASP A N 1
ATOM 3036 C CA . ASP A 1 402 ? 12.757 9.711 -20.390 1.00 90.50 402 ASP A CA 1
ATOM 3037 C C . ASP A 1 402 ? 11.879 8.504 -20.060 1.00 90.50 402 ASP A C 1
ATOM 3039 O O . ASP A 1 402 ? 10.714 8.476 -20.451 1.00 90.50 402 ASP A O 1
ATOM 3043 N N . ILE A 1 403 ? 12.394 7.552 -19.278 1.00 91.62 403 ILE A N 1
ATOM 3044 C CA . ILE A 1 403 ? 11.613 6.405 -18.802 1.00 91.62 403 ILE A CA 1
ATOM 3045 C C . ILE A 1 403 ? 10.398 6.887 -18.006 1.00 91.62 403 ILE A C 1
ATOM 3047 O O . ILE A 1 403 ? 9.285 6.479 -18.309 1.00 91.62 403 ILE A O 1
ATOM 3051 N N . VAL A 1 404 ? 10.582 7.805 -17.050 1.00 90.19 404 VAL A N 1
ATOM 3052 C CA . VAL A 1 404 ? 9.464 8.360 -16.260 1.00 90.19 404 VAL A CA 1
ATOM 3053 C C . VAL A 1 404 ? 8.465 9.135 -17.128 1.00 90.19 404 VAL A C 1
ATOM 3055 O O . VAL A 1 404 ? 7.299 9.197 -16.773 1.00 90.19 404 VAL A O 1
ATOM 3058 N N . ALA A 1 405 ? 8.894 9.715 -18.252 1.00 87.56 405 ALA A N 1
ATOM 3059 C CA . ALA A 1 405 ? 8.001 10.406 -19.185 1.00 87.56 405 ALA A CA 1
ATOM 3060 C C . ALA A 1 405 ? 7.219 9.468 -20.117 1.00 87.56 405 ALA A C 1
ATOM 3062 O O . ALA A 1 405 ? 6.233 9.885 -20.716 1.00 87.56 405 ALA A O 1
ATOM 3063 N N . THR A 1 406 ? 7.714 8.246 -20.313 1.00 80.50 406 THR A N 1
ATOM 3064 C CA . THR A 1 406 ? 7.132 7.267 -21.244 1.00 80.50 406 THR A CA 1
ATOM 3065 C C . THR A 1 406 ? 6.032 6.436 -20.583 1.00 80.50 406 THR A C 1
ATOM 3067 O O . THR A 1 406 ? 5.171 5.893 -21.273 1.00 80.50 406 THR A O 1
ATOM 3070 N N . VAL A 1 407 ? 6.095 6.327 -19.256 1.00 74.38 407 VAL A N 1
ATOM 3071 C CA . VAL A 1 407 ? 5.141 5.628 -18.390 1.00 74.38 407 VAL A CA 1
ATOM 3072 C C . VAL A 1 407 ? 4.034 6.580 -17.966 1.00 74.38 407 VAL A C 1
ATOM 3074 O O . VAL A 1 407 ? 2.861 6.144 -17.980 1.00 74.38 407 VAL A O 1
#

pLDDT: mean 74.17, std 19.21, range [21.44, 95.62]

Radius of gyration: 29.83 Å; Cα contacts (8 Å, |Δi|>4): 397; chains: 1; bounding box: 58×78×73 Å

Nearest PDB structures (foldseek):
  5da8-assembly1_B  TM=8.001E-01  e=3.664E-22  Chlorobaculum tepidum TLS
  5da8-assembly2_Z  TM=7.769E-01  e=1.684E-21  Chlorobaculum tepidum TLS
  5da8-assembly1_F  TM=7.676E-01  e=1.254E-21  Chlorobaculum tepidum TLS
  5da8-assembly2_Y  TM=7.895E-01  e=4.973E-21  Chlorobaculum tepidum TLS
  7v9r-assembly1_B  TM=7.941E-01  e=7.745E-21  Epinephelus coioides

Foldseek 3Di:
DDDDDDDDDDDDDDDDDDDDDDPDPPDPPPPPPPPDPDDDDDDDPVLLVLLLLLLCVLLVQLLQLPDPNRAWDWDDDPPDIATASDSLVSLVSDADPDPSSRVSSVVLNVQLVVCCVQQVDCSSVSSVLVSLLSVLLSVCVVVVFDSVLLVVLLVLLVVVLVVVVLVQFDADDDPPDDPDFDKDFAAAFDADWDFPDLLLQPDPVVSDHDDDPDADAFEPDLDDPPPDDDSVVVVVVVSVCVVVVNDNDTDIDQGDDDPVRLVVSVLVCLSRVHDYHYPVVVDDPPDDPPPDDDDDPPCSPPVLVVLVVVLVVDPDPVVVVVSVVSNCRRVVTDIDTDFDDPDPSRSVNRVSVVSSVVSNVVSCNVRHDDDDPCVSLVVSLVCLVVSCVPPDDDPSSNSSSVSSSVD

Secondary structure (DSSP, 8-state):
-----------------------------------PPPPP---HHHHHHHHHHHHHHHHHHHHTT-STTPPPEEEEETTEEEEE--HHHHHHH---SSHHHHHHHHHHHHHHHHHHHHTSS-HHHHHHHHHHHHHHHHHHHHTT--HHHHHHHHHHHHHHHHHHHHHH-B---------S--EEEE-----S--BS-GGG-SBTTTTB---SS----EESS----SSSS-HHHHHHHHHHHHHTTS-----BPPSS-TTHHHHHHHHHHHHHT--EE-GGGT--S-S---------SSSHHHHHHHHHHHHHH---HHHHHHHHHHHHHHHS-EEEEPPP-SSHHHHHHHHHHHHHHHHHHHHHHHH-B--TTTHHHHHHHTTHHHHHHHH--SHHHHHHHHHHHH-

InterPro domains:
  IPR001844 Chaperonin Cpn60/GroEL [PTHR45633] (30-180)
  IPR002423 Chaperonin Cpn60/GroEL/TCP-1 family [PF00118] (58-174)
  IPR002423 Chaperonin Cpn60/GroEL/TCP-1 family [PF00118] (261-404)
  IPR017998 T-complex protein 1 [PR00304] (60-76)
  IPR017998 T-complex protein 1 [PR00304] (81-99)
  IPR017998 T-complex protein 1 [PR00304] (115-134)
  IPR017998 T-complex protein 1 [PR00304] (369-391)
  IPR027409 GroEL-like apical domain superfamily [G3DSA:3.50.7.10] (184-229)
  IPR027409 GroEL-like apical domain superfamily [G3DSA:3.50.7.10] (232-285)
  IPR027409 GroEL-like apical domain superfamily [G3DSA:3.50.7.10] (305-333)
  IPR027409 GroEL-like apical domain superfamily [SSF52029] (180-334)
  IPR027410 TCP-1-like chaperonin intermediate domain superfamily [G3DSA:3.30.260.10] (171-183)
  IPR027410 TCP-1-like chaperonin intermediate domain superfamily [G3DSA:3.30.260.10] (334-368)
  IPR027410 TCP-1-like chaperonin intermediate domain superfamily [SSF54849] (321-367)
  IPR027413 GroEL-like equatorial domain superfamily [G3DSA:1.10.560.10] (41-170)
  IPR027413 GroEL-like equatorial domain superfamily [G3DSA:1.10.560.10] (369-405)
  IPR027413 GroEL-like equatorial domain superfamily [SSF48592] (34-405)

Sequence (407 aa):
MFAVSPSYFSPATISPSRSGQGKKPQLPRKLLVVRAGGKRILYGKDSREALQAGIDKLADAVSVTLGPRGRNVVLAESDTIKVINDGVTIAKAIELPDTIENAGATLIQEVAIKMNESAGDGTTTAIILAREMIKAGSLAIAFGANAVSVKNGMNKTVKELVRVLQMKSVPVKGKSDVKETSVIVEEGMKFDKGYMSPHFITNQEKSTVEFDKAKILVTDQKITSAKEKYLAEVLEILVVNKKQGLINVAVVKCPGMLDGKKALLQDIALMTGADYLAGDLGMSLMGQLQISWTHQLNRRFGENRQMKKDLAETDNSYMTGKIAERIAKLSGGVAVIKVGGHTETELEDRKLRIEDAKNATFAAMREGIVPGGGATYIHLLDEIPRIKKTLMEDLYEQIGADIVATV

Solvent-accessible surface area (backbone atoms only — not comparable to full-atom values): 24997 Å² total; per-residue (Å²): 139,86,87,87,84,91,82,83,88,80,86,84,86,77,81,88,81,88,77,79,98,66,88,76,80,78,73,77,78,75,75,81,76,77,77,74,71,88,80,89,83,72,60,80,64,66,37,52,51,38,23,46,54,18,33,48,58,48,37,57,69,28,50,48,32,53,66,97,81,34,45,75,44,78,47,80,51,102,89,48,80,46,81,45,58,57,34,54,64,50,44,70,69,65,78,55,92,49,70,57,22,26,51,23,28,50,59,47,35,52,52,23,52,53,33,40,75,74,37,28,52,62,26,40,59,52,38,50,51,50,49,45,44,51,51,49,48,54,52,43,39,74,76,70,43,52,64,66,44,22,52,51,20,32,53,56,44,53,55,52,50,52,54,53,48,58,73,67,33,44,74,71,85,79,92,85,87,83,82,92,72,69,70,44,78,41,88,41,76,84,73,99,58,62,68,75,49,80,85,42,47,67,39,77,91,77,67,36,71,78,76,80,93,70,88,66,82,42,64,79,57,82,77,60,64,97,64,80,86,57,65,65,58,56,58,49,50,54,50,51,36,34,76,70,68,76,44,95,68,78,56,64,58,80,62,74,62,82,81,54,26,61,60,49,47,48,52,50,17,65,74,71,71,31,66,65,47,45,69,90,74,72,68,66,101,79,70,87,87,78,78,77,88,77,89,84,79,83,64,76,67,55,58,64,57,46,54,57,48,52,47,75,72,44,88,47,69,74,56,35,52,53,48,52,53,48,51,45,39,72,70,61,39,35,77,47,74,74,80,83,54,96,45,73,70,52,29,52,53,53,49,49,53,52,51,30,53,50,35,38,50,54,43,29,64,72,66,22,46,69,68,64,95,62,50,48,61,60,66,47,47,75,47,47,69,56,49,45,73,73,75,47,91,48,72,42,20,41,51,15,38,49,42,66,64,73,94

Organism: Brassica carinata (NCBI:txid52824)